Protein AF-0000000085031268 (afdb_homodimer)

Solvent-accessible surface area (backbone atoms only — not comparable to full-atom values): 30546 Å² total; per-residue (Å²): 87,70,69,38,56,48,68,71,39,93,71,62,49,15,40,34,34,26,7,38,46,38,30,40,15,36,56,37,22,43,60,59,43,50,50,41,53,66,52,60,52,38,85,36,45,35,38,26,24,38,43,26,54,51,60,92,41,25,57,64,61,56,54,44,50,62,92,42,51,42,67,43,60,51,67,83,38,85,30,28,28,37,54,77,48,57,37,22,42,77,84,35,44,67,38,42,59,36,45,45,48,54,53,36,41,74,72,65,49,69,81,55,44,39,32,42,36,27,52,54,28,14,20,49,41,30,36,53,23,50,50,47,52,34,61,74,64,57,43,59,34,39,37,36,18,22,52,16,39,66,57,64,49,37,66,82,58,86,49,58,51,57,53,55,47,17,27,37,43,38,35,25,42,37,76,46,88,45,44,36,30,30,28,27,15,44,24,40,59,40,34,52,52,66,66,55,49,48,50,44,47,20,57,29,6,46,69,64,14,50,27,28,32,43,33,54,32,69,66,50,44,55,54,44,52,62,49,47,73,69,31,86,50,61,41,59,46,44,24,45,40,30,47,48,54,16,56,54,40,78,40,70,38,84,92,62,77,38,60,21,59,37,49,77,43,14,34,22,34,39,32,30,35,24,48,49,49,30,72,67,10,55,41,22,59,57,25,59,77,19,66,20,44,65,53,28,48,51,41,44,30,70,76,68,67,49,66,36,43,53,53,54,33,46,56,56,61,73,105,78,71,68,35,57,49,67,71,43,91,81,60,49,16,39,34,34,26,6,38,43,40,29,39,14,36,57,36,24,43,60,58,43,52,50,41,56,63,50,59,52,42,83,35,43,35,38,24,23,36,43,27,53,50,58,92,41,24,56,63,60,56,54,45,50,62,91,42,51,43,65,42,61,51,65,82,38,85,31,28,29,37,55,78,50,56,36,21,43,76,86,34,42,66,37,42,57,36,45,44,49,54,53,36,40,73,72,66,48,67,78,54,45,40,32,41,35,26,53,52,28,14,21,49,39,31,36,53,24,50,51,46,52,34,61,74,63,56,42,62,34,38,37,38,18,22,52,16,38,68,58,61,48,36,66,83,56,87,50,58,50,58,54,56,48,17,29,36,43,37,36,25,42,36,76,45,89,44,45,34,31,30,28,27,15,44,23,38,58,38,35,51,53,68,65,56,48,47,51,44,48,19,57,29,7,46,69,64,14,50,28,29,33,44,32,52,32,69,66,49,47,56,55,45,51,63,49,48,73,67,28,86,54,60,41,58,47,44,23,46,40,30,46,47,55,15,56,53,40,80,40,71,36,85,92,62,77,37,61,20,58,36,48,78,43,13,35,21,34,40,32,30,36,24,48,50,51,31,73,66,12,57,42,22,58,56,26,57,76,19,66,20,44,66,54,28,51,50,42,43,30,70,75,69,68,50,69,35,44,51,54,54,33,45,56,56,60,72,105

Nearest PDB structures (foldseek):
  1jys-assembly1_B  TM=2.883E-01  e=1.014E-02  Escherichia coli
  4bn0-assembly2_C  TM=2.499E-01  e=6.137E-02  Helicobacter pylori 26695
  3nm4-assembly1_B  TM=2.684E-01  e=6.948E-02  Helicobacter pylori J99
  4bn0-assembly2_D  TM=2.802E-01  e=1.008E-01  Helicobacter pylori 26695
  5bp4-assembly4_G  TM=4.513E-01  e=1.367E+00  Mycolicibacterium smegmatis MC2 155

Secondary structure (DSSP, 8-state):
-HHHHHHT-S--SEEEEEE-SSTTHHHHHHHHHHHIIIII--SEEEEEEES---TTT--SSSPPPGGGEEEEEEEEETTEEEEEEEEEETTS---HHHHHHHHHHHTT-TT-EEEEE--TTHHHHHHHHHHHHHHHHT-SEEEEEEESSGGG--S--TT---HHHHHHHHHHHHTSSSEEEEEESTTTTSSS-HHHHHHHHHHHHHTT-EEEEEEPPHHHHHHHHHHHTTS--STTTHHHHHHHH---EEEEETTTTEEEEE-GGGGEEEEE-HHHHHHT-HHHHHHTT-SSHHHHHHHHHHHH----HHHHHHHHHH-/-HHHHHHT-SS-SEEEEEE-SSTTHHHHHHHHHHHIIIII--SEEEEEEES---TTT--SSSPPPGGGEEEEEEEEETTEEEEEEEEEETTS---HHHHHHHHHHHTT-TT-EEEEE--TTHHHHHHHHHHHHHHHHT-SEEEEEEESSGGG--S--TT---HHHHHHHHHHHHTSSSEEEEEESTTTTSSS-HHHHHHHHHHHHHTT-EEEEEE--HHHHHHHHHHHTTS--STTTHHHHHHHH---EEEEEGGGTEEEEE-GGGGEEEEE-HHHHHHT-HHHHHHTT-SSHHHHHHHHHHHH----HHHHHHHHHH-

Sequence (638 aa):
MYLAEVAGIEELSAVAVLGIGGGGDVVGACHTYRWIREGIEPERLVLGGLTWERAVVDPEPGPRSRDEIVGDVEWIHERIGILRGRARPRRGQEFAESRVRRVLRRMGHRDVEIVLVDVSGGVKGTVDGLKALIEHFELDVVFGIDVGGDALARGDEPGVESPLADSIMTCSLSKLEETVLGVFGWGSDGELTREELRRRFSEIAAEGGYLGAIGLTGRDVKFLKKLAEVVETEASLIPLRAAVEGELGPLEIRGGYRTVELGPASVCTFYFDPEVVARGSILCELVDGTESVEEAHERIRKELGIKTELDWERERAERMYLAEVAGIEELSAVAVLGIGGGGDVVGACHTYRWIREGIEPERLVLGGLTWERAVVDPEPGPRSRDEIVGDVEWIHERIGILRGRARPRRGQEFAESRVRRVLRRMGHRDVEIVLVDVSGGVKGTVDGLKALIEHFELDVVFGIDVGGDALARGDEPGVESPLADSIMTCSLSKLEETVLGVFGWGSDGELTREELRRRFSEIAAEGGYLGAIGLTGRDVKFLKKLAEVVETEASLIPLRAAVEGELGPLEIRGGYRTVELGPASVCTFYFDPEVVARGSILCELVDGTESVEEAHERIRKELGIKTELDWERERAER

Organism: Methanopyrus kandleri (strain AV19 / DSM 6324 / JCM 9639 / NBRC 100938) (NCBI:txid190192)

Structure (mmCIF, N/CA/C/O backbone):
data_AF-0000000085031268-model_v1
#
loop_
_entity.id
_entity.type
_entity.pdbx_description
1 polymer 'Uncharacterized protein conserved in archaea'
#
loop_
_atom_site.group_PDB
_atom_site.id
_atom_site.type_symbol
_atom_site.label_atom_id
_atom_site.label_alt_id
_atom_site.label_comp_id
_atom_site.label_asym_id
_atom_site.label_entity_id
_atom_site.label_seq_id
_atom_site.pdbx_PDB_ins_code
_atom_site.Cartn_x
_atom_site.Cartn_y
_atom_site.Cartn_z
_atom_site.occupancy
_atom_site.B_iso_or_equiv
_atom_site.auth_seq_id
_atom_site.auth_comp_id
_atom_site.auth_asym_id
_atom_site.auth_atom_id
_atom_site.pdbx_PDB_model_num
ATOM 1 N N . MET A 1 1 ? -12.641 -5.172 7.129 1 85.69 1 MET A N 1
ATOM 2 C CA . MET A 1 1 ? -11.258 -5.594 6.934 1 85.69 1 MET A CA 1
ATOM 3 C C . MET A 1 1 ? -10.773 -5.246 5.531 1 85.69 1 MET A C 1
ATOM 5 O O . MET A 1 1 ? -11.523 -5.379 4.562 1 85.69 1 MET A O 1
ATOM 9 N N . TYR A 1 2 ? -9.586 -4.84 5.395 1 92.12 2 TYR A N 1
ATOM 10 C CA . TYR A 1 2 ? -9.07 -4.23 4.172 1 92.12 2 TYR A CA 1
ATOM 11 C C . TYR A 1 2 ? -9.133 -5.211 3.006 1 92.12 2 TYR A C 1
ATOM 13 O O . TYR A 1 2 ? -9.734 -4.914 1.972 1 92.12 2 TYR A O 1
ATOM 21 N N . LEU A 1 3 ? -8.617 -6.48 3.213 1 94.19 3 LEU A N 1
ATOM 22 C CA . LEU A 1 3 ? -8.547 -7.43 2.109 1 94.19 3 LEU A CA 1
ATOM 23 C C . LEU A 1 3 ? -9.93 -7.984 1.775 1 94.19 3 LEU A C 1
ATOM 25 O O . LEU A 1 3 ? -10.156 -8.461 0.663 1 94.19 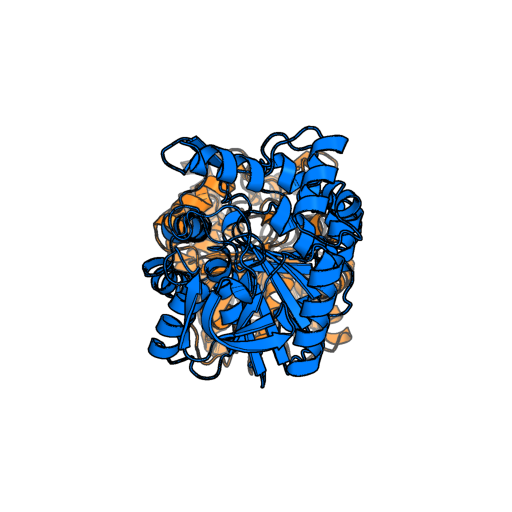3 LEU A O 1
ATOM 29 N N . ALA A 1 4 ? -10.867 -7.977 2.727 1 93.88 4 ALA A N 1
ATOM 30 C CA . ALA A 1 4 ? -12.25 -8.305 2.393 1 93.88 4 ALA A CA 1
ATOM 31 C C . ALA A 1 4 ? -12.828 -7.301 1.397 1 93.88 4 ALA A C 1
ATOM 33 O O . ALA A 1 4 ? -13.523 -7.684 0.452 1 93.88 4 ALA A O 1
ATOM 34 N N . GLU A 1 5 ? -12.539 -6.051 1.648 1 93.69 5 GLU A N 1
ATOM 35 C CA . GLU A 1 5 ? -13 -5.016 0.731 1 93.69 5 GLU A CA 1
ATOM 36 C C . GLU A 1 5 ? -12.328 -5.148 -0.634 1 93.69 5 GLU A C 1
ATOM 38 O O . GLU A 1 5 ? -12.977 -4.957 -1.668 1 93.69 5 GLU A O 1
ATOM 43 N N . VAL A 1 6 ? -11 -5.445 -0.651 1 95.56 6 VAL A N 1
ATOM 44 C CA . VAL A 1 6 ? -10.258 -5.664 -1.89 1 95.56 6 VAL A CA 1
ATOM 45 C C . VAL A 1 6 ? -10.922 -6.781 -2.695 1 95.56 6 VAL A C 1
ATOM 47 O O . VAL A 1 6 ? -11.047 -6.68 -3.918 1 95.56 6 VAL A O 1
ATOM 50 N N . ALA A 1 7 ? -11.352 -7.824 -1.972 1 94.56 7 ALA A N 1
ATOM 51 C CA . ALA A 1 7 ? -11.953 -8.984 -2.625 1 94.56 7 ALA A CA 1
ATOM 52 C C . ALA A 1 7 ? -13.414 -8.734 -2.967 1 94.56 7 ALA A C 1
ATOM 54 O O . ALA A 1 7 ? -14.047 -9.531 -3.66 1 94.56 7 ALA A O 1
ATOM 55 N N . GLY A 1 8 ? -13.984 -7.648 -2.494 1 90.31 8 GLY A N 1
ATOM 56 C CA . GLY A 1 8 ? -15.359 -7.289 -2.771 1 90.31 8 GLY A CA 1
ATOM 57 C C . GLY A 1 8 ? -16.359 -8.164 -2.043 1 90.31 8 GLY A C 1
ATOM 58 O O . GLY A 1 8 ? -17.469 -8.383 -2.531 1 90.31 8 GLY A O 1
ATOM 59 N N . ILE A 1 9 ? -15.875 -8.719 -0.96 1 84.12 9 ILE A N 1
ATOM 60 C CA . ILE A 1 9 ? -16.781 -9.617 -0.241 1 84.12 9 ILE A CA 1
ATOM 61 C C . ILE A 1 9 ? -16.938 -9.133 1.199 1 84.12 9 ILE A C 1
ATOM 63 O O . ILE A 1 9 ? -16.047 -8.469 1.742 1 84.12 9 ILE A O 1
ATOM 67 N N . GLU A 1 10 ? -18.094 -9.375 1.782 1 77.94 10 GLU A N 1
ATOM 68 C CA . GLU A 1 10 ? -18.422 -8.883 3.119 1 77.94 10 GLU A CA 1
ATOM 69 C C . GLU A 1 10 ? -17.875 -9.82 4.195 1 77.94 10 GLU A C 1
ATOM 71 O O . GLU A 1 10 ? -17.438 -9.359 5.25 1 77.94 10 GLU A O 1
ATOM 76 N N . GLU A 1 11 ? -17.984 -11.086 3.887 1 80.44 11 GLU A N 1
ATOM 77 C CA . GLU A 1 11 ? -17.5 -12.078 4.844 1 80.44 11 GLU A CA 1
ATOM 78 C C . GLU A 1 11 ? -16.594 -13.094 4.168 1 80.44 11 GLU A C 1
ATOM 80 O O . GLU A 1 11 ? -16.875 -13.555 3.062 1 80.44 11 GLU A O 1
ATOM 85 N N . LEU A 1 12 ? -15.438 -13.117 4.715 1 83.19 12 LEU A N 1
ATOM 86 C CA . LEU A 1 12 ? -14.477 -14.102 4.223 1 83.19 12 LEU A CA 1
ATOM 87 C C . LEU A 1 12 ? -14.305 -15.242 5.223 1 83.19 12 LEU A C 1
ATOM 89 O O . LEU A 1 12 ? -13.578 -15.102 6.203 1 83.19 12 LEU A O 1
ATOM 93 N N . SER A 1 13 ? -15.062 -16.406 4.859 1 92.56 13 SER A N 1
ATOM 94 C CA . SER A 1 13 ? -15 -17.547 5.758 1 92.56 13 SER A CA 1
ATOM 95 C C . SER A 1 13 ? -13.945 -18.547 5.289 1 92.56 13 SER A C 1
ATOM 97 O O . SER A 1 13 ? -13.391 -19.297 6.102 1 92.56 13 SER A O 1
ATOM 99 N N . ALA A 1 14 ? -13.766 -18.688 4.031 1 97.31 14 ALA A N 1
ATOM 100 C CA . ALA A 1 14 ? -12.789 -19.609 3.453 1 97.31 14 ALA A CA 1
ATOM 101 C C . ALA A 1 14 ? -12.008 -18.938 2.326 1 97.31 14 ALA A C 1
ATOM 103 O O . ALA A 1 14 ? -12.602 -18.391 1.389 1 97.31 14 ALA A O 1
ATOM 104 N N . VAL A 1 15 ? -10.703 -18.969 2.416 1 97.94 15 VAL A N 1
ATOM 105 C CA . VAL A 1 15 ? -9.875 -18.219 1.484 1 97.94 15 VAL A CA 1
ATOM 106 C C . VAL A 1 15 ? -8.68 -19.062 1.044 1 97.94 15 VAL A C 1
ATOM 108 O O . VAL A 1 15 ? -8.109 -19.812 1.843 1 97.94 15 VAL A O 1
ATOM 111 N N . ALA A 1 16 ? -8.359 -18.969 -0.211 1 98.62 16 ALA A N 1
ATOM 112 C CA . ALA A 1 16 ? -7.109 -19.547 -0.705 1 98.62 16 ALA A CA 1
ATOM 113 C C . ALA A 1 16 ? -6.164 -18.453 -1.197 1 98.62 16 ALA A C 1
ATOM 115 O O . ALA A 1 16 ? -6.602 -17.469 -1.795 1 98.62 16 ALA A O 1
ATOM 116 N N . VAL A 1 17 ? -4.91 -18.609 -0.923 1 98.75 17 VAL A N 1
ATOM 117 C CA . VAL A 1 17 ? -3.834 -17.781 -1.442 1 98.75 17 VAL A CA 1
ATOM 118 C C . VAL A 1 17 ? -2.828 -18.641 -2.199 1 98.75 17 VAL A C 1
ATOM 120 O O . VAL A 1 17 ? -2.17 -19.5 -1.608 1 98.75 17 VAL A O 1
ATOM 123 N N . LEU A 1 18 ? -2.693 -18.359 -3.488 1 98.69 18 LEU A N 1
ATOM 124 C CA . LEU A 1 18 ? -1.844 -19.203 -4.332 1 98.69 18 LEU A CA 1
ATOM 125 C C . LEU A 1 18 ? -0.708 -18.375 -4.938 1 98.69 18 LEU A C 1
ATOM 127 O O . LEU A 1 18 ? -0.941 -17.297 -5.488 1 98.69 18 LEU A O 1
ATOM 131 N N . GLY A 1 19 ? 0.527 -18.828 -4.793 1 97.88 19 GLY A N 1
ATOM 132 C CA . GLY A 1 19 ? 1.57 -18.328 -5.672 1 97.88 19 GLY A CA 1
ATOM 133 C C . GLY A 1 19 ? 1.415 -18.781 -7.105 1 97.88 19 GLY A C 1
ATOM 134 O O . GLY A 1 19 ? 1.335 -19.984 -7.371 1 97.88 19 GLY A O 1
ATOM 135 N N . ILE A 1 20 ? 1.346 -17.875 -8.102 1 95.56 20 ILE A N 1
ATOM 136 C CA . ILE A 1 20 ? 0.858 -18.312 -9.406 1 95.56 20 ILE A CA 1
ATOM 137 C C . ILE A 1 20 ? 1.965 -18.156 -10.445 1 95.56 20 ILE A C 1
ATOM 139 O O . ILE A 1 20 ? 1.752 -18.422 -11.633 1 95.56 20 ILE A O 1
ATOM 143 N N . GLY A 1 21 ? 3.049 -17.797 -10.328 1 85.81 21 GLY A N 1
ATOM 144 C CA . GLY A 1 21 ? 4.117 -17.719 -11.305 1 85.81 21 GLY A CA 1
ATOM 145 C C . GLY A 1 21 ? 5.031 -18.938 -11.297 1 85.81 21 GLY A C 1
ATOM 146 O O . GLY A 1 21 ? 5.051 -19.719 -12.25 1 85.81 21 GLY A O 1
ATOM 147 N N . GLY A 1 22 ? 6.066 -19.094 -10.445 1 79.94 22 GLY A N 1
ATOM 148 C CA . GLY A 1 22 ? 6.98 -20.219 -10.281 1 79.94 22 GLY A CA 1
ATOM 149 C C . GLY A 1 22 ? 7.121 -20.672 -8.836 1 79.94 22 GLY A C 1
ATOM 150 O O . GLY A 1 22 ? 6.371 -20.219 -7.969 1 79.94 22 GLY A O 1
ATOM 151 N N . GLY A 1 23 ? 7.906 -21.641 -8.711 1 79.25 23 GLY A N 1
ATOM 152 C CA . GLY A 1 23 ? 8.062 -22.312 -7.434 1 79.25 23 GLY A CA 1
ATOM 153 C C . GLY A 1 23 ? 8.383 -21.359 -6.297 1 79.25 23 GLY A C 1
ATOM 154 O O . GLY A 1 23 ? 8.094 -21.641 -5.133 1 79.25 23 GLY A O 1
ATOM 155 N N . GLY A 1 24 ? 8.82 -20.219 -6.484 1 88.06 24 GLY A N 1
ATOM 156 C CA . GLY A 1 24 ? 9.195 -19.312 -5.402 1 88.06 24 GLY A CA 1
ATOM 157 C C . GLY A 1 24 ? 8.102 -18.328 -5.047 1 88.06 24 GLY A C 1
ATOM 158 O O . GLY A 1 24 ? 8.172 -17.672 -4.008 1 88.06 24 GLY A O 1
ATOM 159 N N . ASP A 1 25 ? 7.039 -18.312 -5.746 1 94.25 25 ASP A N 1
ATOM 160 C CA . ASP A 1 25 ? 6.016 -17.297 -5.566 1 94.25 25 ASP A CA 1
ATOM 161 C C . ASP A 1 25 ? 5.191 -17.562 -4.309 1 94.25 25 ASP A C 1
ATOM 163 O O . ASP A 1 25 ? 4.555 -16.656 -3.773 1 94.25 25 ASP A O 1
ATOM 167 N N . VAL A 1 26 ? 5.195 -18.812 -3.844 1 97 26 VAL A N 1
ATOM 168 C CA . VAL A 1 26 ? 4.445 -19.141 -2.635 1 97 26 VAL A CA 1
ATOM 169 C C . VAL A 1 26 ? 4.98 -18.328 -1.459 1 97 26 VAL A C 1
ATOM 171 O O . VAL A 1 26 ? 4.223 -17.938 -0.564 1 97 26 VAL A O 1
ATOM 174 N N . VAL A 1 27 ? 6.281 -17.984 -1.516 1 96.94 27 VAL A N 1
ATOM 175 C CA . VAL A 1 27 ? 6.867 -17.188 -0.445 1 96.94 27 VAL A CA 1
ATOM 176 C C . VAL A 1 27 ? 6.293 -15.773 -0.483 1 96.94 27 VAL A C 1
ATOM 178 O O . VAL A 1 27 ? 5.848 -15.25 0.541 1 96.94 27 VAL A O 1
ATOM 181 N N . GLY A 1 28 ? 6.301 -15.195 -1.696 1 96.69 28 GLY A N 1
ATOM 182 C CA . GLY A 1 28 ? 5.699 -13.875 -1.837 1 96.69 28 GLY A CA 1
ATOM 183 C C . GLY A 1 28 ? 4.219 -13.859 -1.511 1 96.69 28 GLY A C 1
ATOM 184 O O . GLY A 1 28 ? 3.707 -12.875 -0.978 1 96.69 28 GLY A O 1
ATOM 185 N N . ALA A 1 29 ? 3.525 -14.977 -1.773 1 98.06 29 ALA A N 1
ATOM 186 C CA . ALA A 1 29 ? 2.098 -15.102 -1.49 1 98.06 29 ALA A CA 1
ATOM 187 C C . ALA A 1 29 ? 1.829 -15.055 0.011 1 98.06 29 ALA A C 1
ATOM 189 O O . ALA A 1 29 ? 0.73 -14.703 0.442 1 98.06 29 ALA A O 1
ATOM 190 N N . CYS A 1 30 ? 2.824 -15.336 0.792 1 98 30 CYS A N 1
ATOM 191 C CA . CYS A 1 30 ? 2.658 -15.398 2.24 1 98 30 CYS A CA 1
ATOM 192 C C . CYS A 1 30 ? 2.465 -14 2.824 1 98 30 CYS A C 1
ATOM 194 O O . CYS A 1 30 ? 1.972 -13.859 3.945 1 98 30 CYS A O 1
ATOM 196 N N . HIS A 1 31 ? 2.881 -12.969 2.072 1 97.94 31 HIS A N 1
ATOM 197 C CA . HIS A 1 31 ? 2.529 -11.625 2.512 1 97.94 31 HIS A CA 1
ATOM 198 C C . HIS A 1 31 ? 1.02 -11.461 2.65 1 97.94 31 HIS A C 1
ATOM 200 O O . HIS A 1 31 ? 0.528 -11.055 3.703 1 97.94 31 HIS A O 1
ATOM 206 N N . THR A 1 32 ? 0.308 -11.828 1.584 1 98.31 32 THR A N 1
ATOM 207 C CA . THR A 1 32 ? -1.15 -11.766 1.591 1 98.31 32 THR A CA 1
ATOM 208 C C . THR A 1 32 ? -1.726 -12.773 2.582 1 98.31 32 THR A C 1
ATOM 210 O O . THR A 1 32 ? -2.652 -12.461 3.33 1 98.31 32 THR A O 1
ATOM 213 N N . TYR A 1 33 ? -1.139 -13.938 2.654 1 98.12 33 TYR A N 1
ATOM 214 C CA . TYR A 1 33 ? -1.545 -14.984 3.584 1 98.12 33 TYR A CA 1
ATOM 215 C C . TYR A 1 33 ? -1.569 -14.469 5.016 1 98.12 33 TYR A C 1
ATOM 217 O O . TYR A 1 33 ? -2.537 -14.688 5.746 1 98.12 33 TYR A O 1
ATOM 225 N N . ARG A 1 34 ? -0.546 -13.789 5.43 1 97.19 34 ARG A N 1
ATOM 226 C CA . ARG A 1 34 ? -0.43 -13.328 6.809 1 97.19 34 ARG A CA 1
ATOM 227 C C . ARG A 1 34 ? -1.569 -12.375 7.168 1 97.19 34 ARG A C 1
ATOM 229 O O . ARG A 1 34 ? -2.16 -12.484 8.242 1 97.19 34 ARG A O 1
ATOM 236 N N . TRP A 1 35 ? -1.889 -11.531 6.266 1 95.69 35 TRP A N 1
ATOM 237 C CA . TRP A 1 35 ? -2.879 -10.508 6.59 1 95.69 35 TRP A CA 1
ATOM 238 C C . TRP A 1 35 ? -4.293 -11.062 6.484 1 95.69 35 TRP A C 1
ATOM 240 O O . TRP A 1 35 ? -5.207 -10.594 7.164 1 95.69 35 TRP A O 1
ATOM 250 N N . ILE A 1 36 ? -4.457 -12.102 5.68 1 95.94 36 ILE A N 1
ATOM 251 C CA . ILE A 1 36 ? -5.727 -12.812 5.707 1 95.94 36 ILE A CA 1
ATOM 252 C C . ILE A 1 36 ? -5.883 -13.547 7.039 1 95.94 36 ILE A C 1
ATOM 254 O O . ILE A 1 36 ? -6.93 -13.453 7.684 1 95.94 36 ILE A O 1
ATOM 258 N N . ARG A 1 37 ? -4.879 -14.219 7.43 1 94.94 37 ARG A N 1
ATOM 259 C CA . ARG A 1 37 ? -4.906 -15.008 8.656 1 94.94 37 ARG A CA 1
ATOM 260 C C . ARG A 1 37 ? -5.168 -14.133 9.875 1 94.94 37 ARG A C 1
ATOM 262 O O . ARG A 1 37 ? -6.016 -14.453 10.703 1 94.94 37 ARG A O 1
ATOM 269 N N . GLU A 1 38 ? -4.453 -13.016 9.953 1 90.12 38 GLU A N 1
ATOM 270 C CA . GLU A 1 38 ? -4.496 -12.203 11.164 1 90.12 38 GLU A CA 1
ATOM 271 C C . GLU A 1 38 ? -5.621 -11.172 11.102 1 90.12 38 GLU A C 1
ATOM 273 O O . GLU A 1 38 ? -6.156 -10.766 12.133 1 90.12 38 GLU A O 1
ATOM 278 N N . GLY A 1 39 ? -5.945 -10.797 9.898 1 86.56 39 GLY A N 1
ATOM 279 C CA . GLY A 1 39 ? -6.918 -9.727 9.758 1 86.56 39 GLY A CA 1
ATOM 280 C C . GLY A 1 39 ? -8.336 -10.227 9.562 1 86.56 39 GLY A C 1
ATOM 281 O O . GLY A 1 39 ? -9.281 -9.68 10.141 1 86.56 39 GLY A O 1
ATOM 282 N N . ILE A 1 40 ? -8.438 -11.133 8.758 1 87.81 40 ILE A N 1
ATOM 283 C CA . ILE A 1 40 ? -9.75 -11.648 8.406 1 87.81 40 ILE A CA 1
ATOM 284 C C . ILE A 1 40 ? -10.086 -12.852 9.289 1 87.81 40 ILE A C 1
ATOM 286 O O . ILE A 1 40 ? -11.242 -13.062 9.648 1 87.81 40 ILE A O 1
ATOM 290 N N . GLU A 1 41 ? -9.094 -13.672 9.609 1 89.88 41 GLU A N 1
ATOM 291 C CA . GLU A 1 41 ? -9.234 -14.867 10.438 1 89.88 41 GLU A CA 1
ATOM 292 C C . GLU A 1 41 ? -10.32 -15.789 9.891 1 89.88 41 GLU A C 1
ATOM 294 O O . GLU A 1 41 ? -11.234 -16.172 10.617 1 89.88 41 GLU A O 1
ATOM 299 N N . PRO A 1 42 ? -10.141 -16.203 8.664 1 94 42 PRO A N 1
ATOM 300 C CA . PRO A 1 42 ? -11.156 -17.094 8.094 1 94 42 PRO A CA 1
ATOM 301 C C . PRO A 1 42 ? -11.195 -18.453 8.766 1 94 42 PRO A C 1
ATOM 303 O O . PRO A 1 42 ? -10.211 -18.875 9.383 1 94 42 PRO A O 1
ATOM 306 N N . GLU A 1 43 ? -12.367 -19.156 8.656 1 95.5 43 GLU A N 1
ATOM 307 C CA . GLU A 1 43 ? -12.516 -20.5 9.211 1 95.5 43 GLU A CA 1
ATOM 308 C C . GLU A 1 43 ? -11.602 -21.484 8.5 1 95.5 43 GLU A C 1
ATOM 310 O O . GLU A 1 43 ? -11.102 -22.438 9.109 1 95.5 43 GLU A O 1
ATOM 315 N N . ARG A 1 44 ? -11.398 -21.219 7.227 1 97.06 44 ARG A N 1
ATOM 316 C CA . ARG A 1 44 ? -10.555 -22.078 6.391 1 97.06 44 ARG A CA 1
ATOM 317 C C . ARG A 1 44 ? -9.586 -21.234 5.562 1 97.06 44 ARG A C 1
ATOM 319 O O . ARG A 1 44 ? -9.992 -20.281 4.902 1 97.06 44 ARG A O 1
ATOM 326 N N . LEU A 1 45 ? -8.367 -21.609 5.703 1 97.94 45 LEU A N 1
ATOM 327 C CA . LEU A 1 45 ? -7.312 -20.938 4.961 1 97.94 45 LEU A CA 1
ATOM 328 C C . LEU A 1 45 ? -6.457 -21.938 4.199 1 97.94 45 LEU A C 1
ATOM 330 O O . LEU A 1 45 ? -5.988 -22.922 4.773 1 97.94 45 LEU A O 1
ATOM 334 N N . VAL A 1 46 ? -6.359 -21.719 2.895 1 98.69 46 VAL A N 1
ATOM 335 C CA . VAL A 1 46 ? -5.578 -22.578 2.006 1 98.69 46 VAL A CA 1
ATOM 336 C C . VAL A 1 46 ? -4.438 -21.781 1.386 1 98.69 46 VAL A C 1
ATOM 338 O O . VAL A 1 46 ? -4.633 -20.641 0.962 1 98.69 46 VAL A O 1
ATOM 341 N N . LEU A 1 47 ? -3.266 -22.312 1.471 1 98.62 47 LEU A N 1
ATOM 342 C CA . LEU A 1 47 ? -2.088 -21.766 0.811 1 98.62 47 LEU A CA 1
ATOM 343 C C . LEU A 1 47 ? -1.534 -22.734 -0.22 1 98.62 47 LEU A C 1
ATOM 345 O O . LEU A 1 47 ? -1.658 -23.953 -0.06 1 98.62 47 LEU A O 1
ATOM 349 N N . GLY A 1 48 ? -0.971 -22.203 -1.323 1 98.06 48 GLY A N 1
ATOM 350 C CA . GLY A 1 48 ? -0.422 -23.141 -2.291 1 98.06 48 GLY A CA 1
ATOM 351 C C . GLY A 1 48 ? 0.408 -22.469 -3.367 1 98.06 48 GLY A C 1
ATOM 352 O O . GLY A 1 48 ? 0.685 -21.281 -3.287 1 98.06 48 GLY A O 1
ATOM 353 N N . GLY A 1 49 ? 0.873 -23.234 -4.27 1 97.5 49 GLY A N 1
ATOM 354 C CA . GLY A 1 49 ? 1.678 -22.812 -5.406 1 97.5 49 GLY A CA 1
ATOM 355 C C . GLY A 1 49 ? 1.711 -23.844 -6.527 1 97.5 49 GLY A C 1
ATOM 356 O O . GLY A 1 49 ? 1.003 -24.844 -6.477 1 97.5 49 GLY A O 1
ATOM 357 N N . LEU A 1 50 ? 2.484 -23.516 -7.512 1 97.38 50 LEU A N 1
ATOM 358 C CA . LEU A 1 50 ? 2.518 -24.328 -8.719 1 97.38 50 LEU A CA 1
ATOM 359 C C . LEU A 1 50 ? 3.584 -25.406 -8.617 1 97.38 50 LEU A C 1
ATOM 361 O O . LEU A 1 50 ? 4.66 -25.172 -8.062 1 97.38 50 LEU A O 1
ATOM 365 N N . THR A 1 51 ? 3.271 -26.562 -9.195 1 96.81 51 THR A N 1
ATOM 366 C CA . THR A 1 51 ? 4.262 -27.625 -9.266 1 96.81 51 THR A CA 1
ATOM 367 C C . THR A 1 51 ? 5.25 -27.375 -10.398 1 96.81 51 THR A C 1
ATOM 369 O O . THR A 1 51 ? 5.516 -28.266 -11.211 1 96.81 51 THR A O 1
ATOM 372 N N . TRP A 1 52 ? 5.672 -26.188 -10.508 1 95.81 52 TRP A N 1
ATOM 373 C CA . TRP A 1 52 ? 6.676 -25.781 -11.477 1 95.81 52 TRP A CA 1
ATOM 374 C C . TRP A 1 52 ? 7.84 -25.078 -10.789 1 95.81 52 TRP A C 1
ATOM 376 O O . TRP A 1 52 ? 7.789 -23.875 -10.539 1 95.81 52 TRP A O 1
ATOM 386 N N . GLU A 1 53 ? 8.891 -25.859 -10.555 1 93.12 53 GLU A N 1
ATOM 387 C CA . GLU A 1 53 ? 10.031 -25.406 -9.773 1 93.12 53 GLU A CA 1
ATOM 388 C C . GLU A 1 53 ? 11.148 -24.891 -10.68 1 93.12 53 GLU A C 1
ATOM 390 O O . GLU A 1 53 ? 11.164 -25.172 -11.875 1 93.12 53 GLU A O 1
ATOM 395 N N . ARG A 1 54 ? 12.023 -24.141 -10.094 1 88.81 54 ARG A N 1
ATOM 396 C CA . ARG A 1 54 ? 13.242 -23.734 -10.773 1 88.81 54 ARG A CA 1
ATOM 397 C C . ARG A 1 54 ? 14.141 -24.922 -11.07 1 88.81 54 ARG A C 1
ATOM 399 O O . ARG A 1 54 ? 14.07 -25.953 -10.383 1 88.81 54 ARG A O 1
ATOM 406 N N . ALA A 1 55 ? 14.953 -24.688 -11.961 1 87.81 55 ALA A N 1
ATOM 407 C CA . ALA A 1 55 ? 15.812 -25.766 -12.438 1 87.81 55 ALA A CA 1
ATOM 408 C C . ALA A 1 55 ? 16.688 -26.312 -11.312 1 87.81 55 ALA A C 1
ATOM 410 O O . ALA A 1 55 ? 17.016 -27.5 -11.289 1 87.81 55 ALA A O 1
ATOM 411 N N . VAL A 1 56 ? 17.047 -25.484 -10.352 1 85.62 56 VAL A N 1
ATOM 412 C CA . VAL A 1 56 ? 17.906 -25.891 -9.242 1 85.62 56 VAL A CA 1
ATOM 413 C C . VAL A 1 56 ? 17.156 -26.859 -8.344 1 85.62 56 VAL A C 1
ATOM 415 O O . VAL A 1 56 ? 17.781 -27.703 -7.68 1 85.62 56 VAL A O 1
ATOM 418 N N . VAL A 1 57 ? 15.891 -26.875 -8.383 1 91.25 57 VAL A N 1
ATOM 419 C CA . VAL A 1 57 ? 15.055 -27.734 -7.555 1 91.25 57 VAL A CA 1
ATOM 420 C C . VAL A 1 57 ? 14.578 -28.922 -8.367 1 91.25 57 VAL A C 1
ATOM 422 O O . VAL A 1 57 ? 14.555 -30.062 -7.875 1 91.25 57 VAL A O 1
ATOM 425 N N . ASP A 1 58 ? 14.195 -28.688 -9.586 1 94 58 ASP A N 1
ATOM 426 C CA . ASP A 1 58 ? 13.695 -29.688 -10.523 1 94 58 ASP A CA 1
ATOM 427 C C . ASP A 1 58 ? 14.367 -29.547 -11.891 1 94 58 ASP A C 1
ATOM 429 O O . ASP A 1 58 ? 14 -28.672 -12.672 1 94 58 ASP A O 1
ATOM 433 N N . PRO A 1 59 ? 15.242 -30.406 -12.227 1 92.75 59 PRO A N 1
ATOM 434 C CA . PRO A 1 59 ? 15.984 -30.281 -13.484 1 92.75 59 PRO A CA 1
ATOM 435 C C . PRO A 1 59 ? 15.133 -30.609 -14.711 1 92.75 59 PRO A C 1
ATOM 437 O O . PRO A 1 59 ? 15.523 -30.297 -15.836 1 92.75 59 PRO A O 1
ATOM 440 N N . GLU A 1 60 ? 14 -31.234 -14.508 1 94.62 60 GLU A N 1
ATOM 441 C CA . GLU A 1 60 ? 13.133 -31.562 -15.641 1 94.62 60 GLU A CA 1
ATOM 442 C C . GLU A 1 60 ? 12.305 -30.359 -16.062 1 94.62 60 GLU A C 1
ATOM 444 O O . GLU A 1 60 ? 11.703 -29.688 -15.227 1 94.62 60 GLU A O 1
ATOM 449 N N . PRO A 1 61 ? 12.242 -30.109 -17.359 1 95.5 61 PRO A N 1
ATOM 450 C CA . PRO A 1 61 ? 11.531 -28.922 -17.859 1 95.5 61 PRO A CA 1
ATOM 451 C C . PRO A 1 61 ? 10.023 -29.031 -17.656 1 95.5 61 PRO A C 1
ATOM 453 O O . PRO A 1 61 ? 9.438 -30.094 -17.844 1 95.5 61 PRO A O 1
ATOM 456 N N . GLY A 1 62 ? 9.438 -27.891 -17.281 1 95.12 62 GLY A N 1
ATOM 457 C CA . GLY A 1 62 ? 7.984 -27.781 -17.234 1 95.12 62 GLY A CA 1
ATOM 458 C C . GLY A 1 62 ? 7.41 -28.109 -15.859 1 95.12 62 GLY A C 1
ATOM 459 O O . GLY A 1 62 ? 8.148 -28.453 -14.938 1 95.12 62 GLY A O 1
ATOM 460 N N . PRO A 1 63 ? 6.09 -27.953 -15.742 1 96.5 63 PRO A N 1
ATOM 461 C CA . PRO A 1 63 ? 5.402 -28.312 -14.5 1 96.5 63 PRO A CA 1
ATOM 462 C C . PRO A 1 63 ? 5.277 -29.812 -14.305 1 96.5 63 PRO A C 1
ATOM 464 O O . PRO A 1 63 ? 5.41 -30.578 -15.273 1 96.5 63 PRO A O 1
ATOM 467 N N . ARG A 1 64 ? 4.973 -30.203 -13.062 1 97 64 ARG A N 1
ATOM 468 C CA . ARG A 1 64 ? 4.84 -31.625 -12.75 1 97 64 ARG A CA 1
ATOM 469 C C . ARG A 1 64 ? 3.371 -32.031 -12.617 1 97 64 ARG A C 1
ATOM 471 O O . ARG A 1 64 ? 2.607 -31.359 -11.914 1 97 64 ARG A O 1
ATOM 478 N N . SER A 1 65 ? 3.1 -33.156 -13.305 1 96.75 65 SER A N 1
ATOM 479 C CA . SER A 1 65 ? 1.779 -33.75 -13.156 1 96.75 65 SER A CA 1
ATOM 480 C C . SER A 1 65 ? 1.758 -34.75 -12.016 1 96.75 65 SER A C 1
ATOM 482 O O . SER A 1 65 ? 2.811 -35.156 -11.523 1 96.75 65 SER A O 1
ATOM 484 N N . ARG A 1 66 ? 0.547 -35.125 -11.719 1 96.75 66 ARG A N 1
ATOM 485 C CA . ARG A 1 66 ? 0.304 -36 -10.57 1 96.75 66 ARG A CA 1
ATOM 486 C C . ARG A 1 66 ? 1.21 -37.219 -10.617 1 96.75 66 ARG A C 1
ATOM 488 O O . ARG A 1 66 ? 1.806 -37.594 -9.602 1 96.75 66 ARG A O 1
ATOM 495 N N . ASP A 1 67 ? 1.377 -37.844 -11.75 1 95.94 67 ASP A N 1
ATOM 496 C CA . ASP A 1 67 ? 2.107 -39.094 -11.891 1 95.94 67 ASP A CA 1
ATOM 497 C C . ASP A 1 67 ? 3.613 -38.875 -11.758 1 95.94 67 ASP A C 1
ATOM 499 O O . ASP A 1 67 ? 4.375 -39.812 -11.586 1 95.94 67 ASP A O 1
ATOM 503 N N . GLU A 1 68 ? 4.02 -37.625 -11.703 1 97.44 68 GLU A N 1
ATOM 504 C CA . GLU A 1 68 ? 5.438 -37.281 -11.625 1 97.44 68 GLU A CA 1
ATOM 505 C C . GLU A 1 68 ? 5.82 -36.812 -10.227 1 97.44 68 GLU A C 1
ATOM 507 O O . GLU A 1 68 ? 6.961 -36.406 -9.992 1 97.44 68 GLU A O 1
ATOM 512 N N . ILE A 1 69 ? 4.902 -36.844 -9.352 1 97.75 69 ILE A N 1
ATOM 513 C CA . ILE A 1 69 ? 5.105 -36.344 -7.996 1 97.75 69 ILE A CA 1
ATOM 514 C C . ILE A 1 69 ? 5.152 -37.5 -7.016 1 97.75 69 ILE A C 1
ATOM 516 O O . ILE A 1 69 ? 4.32 -38.406 -7.082 1 97.75 69 ILE A O 1
ATOM 520 N N . VAL A 1 70 ? 6.156 -37.531 -6.211 1 97.94 70 VAL A N 1
ATOM 521 C CA . VAL A 1 70 ? 6.312 -38.531 -5.168 1 97.94 70 VAL A CA 1
ATOM 522 C C . VAL A 1 70 ? 6.148 -37.906 -3.795 1 97.94 70 VAL A C 1
ATOM 524 O O . VAL A 1 70 ? 6.695 -36.812 -3.541 1 97.94 70 VAL A O 1
ATOM 527 N N . GLY A 1 71 ? 5.465 -38.625 -2.967 1 97.12 71 GLY A N 1
ATOM 528 C CA . GLY A 1 71 ? 5.285 -38.125 -1.616 1 97.12 71 GLY A CA 1
ATOM 529 C C . GLY A 1 71 ? 3.871 -38.281 -1.095 1 97.12 71 GLY A C 1
ATOM 530 O O . GLY A 1 71 ? 3.086 -39.062 -1.664 1 97.12 71 GLY A O 1
ATOM 531 N N . ASP A 1 72 ? 3.523 -37.688 0.011 1 97.75 72 ASP A N 1
ATOM 532 C CA . ASP A 1 72 ? 2.23 -37.781 0.683 1 97.75 72 ASP A CA 1
ATOM 533 C C . ASP A 1 72 ? 1.304 -36.656 0.258 1 97.75 72 ASP A C 1
ATOM 535 O O . ASP A 1 72 ? 1.293 -35.594 0.879 1 97.75 72 ASP A O 1
ATOM 539 N N . VAL A 1 73 ? 0.564 -36.906 -0.786 1 98.38 73 VAL A N 1
ATOM 540 C CA . VAL A 1 73 ? -0.345 -35.938 -1.371 1 98.38 73 VAL A CA 1
ATOM 541 C C . VAL A 1 73 ? -1.729 -36.562 -1.549 1 98.38 73 VAL A C 1
ATOM 543 O O . VAL A 1 73 ? -1.855 -37.656 -2.059 1 98.38 73 VAL A O 1
ATOM 546 N N . GLU A 1 74 ? -2.727 -35.906 -1.014 1 98.69 74 GLU A N 1
ATOM 547 C CA . GLU A 1 74 ? -4.117 -36.25 -1.273 1 98.69 74 GLU A CA 1
ATOM 548 C C . GLU A 1 74 ? -4.672 -35.5 -2.477 1 98.69 74 GLU A C 1
ATOM 550 O O . GLU A 1 74 ? -4.906 -34.281 -2.4 1 98.69 74 GLU A O 1
ATOM 555 N N . TRP A 1 75 ? -4.902 -36.188 -3.531 1 98.44 75 TRP A N 1
ATOM 556 C CA . TRP A 1 75 ? -5.371 -35.531 -4.754 1 98.44 75 TRP A CA 1
ATOM 557 C C . TRP A 1 75 ? -6.891 -35.438 -4.766 1 98.44 75 TRP A C 1
ATOM 559 O O . TRP A 1 75 ? -7.594 -36.438 -4.77 1 98.44 75 TRP A O 1
ATOM 569 N N . ILE A 1 76 ? -7.418 -34.219 -4.816 1 98.44 76 ILE A N 1
ATOM 570 C CA . ILE A 1 76 ? -8.859 -34 -4.855 1 98.44 76 ILE A CA 1
ATOM 571 C C . ILE A 1 76 ? -9.305 -33.75 -6.297 1 98.44 76 ILE A C 1
ATOM 573 O O . ILE A 1 76 ? -10.508 -33.75 -6.586 1 98.44 76 ILE A O 1
ATOM 577 N N . HIS A 1 77 ? -8.43 -33.531 -7.152 1 98.25 77 HIS A N 1
ATOM 578 C CA . HIS A 1 77 ? -8.523 -33.406 -8.602 1 98.25 77 HIS A CA 1
ATOM 579 C C . HIS A 1 77 ? -7.211 -33.812 -9.273 1 98.25 77 HIS A C 1
ATOM 581 O O . HIS A 1 77 ? -6.16 -33.844 -8.625 1 98.25 77 HIS A O 1
ATOM 587 N N . GLU A 1 78 ? -7.273 -34.125 -10.523 1 97.56 78 GLU A N 1
ATOM 588 C CA . GLU A 1 78 ? -6.059 -34.531 -11.227 1 97.56 78 GLU A CA 1
ATOM 589 C C . GLU A 1 78 ? -4.992 -33.469 -11.156 1 97.56 78 GLU A C 1
ATOM 591 O O . GLU A 1 78 ? -3.795 -33.75 -11.211 1 97.56 78 GLU A O 1
ATOM 596 N N . ARG A 1 79 ? -5.445 -32.188 -10.875 1 97.94 79 ARG A N 1
ATOM 597 C CA . ARG A 1 79 ? -4.523 -31.062 -10.961 1 97.94 79 ARG A CA 1
ATOM 598 C C . ARG A 1 79 ? -4.371 -30.391 -9.602 1 97.94 79 ARG A C 1
ATOM 600 O O . ARG A 1 79 ? -3.643 -29.406 -9.477 1 97.94 79 ARG A O 1
ATOM 607 N N . ILE A 1 80 ? -5.062 -30.844 -8.609 1 98.75 80 ILE A N 1
ATOM 608 C CA . ILE A 1 80 ? -5.012 -30.234 -7.289 1 98.75 80 ILE A CA 1
ATOM 609 C C . ILE A 1 80 ? -4.699 -31.297 -6.234 1 98.75 80 ILE A C 1
ATOM 611 O O . ILE A 1 80 ? -5.477 -32.219 -6.031 1 98.75 80 ILE A O 1
ATOM 615 N N . GLY A 1 81 ? -3.568 -31.156 -5.602 1 98.69 81 GLY A N 1
ATOM 616 C CA . GLY A 1 81 ? -3.18 -32.031 -4.516 1 98.69 81 GLY A CA 1
ATOM 617 C C . GLY A 1 81 ? -3.023 -31.312 -3.189 1 98.69 81 GLY A C 1
ATOM 618 O O . GLY A 1 81 ? -2.443 -30.234 -3.131 1 98.69 81 GLY A O 1
ATOM 619 N N . ILE A 1 82 ? -3.572 -31.891 -2.102 1 98.81 82 ILE A N 1
ATOM 620 C CA . ILE A 1 82 ? -3.379 -31.391 -0.746 1 98.81 82 ILE A CA 1
ATOM 621 C C . ILE A 1 82 ? -2.164 -32.062 -0.116 1 98.81 82 ILE A C 1
ATOM 623 O O . ILE A 1 82 ? -2.102 -33.312 -0.042 1 98.81 82 ILE A O 1
ATOM 627 N N . LEU A 1 83 ? -1.221 -31.266 0.319 1 98.38 83 LEU A N 1
ATOM 628 C CA . LEU A 1 83 ? -0.034 -31.828 0.958 1 98.38 83 LEU A CA 1
ATOM 629 C C . LEU A 1 83 ? -0.365 -32.344 2.346 1 98.38 83 LEU A C 1
ATOM 631 O O . LEU A 1 83 ? -0.895 -31.625 3.188 1 98.38 83 LEU A O 1
ATOM 635 N N . ARG A 1 84 ? -0.09 -33.594 2.59 1 97.62 84 ARG A N 1
ATOM 636 C CA . ARG A 1 84 ? -0.257 -34.219 3.9 1 97.62 84 ARG A CA 1
ATOM 637 C C . ARG A 1 84 ? 1.094 -34.5 4.547 1 97.62 84 ARG A C 1
ATOM 639 O O . ARG A 1 84 ? 1.166 -34.812 5.746 1 97.62 84 ARG A O 1
ATOM 646 N N . GLY A 1 85 ? 2.143 -34.375 3.799 1 95 85 GLY A N 1
ATOM 647 C CA . GLY A 1 85 ? 3.537 -34.531 4.18 1 95 85 GLY A CA 1
ATOM 648 C C . GLY A 1 85 ? 4.5 -33.906 3.188 1 95 85 GLY A C 1
ATOM 649 O O . GLY A 1 85 ? 4.246 -32.812 2.672 1 95 85 GLY A O 1
ATOM 650 N N . ARG A 1 86 ? 5.598 -34.594 2.938 1 95.5 86 ARG A N 1
ATOM 651 C CA . ARG A 1 86 ? 6.582 -34.094 1.976 1 95.5 86 ARG A CA 1
ATOM 652 C C . ARG A 1 86 ? 6.266 -34.594 0.568 1 95.5 86 ARG A C 1
ATOM 654 O O . ARG A 1 86 ? 5.73 -35.688 0.395 1 95.5 86 ARG A O 1
ATOM 661 N N . ALA A 1 87 ? 6.5 -33.781 -0.362 1 97.25 87 ALA A N 1
ATOM 662 C CA . ALA A 1 87 ? 6.344 -34.156 -1.767 1 97.25 87 ALA A CA 1
ATOM 663 C C . ALA A 1 87 ? 7.445 -33.531 -2.623 1 97.25 87 ALA A C 1
ATOM 665 O O . ALA A 1 87 ? 7.941 -32.438 -2.314 1 97.25 87 ALA A O 1
ATOM 666 N N . ARG A 1 88 ? 7.816 -34.188 -3.629 1 97.38 88 ARG A N 1
ATOM 667 C CA . ARG A 1 88 ? 8.867 -33.75 -4.543 1 97.38 88 ARG A CA 1
ATOM 668 C C . ARG A 1 88 ? 8.641 -34.312 -5.941 1 97.38 88 ARG A C 1
ATOM 670 O O . ARG A 1 88 ? 7.973 -35.344 -6.102 1 97.38 88 ARG A O 1
ATOM 677 N N . PRO A 1 89 ? 9.18 -33.594 -6.969 1 96.5 89 PRO A N 1
ATOM 678 C CA . PRO A 1 89 ? 9.281 -34.281 -8.258 1 96.5 89 PRO A CA 1
ATOM 679 C C . PRO A 1 89 ? 10.125 -35.562 -8.188 1 96.5 89 PRO A C 1
ATOM 681 O O . PRO A 1 89 ? 11.086 -35.625 -7.418 1 96.5 89 PRO A O 1
ATOM 684 N N . ARG A 1 90 ? 9.844 -36.5 -9.047 1 94.81 90 ARG A N 1
ATOM 685 C CA . ARG A 1 90 ? 10.539 -37.781 -9.055 1 94.81 90 ARG A CA 1
ATOM 686 C C . ARG A 1 90 ? 12.047 -37.594 -9.109 1 94.81 90 ARG A C 1
ATOM 688 O O . ARG A 1 90 ? 12.805 -38.344 -8.508 1 94.81 90 ARG A O 1
ATOM 695 N N . ARG A 1 91 ? 12.523 -36.656 -9.867 1 92.81 91 ARG A N 1
ATOM 696 C CA . ARG A 1 91 ? 13.953 -36.469 -10.062 1 92.81 91 ARG A CA 1
ATOM 697 C C . ARG A 1 91 ? 14.438 -35.156 -9.422 1 92.81 91 ARG A C 1
ATOM 699 O O . ARG A 1 91 ? 15.523 -34.688 -9.734 1 92.81 91 ARG A O 1
ATOM 706 N N . GLY A 1 92 ? 13.602 -34.594 -8.586 1 94.56 92 GLY A N 1
ATOM 707 C CA . GLY A 1 92 ? 13.969 -33.312 -8.039 1 94.56 92 GLY A CA 1
ATOM 708 C C . GLY A 1 92 ? 13.953 -33.281 -6.523 1 94.56 92 GLY A C 1
ATOM 709 O O . GLY A 1 92 ? 13.906 -34.312 -5.871 1 94.56 92 GLY A O 1
ATOM 710 N N . GLN A 1 93 ? 14.18 -32.094 -6.004 1 95.06 93 GLN A N 1
ATOM 711 C CA . GLN A 1 93 ? 14.102 -31.828 -4.57 1 95.06 93 GLN A CA 1
ATOM 712 C C . GLN A 1 93 ? 12.672 -31.5 -4.148 1 95.06 93 GLN A C 1
ATOM 714 O O . GLN A 1 93 ? 11.766 -31.438 -4.988 1 95.06 93 GLN A O 1
ATOM 719 N N . GLU A 1 94 ? 12.539 -31.359 -2.867 1 95.94 94 GLU A N 1
ATOM 720 C CA . GLU A 1 94 ? 11.219 -31.078 -2.303 1 95.94 94 GLU A CA 1
ATOM 721 C C . GLU A 1 94 ? 10.633 -29.797 -2.869 1 95.94 94 GLU A C 1
ATOM 723 O O . GLU A 1 94 ? 11.352 -28.797 -3.029 1 95.94 94 GLU A O 1
ATOM 728 N N . PHE A 1 95 ? 9.32 -29.828 -3.156 1 96.31 95 PHE A N 1
ATOM 729 C CA . PHE A 1 95 ? 8.625 -28.641 -3.635 1 96.31 95 PHE A CA 1
ATOM 730 C C . PHE A 1 95 ? 8.734 -27.5 -2.621 1 96.31 95 PHE A C 1
ATOM 732 O O . PHE A 1 95 ? 8.812 -27.75 -1.415 1 96.31 95 PHE A O 1
ATOM 739 N N . ALA A 1 96 ? 8.758 -26.25 -3.111 1 96 96 ALA A N 1
ATOM 740 C CA . ALA A 1 96 ? 8.711 -25.078 -2.252 1 96 96 ALA A CA 1
ATOM 741 C C . ALA A 1 96 ? 7.551 -25.156 -1.27 1 96 96 ALA A C 1
ATOM 743 O O . ALA A 1 96 ? 7.699 -24.812 -0.093 1 96 96 ALA A O 1
ATOM 744 N N . GLU A 1 97 ? 6.383 -25.609 -1.729 1 96.94 97 GLU A N 1
ATOM 745 C CA . GLU A 1 97 ? 5.172 -25.719 -0.917 1 96.94 97 GLU A CA 1
ATOM 746 C C . GLU A 1 97 ? 5.371 -26.672 0.253 1 96.94 97 GLU A C 1
ATOM 748 O O . GLU A 1 97 ? 4.875 -26.422 1.355 1 96.94 97 GLU A O 1
ATOM 753 N N . SER A 1 98 ? 6.07 -27.719 -0.032 1 96.19 98 SER A N 1
ATOM 754 C CA . SER A 1 98 ? 6.363 -28.688 1.026 1 96.19 98 SER A CA 1
ATOM 755 C C . SER A 1 98 ? 7.262 -28.062 2.096 1 96.19 98 SER A C 1
ATOM 757 O O . SER A 1 98 ? 7.066 -28.312 3.289 1 96.19 98 SER A O 1
ATOM 759 N N . ARG A 1 99 ? 8.219 -27.391 1.673 1 96.06 99 ARG A N 1
ATOM 760 C CA . ARG A 1 99 ? 9.141 -26.719 2.592 1 96.06 99 ARG A CA 1
ATOM 761 C C . ARG A 1 99 ? 8.422 -25.641 3.393 1 96.06 99 ARG A C 1
ATOM 763 O O . ARG A 1 99 ? 8.633 -25.516 4.602 1 96.06 99 ARG A O 1
ATOM 770 N N . VAL A 1 100 ? 7.602 -24.859 2.732 1 96.88 100 VAL A N 1
ATOM 771 C CA . VAL A 1 100 ? 6.816 -23.812 3.379 1 96.88 100 VAL A CA 1
ATOM 772 C C . VAL A 1 100 ? 5.887 -24.438 4.422 1 96.88 100 VAL A C 1
ATOM 774 O O . VAL A 1 100 ? 5.742 -23.906 5.523 1 96.88 100 VAL A O 1
ATOM 777 N N . ARG A 1 101 ? 5.262 -25.516 4.074 1 97.12 101 ARG A N 1
ATOM 778 C CA . ARG A 1 101 ? 4.371 -26.219 5.004 1 97.12 101 ARG A CA 1
ATOM 779 C C . ARG A 1 101 ? 5.09 -26.531 6.312 1 97.12 101 ARG A C 1
ATOM 781 O O . ARG A 1 101 ? 4.562 -26.281 7.395 1 97.12 101 ARG A O 1
ATOM 788 N N . ARG A 1 102 ? 6.25 -27.062 6.184 1 96 102 ARG A N 1
ATOM 789 C CA . ARG A 1 102 ? 7.02 -27.469 7.359 1 96 102 ARG A CA 1
ATOM 790 C C . ARG A 1 102 ? 7.352 -26.25 8.227 1 96 102 ARG A C 1
ATOM 792 O O . ARG A 1 102 ? 7.211 -26.312 9.453 1 96 102 ARG A O 1
ATOM 799 N N . VAL A 1 103 ? 7.789 -25.234 7.605 1 96.12 103 VAL A N 1
ATOM 800 C CA . VAL A 1 103 ? 8.18 -24.031 8.344 1 96.12 103 VAL A CA 1
ATOM 801 C C . VAL A 1 103 ? 6.957 -23.406 9.008 1 96.12 103 VAL A C 1
ATOM 803 O O . VAL A 1 103 ? 7.016 -23 10.164 1 96.12 103 VAL A O 1
ATOM 806 N N . LEU A 1 104 ? 5.816 -23.359 8.273 1 97.44 104 LEU A N 1
ATOM 807 C CA . LEU A 1 104 ? 4.594 -22.797 8.828 1 97.44 104 LEU A CA 1
ATOM 808 C C . LEU A 1 104 ? 4.125 -23.594 10.039 1 97.44 104 LEU A C 1
ATOM 810 O O . LEU A 1 104 ? 3.691 -23 11.039 1 97.44 104 LEU A O 1
ATOM 814 N N . ARG A 1 105 ? 4.223 -24.859 9.977 1 96.44 105 ARG A N 1
ATOM 815 C CA . ARG A 1 105 ? 3.828 -25.703 11.102 1 96.44 105 ARG A CA 1
ATOM 816 C C . ARG A 1 105 ? 4.711 -25.438 12.32 1 96.44 105 ARG A C 1
ATOM 818 O O . ARG A 1 105 ? 4.223 -25.391 13.445 1 96.44 105 ARG A O 1
ATOM 825 N N . ARG A 1 106 ? 5.98 -25.25 12.039 1 95.88 106 ARG A N 1
ATOM 826 C CA . ARG A 1 106 ? 6.914 -24.953 13.125 1 95.88 106 ARG A CA 1
ATOM 827 C C . ARG A 1 106 ? 6.605 -23.594 13.75 1 95.88 106 ARG A C 1
ATOM 829 O O .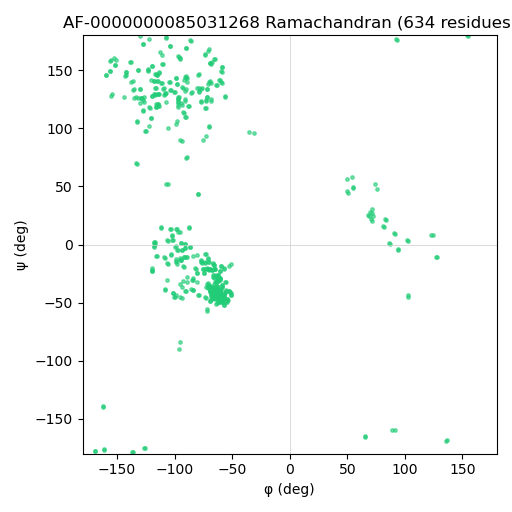 ARG A 1 106 ? 6.824 -23.391 14.945 1 95.88 106 ARG A O 1
ATOM 836 N N . MET A 1 107 ? 6.051 -22.734 12.961 1 95.75 107 MET A N 1
ATOM 837 C CA . MET A 1 107 ? 5.727 -21.391 13.438 1 95.75 107 MET A CA 1
ATOM 838 C C . MET A 1 107 ? 4.352 -21.359 14.102 1 95.75 107 MET A C 1
ATOM 840 O O . MET A 1 107 ? 3.879 -20.312 14.516 1 95.75 107 MET A O 1
ATOM 844 N N . GLY A 1 108 ? 3.691 -22.469 14.102 1 95.31 108 GLY A N 1
ATOM 845 C CA . GLY A 1 108 ? 2.428 -22.578 14.812 1 95.31 108 GLY A CA 1
ATOM 846 C C . GLY A 1 108 ? 1.22 -22.5 13.891 1 95.31 108 GLY A C 1
ATOM 847 O O . GLY A 1 108 ? 0.079 -22.516 14.359 1 95.31 108 GLY A O 1
ATOM 848 N N . HIS A 1 109 ? 1.464 -22.422 12.594 1 96 109 HIS A N 1
ATOM 849 C CA . HIS A 1 109 ? 0.37 -22.391 11.625 1 96 109 HIS A CA 1
ATOM 850 C C . HIS A 1 109 ? -0.018 -23.797 11.18 1 96 109 HIS A C 1
ATOM 852 O O . HIS A 1 109 ? 0.133 -24.141 10.008 1 96 109 HIS A O 1
ATOM 858 N N . ARG A 1 110 ? -0.689 -24.562 11.984 1 94.81 110 ARG A N 1
ATOM 859 C CA . ARG A 1 110 ? -0.95 -25.969 11.727 1 94.81 110 ARG A CA 1
ATOM 860 C C . ARG A 1 110 ? -2.307 -26.156 11.062 1 94.81 110 ARG A C 1
ATOM 862 O O . ARG A 1 110 ? -2.576 -27.219 10.484 1 94.81 110 ARG A O 1
ATOM 869 N N . ASP A 1 111 ? -3.072 -25.141 11.078 1 95.81 111 ASP A N 1
ATOM 870 C CA . ASP A 1 111 ? -4.449 -25.25 10.602 1 95.81 111 ASP A CA 1
ATOM 871 C C . ASP A 1 111 ? -4.559 -24.844 9.133 1 95.81 111 ASP A C 1
ATOM 873 O O . ASP A 1 111 ? -5.641 -24.906 8.547 1 95.81 111 ASP A O 1
ATOM 877 N N . VAL A 1 112 ? -3.447 -24.484 8.508 1 97.69 112 VAL A N 1
ATOM 878 C CA . VAL A 1 112 ? -3.49 -24.062 7.117 1 97.69 112 VAL A CA 1
ATOM 879 C C . VAL A 1 112 ? -3.271 -25.266 6.203 1 97.69 112 VAL A C 1
ATOM 881 O O . VAL A 1 112 ? -2.432 -26.125 6.488 1 97.69 112 VAL A O 1
ATOM 884 N N . GLU A 1 113 ? -4.129 -25.406 5.172 1 98.19 113 GLU A N 1
ATOM 885 C CA . GLU A 1 113 ? -3.945 -26.422 4.129 1 98.19 113 GLU A CA 1
ATOM 886 C C . GLU A 1 113 ? -3.002 -25.922 3.041 1 98.19 113 GLU A C 1
ATOM 888 O O . GLU A 1 113 ? -3.107 -24.766 2.6 1 98.19 113 GLU A O 1
ATOM 893 N N . ILE A 1 114 ? -2.049 -26.734 2.713 1 98.5 114 ILE A N 1
ATOM 894 C CA . ILE A 1 114 ? -1.14 -26.375 1.631 1 98.5 114 ILE A CA 1
ATOM 895 C C . ILE A 1 114 ? -1.431 -27.234 0.405 1 98.5 114 ILE A C 1
ATOM 897 O O . ILE A 1 114 ? -1.484 -28.469 0.502 1 98.5 114 ILE A O 1
ATOM 901 N N . VAL A 1 115 ? -1.58 -26.594 -0.743 1 98.62 115 VAL A N 1
ATOM 902 C CA . VAL A 1 115 ? -1.985 -27.344 -1.923 1 98.62 115 VAL A CA 1
ATOM 903 C C . VAL A 1 115 ? -0.955 -27.156 -3.035 1 98.62 115 VAL A C 1
ATOM 905 O O . VAL A 1 115 ? -0.243 -26.156 -3.068 1 98.62 115 VAL A O 1
ATOM 908 N N . LEU A 1 116 ? -0.844 -28.172 -3.854 1 98.25 116 LEU A N 1
ATOM 909 C CA . LEU A 1 116 ? -0.1 -28.156 -5.105 1 98.25 116 LEU A CA 1
ATOM 910 C C . LEU A 1 116 ? -1.039 -27.953 -6.293 1 98.25 116 LEU A C 1
ATOM 912 O O . LEU A 1 116 ? -2.082 -28.609 -6.375 1 98.25 116 LEU A O 1
ATOM 916 N N . VAL A 1 117 ? -0.688 -27.047 -7.148 1 98.25 117 VAL A N 1
ATOM 917 C CA . VAL A 1 117 ? -1.483 -26.766 -8.344 1 98.25 117 VAL A CA 1
ATOM 918 C C . VAL A 1 117 ? -0.687 -27.141 -9.594 1 98.25 117 VAL A C 1
ATOM 920 O O . VAL A 1 117 ? 0.412 -26.625 -9.805 1 98.25 117 VAL A O 1
ATOM 923 N N . ASP A 1 118 ? -1.188 -28 -10.352 1 97.44 118 ASP A N 1
ATOM 924 C CA . ASP A 1 118 ? -0.602 -28.453 -11.609 1 97.44 118 ASP A CA 1
ATOM 925 C C . ASP A 1 118 ? -1.219 -27.719 -12.797 1 97.44 118 ASP A C 1
ATOM 927 O O . ASP A 1 118 ? -2.418 -27.844 -13.062 1 97.44 118 ASP A O 1
ATOM 931 N N . VAL A 1 119 ? -0.407 -27 -13.57 1 97.44 119 VAL A N 1
ATOM 932 C CA . VAL A 1 119 ? -0.93 -26.188 -14.664 1 97.44 119 VAL A CA 1
ATOM 933 C C . VAL A 1 119 ? -0.654 -26.891 -15.992 1 97.44 119 VAL A C 1
ATOM 935 O O . VAL A 1 119 ? -0.825 -26.281 -17.062 1 97.44 119 VAL A O 1
ATOM 938 N N . SER A 1 120 ? -0.28 -28.141 -16.016 1 97 120 SER A N 1
ATOM 939 C CA . SER A 1 120 ? 0.083 -28.875 -17.219 1 97 120 SER A CA 1
ATOM 940 C C . SER A 1 120 ? -1.114 -29.047 -18.156 1 97 120 SER A C 1
ATOM 942 O O . SER A 1 120 ? -0.949 -29.297 -19.344 1 97 120 SER A O 1
ATOM 944 N N . GLY A 1 121 ? -2.283 -28.859 -17.641 1 97.56 121 GLY A N 1
ATOM 945 C CA . GLY A 1 121 ? -3.498 -29.047 -18.422 1 97.56 121 GLY A CA 1
ATOM 946 C C . GLY A 1 121 ? -3.914 -27.797 -19.188 1 97.56 121 GLY A C 1
ATOM 947 O O . GLY A 1 121 ? -5.043 -27.719 -19.672 1 97.56 121 GLY A O 1
ATOM 948 N N . GLY A 1 122 ? -2.977 -26.781 -19.312 1 98.06 122 GLY A N 1
ATOM 949 C CA . GLY A 1 122 ? -3.381 -25.547 -19.953 1 98.06 122 GLY A CA 1
ATOM 950 C C . GLY A 1 122 ? -4.441 -24.781 -19.172 1 98.06 122 GLY A C 1
ATOM 951 O O . GLY A 1 122 ? -4.629 -25.016 -17.984 1 98.06 122 GLY A O 1
ATOM 952 N N . VAL A 1 123 ? -5.055 -23.812 -19.875 1 98.75 123 VAL A N 1
ATOM 953 C CA . VAL A 1 123 ? -6.039 -22.969 -19.203 1 98.75 123 VAL A CA 1
ATOM 954 C C . VAL A 1 123 ? -7.262 -23.797 -18.828 1 98.75 123 VAL A C 1
ATOM 956 O O . VAL A 1 123 ? -7.754 -23.719 -17.688 1 98.75 123 VAL A O 1
ATOM 959 N N . LYS A 1 124 ? -7.691 -24.656 -19.703 1 98.75 124 LYS A N 1
ATOM 960 C CA . LYS A 1 124 ? -8.891 -25.438 -19.453 1 98.75 124 LYS A CA 1
ATOM 961 C C . LYS A 1 124 ? -8.695 -26.359 -18.25 1 98.75 124 LYS A C 1
ATOM 963 O O . LYS A 1 124 ? -9.547 -26.422 -17.359 1 98.75 124 LYS A O 1
ATOM 968 N N . GLY A 1 125 ? -7.617 -27.094 -18.297 1 98.44 125 GLY A N 1
ATOM 969 C CA . GLY A 1 125 ? -7.328 -27.984 -17.188 1 98.44 125 GLY A CA 1
ATOM 970 C C . GLY A 1 125 ? -7.141 -27.25 -15.875 1 98.44 125 GLY A C 1
ATOM 971 O O . GLY A 1 125 ? -7.57 -27.734 -14.82 1 98.44 125 GLY A O 1
ATOM 972 N N . THR A 1 126 ? -6.465 -26.156 -15.906 1 98.5 126 THR A N 1
ATOM 973 C CA . THR A 1 126 ? -6.211 -25.375 -14.703 1 98.5 126 THR A CA 1
ATOM 974 C C . THR A 1 126 ? -7.512 -24.828 -14.125 1 98.5 126 THR A C 1
ATOM 976 O O . THR A 1 126 ? -7.719 -24.844 -12.914 1 98.5 126 THR A O 1
ATOM 979 N N . VAL A 1 127 ? -8.43 -24.281 -14.961 1 98.75 127 VAL A N 1
ATOM 980 C CA . VAL A 1 127 ? -9.727 -23.797 -14.523 1 98.75 127 VAL A CA 1
ATOM 981 C C . VAL A 1 127 ? -10.5 -24.906 -13.828 1 98.75 127 VAL A C 1
ATOM 983 O O . VAL A 1 127 ? -11.078 -24.703 -12.758 1 98.75 127 VAL A O 1
ATOM 986 N N . ASP A 1 128 ? -10.453 -26.109 -14.438 1 98.69 128 ASP A N 1
ATOM 987 C CA . ASP A 1 128 ? -11.141 -27.25 -13.852 1 98.69 128 ASP A CA 1
ATOM 988 C C . ASP A 1 128 ? -10.57 -27.578 -12.469 1 98.69 128 ASP A C 1
ATOM 990 O O . ASP A 1 128 ? -11.32 -27.891 -11.547 1 98.69 128 ASP A O 1
ATOM 994 N N . GLY A 1 129 ? -9.297 -27.578 -12.422 1 98.62 129 GLY A N 1
ATOM 995 C CA . GLY A 1 129 ? -8.648 -27.812 -11.141 1 98.62 129 GLY A CA 1
ATOM 996 C C . GLY A 1 129 ? -9.023 -26.781 -10.086 1 98.62 129 GLY A C 1
ATOM 997 O O . GLY A 1 129 ? -9.336 -27.141 -8.945 1 98.62 129 GLY A O 1
ATOM 998 N N . LEU A 1 130 ? -9.008 -25.516 -10.414 1 98.75 130 LEU A N 1
ATOM 999 C CA . LEU A 1 130 ? -9.328 -24.438 -9.477 1 98.75 130 LEU A CA 1
ATOM 1000 C C . LEU A 1 130 ? -10.797 -24.516 -9.055 1 98.75 130 LEU A C 1
ATOM 1002 O O . LEU A 1 130 ? -11.125 -24.234 -7.898 1 98.75 130 LEU A O 1
ATOM 1006 N N . LYS A 1 131 ? -11.672 -24.844 -9.969 1 98.69 131 LYS A N 1
ATOM 1007 C CA . LYS A 1 131 ? -13.07 -25.047 -9.594 1 98.69 131 LYS A CA 1
ATOM 1008 C C . LYS A 1 131 ? -13.195 -26.156 -8.547 1 98.69 131 LYS A C 1
ATOM 1010 O O . LYS A 1 131 ? -13.961 -26.016 -7.586 1 98.69 131 LYS A O 1
ATOM 1015 N N . ALA A 1 132 ? -12.461 -27.234 -8.789 1 98.75 132 ALA A N 1
ATOM 1016 C CA . ALA A 1 132 ? -12.469 -28.328 -7.82 1 98.75 132 ALA A CA 1
ATOM 1017 C C . ALA A 1 132 ? -11.945 -27.859 -6.465 1 98.75 132 ALA A C 1
ATOM 1019 O O . ALA A 1 132 ? -12.453 -28.281 -5.422 1 98.75 132 ALA A O 1
ATOM 1020 N N . LEU A 1 133 ? -10.93 -27.094 -6.477 1 98.69 133 LEU A N 1
ATOM 1021 C CA . LEU A 1 133 ? -10.375 -26.516 -5.25 1 98.69 133 LEU A CA 1
ATOM 1022 C C . LEU A 1 133 ? -11.414 -25.688 -4.52 1 98.69 133 LEU A C 1
ATOM 1024 O O . LEU A 1 133 ? -11.586 -25.812 -3.307 1 98.69 133 LEU A O 1
ATOM 1028 N N . ILE A 1 134 ? -12.078 -24.797 -5.234 1 98.44 134 ILE A N 1
ATOM 1029 C CA . ILE A 1 134 ? -13.086 -23.891 -4.684 1 98.44 134 ILE A CA 1
ATOM 1030 C C . ILE A 1 134 ? -14.227 -24.719 -4.086 1 98.44 134 ILE A C 1
ATOM 1032 O O . ILE A 1 134 ? -14.688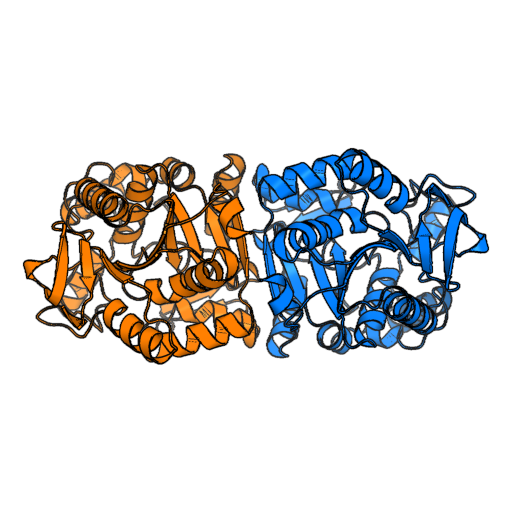 -24.438 -2.977 1 98.44 134 ILE A O 1
ATOM 1036 N N . GLU A 1 135 ? -14.648 -25.703 -4.84 1 98.19 135 GLU A N 1
ATOM 1037 C CA . GLU A 1 135 ? -15.75 -26.547 -4.379 1 98.19 135 GLU A CA 1
ATOM 1038 C C . GLU A 1 135 ? -15.352 -27.344 -3.145 1 98.19 135 GLU A C 1
ATOM 1040 O O . GLU A 1 135 ? -16.109 -27.406 -2.172 1 98.19 135 GLU A O 1
ATOM 1045 N N . HIS A 1 136 ? -14.227 -27.922 -3.201 1 98.56 136 HIS A N 1
ATOM 1046 C CA . HIS A 1 136 ? -13.781 -28.797 -2.125 1 98.56 136 HIS A CA 1
ATOM 1047 C C . HIS A 1 136 ? -13.688 -28.047 -0.803 1 98.56 136 HIS A C 1
ATOM 1049 O O . HIS A 1 136 ? -14.102 -28.562 0.24 1 98.56 136 HIS A O 1
ATOM 1055 N N . PHE A 1 137 ? -13.156 -26.875 -0.807 1 98.06 137 PHE A N 1
ATOM 1056 C CA . PHE A 1 137 ? -12.922 -26.109 0.416 1 98.06 137 PHE A CA 1
ATOM 1057 C C . PHE A 1 137 ? -14.016 -25.078 0.626 1 98.06 137 PHE A C 1
ATOM 1059 O O . PHE A 1 137 ? -13.969 -24.297 1.578 1 98.06 137 PHE A O 1
ATOM 1066 N N . GLU A 1 138 ? -14.961 -24.984 -0.308 1 97 138 GLU A N 1
ATOM 1067 C CA . GLU A 1 138 ? -16.031 -24 -0.252 1 97 138 GLU A CA 1
ATOM 1068 C C . GLU A 1 138 ? -15.477 -22.578 -0.129 1 97 138 GLU A C 1
ATOM 1070 O O . GLU A 1 138 ? -15.891 -21.812 0.745 1 97 138 GLU A O 1
ATOM 1075 N N . LEU A 1 139 ? -14.562 -22.312 -0.981 1 97.25 139 LEU A N 1
ATOM 1076 C CA . LEU A 1 139 ? -13.828 -21.047 -0.901 1 97.25 139 LEU A CA 1
ATOM 1077 C C . LEU A 1 139 ? -14.727 -19.875 -1.292 1 97.25 139 LEU A C 1
ATOM 1079 O O . LEU A 1 139 ? -15.508 -19.984 -2.236 1 97.25 139 LEU A O 1
ATOM 1083 N N . ASP A 1 140 ? -14.617 -18.766 -0.543 1 96.94 140 ASP A N 1
ATOM 1084 C CA . ASP A 1 140 ? -15.281 -17.516 -0.896 1 96.94 140 ASP A CA 1
ATOM 1085 C C . ASP A 1 140 ? -1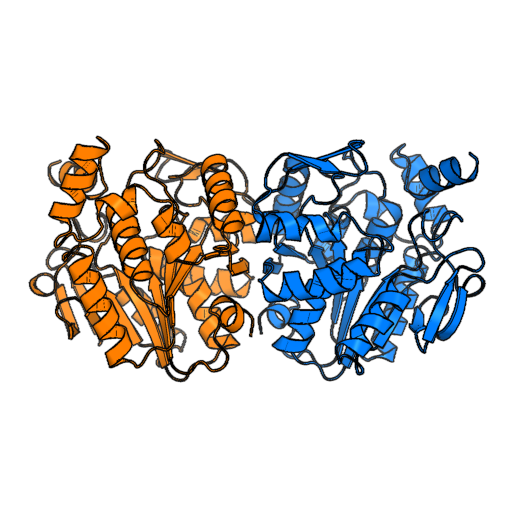4.484 -16.766 -1.952 1 96.94 140 ASP A C 1
ATOM 1087 O O . ASP A 1 140 ? -15.055 -16.016 -2.756 1 96.94 140 ASP A O 1
ATOM 1091 N N . VAL A 1 141 ? -13.148 -16.906 -1.924 1 97.81 141 VAL A N 1
ATOM 1092 C CA . VAL A 1 141 ? -12.281 -16.141 -2.82 1 97.81 141 VAL A CA 1
ATOM 1093 C C . VAL A 1 141 ? -10.922 -16.828 -2.934 1 97.81 141 VAL A C 1
ATOM 1095 O O . VAL A 1 141 ? -10.469 -17.469 -1.988 1 97.81 141 VAL A O 1
ATOM 1098 N N . VAL A 1 142 ? -10.312 -16.75 -4.09 1 98.5 142 VAL A N 1
ATOM 1099 C CA . VAL A 1 142 ? -8.945 -17.188 -4.348 1 98.5 142 VAL A CA 1
ATOM 1100 C C . VAL A 1 142 ? -8.078 -15.992 -4.707 1 98.5 142 VAL A C 1
ATOM 1102 O O . VAL A 1 142 ? -8.359 -15.273 -5.668 1 98.5 142 VAL A O 1
ATOM 1105 N N . PHE A 1 143 ? -7.039 -15.781 -3.9 1 98.69 143 PHE A N 1
ATOM 1106 C CA . PHE A 1 143 ? -6.004 -14.812 -4.246 1 98.69 143 PHE A CA 1
ATOM 1107 C C . PHE A 1 143 ? -4.863 -15.484 -5 1 98.69 143 PHE A C 1
ATOM 1109 O O . PHE A 1 143 ? -4.176 -16.344 -4.449 1 98.69 143 PHE A O 1
ATOM 1116 N N . GLY A 1 144 ? -4.695 -15.141 -6.262 1 98.69 144 GLY A N 1
ATOM 1117 C CA . GLY A 1 144 ? -3.496 -15.531 -6.984 1 98.69 144 GLY A CA 1
ATOM 1118 C C . GLY A 1 144 ? -2.408 -14.477 -6.957 1 98.69 144 GLY A C 1
ATOM 1119 O O . GLY A 1 144 ? -2.596 -13.375 -7.477 1 98.69 144 GLY A O 1
ATOM 1120 N N . ILE A 1 145 ? -1.242 -14.805 -6.43 1 98.56 145 ILE A N 1
ATOM 1121 C CA . ILE A 1 145 ? -0.197 -13.812 -6.207 1 98.56 145 ILE A CA 1
ATOM 1122 C C . ILE A 1 145 ? 0.991 -14.094 -7.121 1 98.56 145 ILE A C 1
ATOM 1124 O O . ILE A 1 145 ? 1.601 -15.164 -7.047 1 98.56 145 ILE A O 1
ATOM 1128 N N . ASP A 1 146 ? 1.297 -13.188 -7.945 1 97.31 146 ASP A N 1
ATOM 1129 C CA . ASP A 1 146 ? 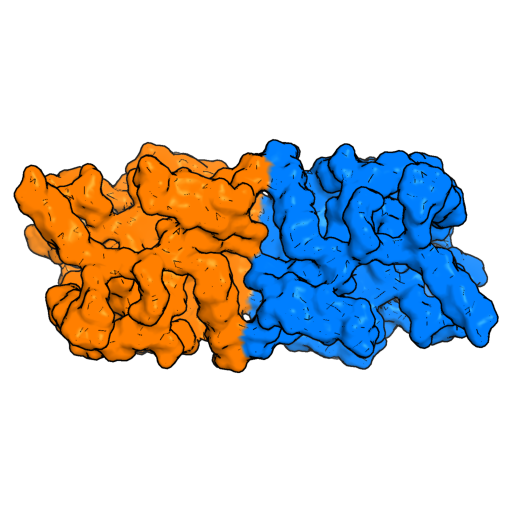2.516 -13.195 -8.75 1 97.31 146 ASP A CA 1
ATOM 1130 C C . ASP A 1 146 ? 3.596 -12.32 -8.109 1 97.31 146 ASP A C 1
ATOM 1132 O O . ASP A 1 146 ? 3.311 -11.234 -7.617 1 97.31 146 ASP A O 1
ATOM 1136 N N . VAL A 1 147 ? 4.828 -12.836 -8.133 1 95.69 147 VAL A N 1
ATOM 1137 C CA . VAL A 1 147 ? 5.941 -12.031 -7.641 1 95.69 147 VAL A CA 1
ATOM 1138 C C . VAL A 1 147 ? 6.645 -11.352 -8.812 1 95.69 147 VAL A C 1
ATOM 1140 O O . VAL A 1 147 ? 7.031 -12.016 -9.781 1 95.69 147 VAL A O 1
ATOM 1143 N N . GLY A 1 148 ? 6.746 -9.984 -8.695 1 92.69 148 GLY A N 1
ATOM 1144 C CA . GLY A 1 148 ? 7.484 -9.227 -9.695 1 92.69 148 GLY A CA 1
ATOM 1145 C C . GLY A 1 148 ? 6.586 -8.508 -10.68 1 92.69 148 GLY A C 1
ATOM 1146 O O . GLY A 1 148 ? 6.859 -7.371 -11.07 1 92.69 148 GLY A O 1
ATOM 1147 N N . GLY A 1 149 ? 5.484 -9.203 -11.25 1 93.25 149 GLY A N 1
ATOM 1148 C CA . GLY A 1 149 ? 4.527 -8.461 -12.055 1 93.25 149 GLY A CA 1
ATOM 1149 C C . GLY A 1 149 ? 4.352 -9.031 -13.453 1 93.25 149 GLY A C 1
ATOM 1150 O O . GLY A 1 149 ? 3.613 -8.477 -14.266 1 93.25 149 GLY A O 1
ATOM 1151 N N . ASP A 1 150 ? 4.879 -10.125 -13.758 1 92.25 150 ASP A N 1
ATOM 1152 C CA . ASP A 1 150 ? 4.766 -10.734 -15.078 1 92.25 150 ASP A CA 1
ATOM 1153 C C . ASP A 1 150 ? 3.309 -11.039 -15.414 1 92.25 150 ASP A C 1
ATOM 1155 O O . ASP A 1 150 ? 2.938 -11.102 -16.594 1 92.25 150 ASP A O 1
ATOM 1159 N N . ALA A 1 151 ? 2.615 -11.289 -14.414 1 95.62 151 ALA A N 1
ATOM 1160 C CA . ALA A 1 151 ? 1.199 -11.586 -14.617 1 95.62 151 ALA A CA 1
ATOM 1161 C C . ALA A 1 151 ? 0.487 -10.414 -15.297 1 95.62 151 ALA A C 1
ATOM 1163 O O . ALA A 1 151 ? -0.583 -10.586 -15.883 1 95.62 151 ALA A O 1
ATOM 1164 N N . LEU A 1 152 ? 1.095 -9.227 -15.25 1 96.56 152 LEU A N 1
ATOM 1165 C CA . LEU A 1 152 ? 0.475 -8.039 -15.836 1 96.56 152 LEU A CA 1
ATOM 1166 C C . LEU A 1 152 ? 0.946 -7.836 -17.266 1 96.56 152 LEU A C 1
ATOM 1168 O O . LEU A 1 152 ? 0.439 -6.961 -17.969 1 96.56 152 LEU A O 1
ATOM 1172 N N . ALA A 1 153 ? 1.848 -8.633 -17.703 1 94.88 153 ALA A N 1
ATOM 1173 C CA . ALA A 1 153 ? 2.436 -8.438 -19.031 1 94.88 153 ALA A CA 1
ATOM 1174 C C . ALA A 1 153 ? 1.372 -8.523 -20.125 1 94.88 153 ALA A C 1
ATOM 1176 O O . ALA A 1 153 ? 0.466 -9.359 -20.047 1 94.88 153 ALA A O 1
ATOM 1177 N N . ARG A 1 154 ? 1.516 -7.727 -21.062 1 93.06 154 ARG A N 1
ATOM 1178 C CA . ARG A 1 154 ? 0.691 -7.805 -22.266 1 93.06 154 ARG A CA 1
ATOM 1179 C C . ARG A 1 154 ? 1.193 -8.891 -23.203 1 93.06 154 ARG A C 1
ATOM 1181 O O . ARG A 1 154 ? 0.397 -9.625 -23.797 1 93.06 154 ARG A O 1
ATOM 1188 N N . GLY A 1 155 ? 2.443 -8.969 -23.375 1 91.12 155 GLY A N 1
ATOM 1189 C CA . GLY A 1 155 ? 3.068 -9.953 -24.25 1 91.12 155 GLY A CA 1
ATOM 1190 C C . GLY A 1 155 ? 4.016 -9.336 -25.266 1 91.12 155 GLY A C 1
ATOM 1191 O O . GLY A 1 155 ? 4.809 -10.047 -25.891 1 91.12 155 GLY A O 1
ATOM 1192 N N . ASP A 1 156 ? 4.016 -8.062 -25.391 1 88.19 156 ASP A N 1
ATOM 1193 C CA . ASP A 1 156 ? 4.871 -7.402 -26.375 1 88.19 156 ASP A CA 1
ATOM 1194 C C . ASP A 1 156 ? 6.102 -6.793 -25.703 1 88.19 156 ASP A C 1
ATOM 1196 O O . ASP A 1 156 ? 6.91 -6.129 -26.359 1 88.19 156 ASP A O 1
ATOM 1200 N N . GLU A 1 157 ? 6.25 -6.996 -24.438 1 91.19 157 GLU A N 1
ATOM 1201 C CA . GLU A 1 157 ? 7.41 -6.477 -23.734 1 91.19 157 GLU A CA 1
ATOM 1202 C C . GLU A 1 157 ? 8.656 -7.32 -24.016 1 91.19 157 GLU A C 1
ATOM 1204 O O . GLU A 1 157 ? 8.633 -8.539 -23.828 1 91.19 157 GLU A O 1
ATOM 1209 N N . PRO A 1 158 ? 9.719 -6.711 -24.281 1 86.31 158 PRO A N 1
ATOM 1210 C CA . PRO A 1 158 ? 10.922 -7.453 -24.672 1 86.31 158 PRO A CA 1
ATOM 1211 C C . PRO A 1 158 ? 11.539 -8.234 -23.531 1 86.31 158 PRO A C 1
ATOM 1213 O O . PRO A 1 158 ? 12.25 -9.219 -23.75 1 86.31 158 PRO A O 1
ATOM 1216 N N . GLY A 1 159 ? 11.25 -7.84 -22.297 1 85.12 159 GLY A N 1
ATOM 1217 C CA . GLY A 1 159 ? 11.945 -8.422 -21.156 1 85.12 159 GLY A CA 1
ATOM 1218 C C . GLY A 1 159 ? 11.234 -9.641 -20.578 1 85.12 159 GLY A C 1
ATOM 1219 O O . GLY A 1 159 ? 11.742 -10.289 -19.672 1 85.12 159 GLY A O 1
ATOM 1220 N N . VAL A 1 160 ? 10.141 -10.008 -21.156 1 85.69 160 VAL A N 1
ATOM 1221 C CA . VAL A 1 160 ? 9.367 -11.125 -20.625 1 85.69 160 VAL A CA 1
ATOM 1222 C C . VAL A 1 160 ? 10.031 -12.445 -21.016 1 85.69 160 VAL A C 1
ATOM 1224 O O . VAL A 1 160 ? 10.211 -12.727 -22.203 1 85.69 160 VAL A O 1
ATOM 1227 N N . GLU A 1 161 ? 10.375 -13.273 -19.969 1 83.69 161 GLU A N 1
ATOM 1228 C CA . GLU A 1 161 ? 11.102 -14.523 -20.219 1 83.69 161 GLU A CA 1
ATOM 1229 C C . GLU A 1 161 ? 10.297 -15.727 -19.734 1 83.69 161 GLU A C 1
ATOM 1231 O O . GLU A 1 161 ? 10.555 -16.859 -20.156 1 83.69 161 GLU A O 1
ATOM 1236 N N . SER A 1 162 ? 9.391 -15.508 -18.875 1 85.94 162 SER A N 1
ATOM 1237 C CA . SER A 1 162 ? 8.656 -16.625 -18.297 1 85.94 162 SER A CA 1
ATOM 1238 C C . SER A 1 162 ? 7.156 -16.359 -18.281 1 85.94 162 SER A C 1
ATOM 1240 O O . SER A 1 162 ? 6.535 -16.328 -17.219 1 85.94 162 SER A O 1
ATOM 1242 N N . PRO A 1 163 ? 6.602 -16.359 -19.422 1 91.19 163 PRO A N 1
ATOM 1243 C CA . PRO A 1 163 ? 5.211 -15.898 -19.516 1 91.19 163 PRO A CA 1
ATOM 1244 C C . PRO A 1 163 ? 4.207 -17.031 -19.344 1 91.19 163 PRO A C 1
ATOM 1246 O O . PRO A 1 163 ? 3.012 -16.781 -19.172 1 91.19 163 PRO A O 1
ATOM 1249 N N . LEU A 1 164 ? 4.633 -18.297 -19.359 1 94.81 164 LEU A N 1
ATOM 1250 C CA . LEU A 1 164 ? 3.697 -19.406 -19.516 1 94.81 164 LEU A CA 1
ATOM 1251 C C . LEU A 1 164 ? 2.863 -19.594 -18.25 1 94.81 164 LEU A C 1
ATOM 1253 O O . LEU A 1 164 ? 1.635 -19.5 -18.297 1 94.81 164 LEU A O 1
ATOM 1257 N N . ALA A 1 165 ? 3.529 -19.766 -17.172 1 95.56 165 ALA A N 1
ATOM 1258 C CA . ALA A 1 165 ? 2.805 -20.016 -15.93 1 95.56 165 ALA A CA 1
ATOM 1259 C C . ALA A 1 165 ? 1.895 -18.844 -15.578 1 95.56 165 ALA A C 1
ATOM 1261 O O . ALA A 1 165 ? 0.72 -19.031 -15.258 1 95.56 165 ALA A O 1
ATOM 1262 N N . ASP A 1 166 ? 2.412 -17.672 -15.719 1 95.56 166 ASP A N 1
ATOM 1263 C CA . ASP A 1 166 ? 1.688 -16.453 -15.336 1 95.56 166 ASP A CA 1
ATOM 1264 C C . ASP A 1 166 ? 0.471 -16.234 -16.234 1 95.56 166 ASP A C 1
ATOM 1266 O O . ASP A 1 166 ? -0.608 -15.891 -15.75 1 95.56 166 ASP A O 1
ATOM 1270 N N . SER A 1 167 ? 0.666 -16.422 -17.531 1 97.19 167 SER A N 1
ATOM 1271 C CA . SER A 1 167 ? -0.448 -16.188 -18.438 1 97.19 167 SER A CA 1
ATOM 1272 C C . SER A 1 167 ? -1.532 -17.25 -18.266 1 97.19 167 SER A C 1
ATOM 1274 O O . SER A 1 167 ? -2.725 -16.938 -18.297 1 97.19 167 SER A O 1
ATOM 1276 N N . ILE A 1 168 ? -1.131 -18.531 -18.062 1 98.12 168 ILE A N 1
ATOM 1277 C CA . ILE A 1 168 ? -2.1 -19.594 -17.844 1 98.12 168 ILE A CA 1
ATOM 1278 C C . ILE A 1 168 ? -2.895 -19.328 -16.562 1 98.12 168 ILE A C 1
ATOM 1280 O O . ILE A 1 168 ? -4.125 -19.406 -16.562 1 98.12 168 ILE A O 1
ATOM 1284 N N . MET A 1 169 ? -2.24 -18.938 -15.547 1 98.5 169 MET A N 1
ATOM 1285 C CA . MET A 1 169 ? -2.9 -18.719 -14.266 1 98.5 169 MET A CA 1
ATOM 1286 C C . MET A 1 169 ? -3.758 -17.469 -14.289 1 98.5 169 MET A C 1
ATOM 1288 O O . MET A 1 169 ? -4.887 -17.469 -13.797 1 98.5 169 MET A O 1
ATOM 1292 N N . THR A 1 170 ? -3.203 -16.359 -14.828 1 98.44 170 THR A N 1
ATOM 1293 C CA . THR A 1 170 ? -3.99 -15.133 -14.93 1 98.44 170 THR A CA 1
ATOM 1294 C C . THR A 1 170 ? -5.254 -15.367 -15.75 1 98.44 170 THR A C 1
ATOM 1296 O O . THR A 1 170 ? -6.344 -14.953 -15.352 1 98.44 170 THR A O 1
ATOM 1299 N N . CYS A 1 171 ? -5.117 -16.016 -16.859 1 98.75 171 CYS A N 1
ATOM 1300 C CA . CYS A 1 171 ? -6.266 -16.344 -17.703 1 98.75 171 CYS A CA 1
ATOM 1301 C C . CYS A 1 171 ? -7.246 -17.25 -16.953 1 98.75 171 CYS A C 1
ATOM 1303 O O . CYS A 1 171 ? -8.453 -17.031 -17.016 1 98.75 171 CYS A O 1
ATOM 1305 N N . SER A 1 172 ? -6.738 -18.234 -16.281 1 98.75 172 SER A N 1
ATOM 1306 C CA . SER A 1 172 ? -7.59 -19.156 -15.531 1 98.75 172 SER A CA 1
ATOM 1307 C C . SER A 1 172 ? -8.375 -18.438 -14.438 1 98.75 172 SER A C 1
ATOM 1309 O O . SER A 1 172 ? -9.57 -18.672 -14.281 1 98.75 172 SER A O 1
ATOM 1311 N N . LEU A 1 173 ? -7.695 -17.609 -13.688 1 98.75 173 LEU A N 1
ATOM 1312 C CA . LEU A 1 173 ? -8.359 -16.844 -12.641 1 98.75 173 LEU A CA 1
ATOM 1313 C C . LEU A 1 173 ? -9.461 -15.969 -13.227 1 98.75 173 LEU A C 1
ATOM 1315 O O . LEU A 1 173 ? -10.508 -15.789 -12.602 1 98.75 173 LEU A O 1
ATOM 1319 N N . SER A 1 174 ? -9.258 -15.43 -14.391 1 98.69 174 SER A N 1
ATOM 1320 C CA . SER A 1 174 ? -10.219 -14.531 -15.031 1 98.69 174 SER A CA 1
ATOM 1321 C C . SER A 1 174 ? -11.5 -15.258 -15.398 1 98.69 174 SER A C 1
ATOM 1323 O O . SER A 1 174 ? -12.539 -14.625 -15.625 1 98.69 174 SER A O 1
ATOM 1325 N N . LYS A 1 175 ? -11.453 -16.625 -15.414 1 98.5 175 LYS A N 1
ATOM 1326 C CA . LYS A 1 175 ? -12.617 -17.422 -15.797 1 98.5 175 LYS A CA 1
ATOM 1327 C C . LYS A 1 175 ? -13.461 -17.766 -14.57 1 98.5 175 LYS A C 1
ATOM 1329 O O . LYS A 1 175 ? -14.539 -18.359 -14.703 1 98.5 175 LYS A O 1
ATOM 1334 N N . LEU A 1 176 ? -12.969 -17.359 -13.438 1 97.94 176 LEU A N 1
ATOM 1335 C CA . LEU A 1 176 ? -13.641 -17.641 -12.172 1 97.94 176 LEU A CA 1
ATOM 1336 C C . LEU A 1 176 ? -14.148 -16.359 -11.523 1 97.94 176 LEU A C 1
ATOM 1338 O O . LEU A 1 176 ? -13.555 -15.297 -11.703 1 97.94 176 LEU A O 1
ATOM 1342 N N . GLU A 1 177 ? -15.234 -16.328 -10.773 1 92.06 177 GLU A N 1
ATOM 1343 C CA . GLU A 1 177 ? -15.875 -15.141 -10.219 1 92.06 177 GLU A CA 1
ATOM 1344 C C . GLU A 1 177 ? -15.219 -14.711 -8.906 1 92.06 177 GLU A C 1
ATOM 1346 O O . GLU A 1 177 ? -15.109 -13.523 -8.617 1 92.06 177 GLU A O 1
ATOM 1351 N N . GLU A 1 178 ? -14.711 -15.555 -8.164 1 91.44 178 GLU A N 1
ATOM 1352 C CA . GL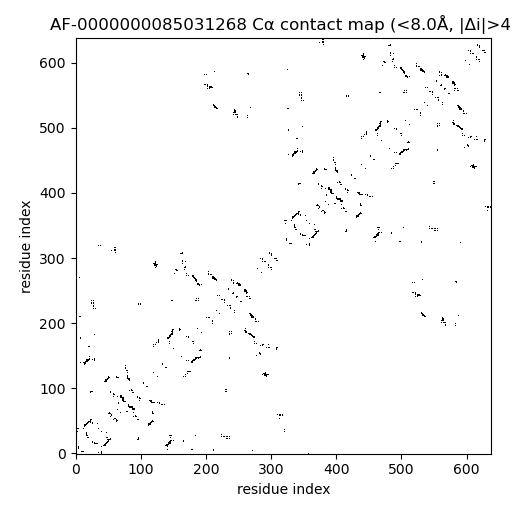U A 1 178 ? -14.258 -15.281 -6.805 1 91.44 178 GLU A CA 1
ATOM 1353 C C . GLU A 1 178 ? -12.734 -15.219 -6.734 1 91.44 178 GLU A C 1
ATOM 1355 O O . GLU A 1 178 ? -12.125 -15.906 -5.914 1 91.44 178 GLU A O 1
ATOM 1360 N N . THR A 1 179 ? -12.219 -14.375 -7.641 1 98.12 179 THR A N 1
ATOM 1361 C CA . THR A 1 179 ? -10.758 -14.406 -7.668 1 98.12 179 THR A CA 1
ATOM 1362 C C . THR A 1 179 ? -10.18 -12.992 -7.637 1 98.12 179 THR A C 1
ATOM 1364 O O . THR A 1 179 ? -10.844 -12.039 -8.055 1 98.12 179 THR A O 1
ATOM 1367 N N . VAL A 1 180 ? -9.031 -12.82 -7.086 1 98.62 180 VAL A N 1
ATOM 1368 C CA . VAL A 1 180 ? -8.234 -11.594 -7.051 1 98.62 180 VAL A CA 1
ATOM 1369 C C . VAL A 1 180 ? -6.805 -11.898 -7.488 1 98.62 180 VAL A C 1
ATOM 1371 O O . VAL A 1 180 ? -6.234 -12.922 -7.102 1 98.62 180 VAL A O 1
ATOM 1374 N N . LEU A 1 181 ? -6.293 -11.07 -8.359 1 98.75 181 LEU A N 1
ATOM 1375 C CA . LEU A 1 181 ? -4.895 -11.172 -8.758 1 98.75 181 LEU A CA 1
ATOM 1376 C C . LEU A 1 181 ? -4.027 -10.211 -7.957 1 98.75 181 LEU A C 1
ATOM 1378 O O . LEU A 1 181 ? -4.348 -9.023 -7.852 1 98.75 181 LEU A O 1
ATOM 1382 N N . GLY A 1 182 ? -2.998 -10.727 -7.363 1 98.44 182 GLY A N 1
ATOM 1383 C CA . GLY A 1 182 ? -2.053 -9.883 -6.645 1 98.44 182 GLY A CA 1
ATOM 1384 C C . GLY A 1 182 ? -0.667 -9.883 -7.266 1 98.44 182 GLY A C 1
ATOM 1385 O O . GLY A 1 182 ? -0.229 -10.891 -7.824 1 98.44 182 GLY A O 1
ATOM 1386 N N . VAL A 1 183 ? 0.01 -8.758 -7.199 1 97.88 183 VAL A N 1
ATOM 1387 C CA . VAL A 1 183 ? 1.401 -8.625 -7.617 1 97.88 183 VAL A CA 1
ATOM 1388 C C . VAL A 1 183 ? 2.252 -8.156 -6.438 1 97.88 183 VAL A C 1
ATOM 1390 O O . VAL A 1 183 ? 2.137 -7.012 -5.992 1 97.88 183 VAL A O 1
ATOM 1393 N N . PHE A 1 184 ? 3.08 -9.062 -5.934 1 97.62 184 PHE A N 1
ATOM 1394 C CA . PHE A 1 184 ? 4 -8.766 -4.844 1 97.62 184 PHE A CA 1
ATOM 1395 C C . PHE A 1 184 ? 5.363 -8.344 -5.383 1 97.62 184 PHE A C 1
ATOM 1397 O O . PHE A 1 184 ? 5.926 -9.016 -6.25 1 97.62 184 PHE A O 1
ATOM 1404 N N . GLY A 1 185 ? 5.922 -7.316 -4.852 1 94.44 185 GLY A N 1
ATOM 1405 C CA . GLY A 1 185 ? 7.273 -6.918 -5.199 1 94.44 185 GLY A CA 1
ATOM 1406 C C . GLY A 1 185 ? 7.371 -6.246 -6.551 1 94.44 185 GLY A C 1
ATOM 1407 O O . GLY A 1 185 ? 8.305 -6.5 -7.316 1 94.44 185 GLY A O 1
ATOM 1408 N N . TRP A 1 186 ? 6.648 -5.375 -6.895 1 91.88 186 TRP A N 1
ATOM 1409 C CA . TRP A 1 186 ? 6.484 -4.594 -8.117 1 91.88 186 TRP A CA 1
ATOM 1410 C C . TRP A 1 186 ? 7.816 -4.43 -8.836 1 91.88 186 TRP A C 1
ATOM 1412 O O . TRP A 1 186 ? 8.609 -3.555 -8.5 1 91.88 186 TRP A O 1
ATOM 1422 N N . GLY A 1 187 ? 8.07 -5.301 -9.812 1 89.81 187 GLY A N 1
ATOM 1423 C CA . GLY A 1 187 ? 9.242 -5.203 -10.664 1 89.81 187 GLY A CA 1
ATOM 1424 C C . GLY A 1 187 ? 10.43 -5.988 -10.133 1 89.81 187 GLY A C 1
ATOM 1425 O O . GLY A 1 187 ? 11.508 -5.969 -10.734 1 89.81 187 GLY A O 1
ATOM 1426 N N . SER A 1 188 ? 10.242 -6.75 -9.172 1 89.38 188 SER A N 1
ATOM 1427 C CA . SER A 1 188 ? 11.352 -7.363 -8.453 1 89.38 188 SER A CA 1
ATOM 1428 C C . SER A 1 188 ? 11.961 -8.516 -9.258 1 89.38 188 SER A C 1
ATOM 1430 O O . SER A 1 188 ? 13.055 -8.977 -8.945 1 89.38 188 SER A O 1
ATOM 1432 N N . ASP A 1 189 ? 11.273 -8.961 -10.219 1 84.81 189 ASP A N 1
ATOM 1433 C CA . ASP A 1 189 ? 11.82 -10.07 -10.984 1 84.81 189 ASP A CA 1
ATOM 1434 C C . ASP A 1 189 ? 12.578 -9.578 -12.219 1 84.81 189 ASP A C 1
ATOM 1436 O O . ASP A 1 189 ? 13.234 -10.359 -12.906 1 84.81 189 ASP A O 1
ATOM 1440 N N . GLY A 1 190 ? 12.422 -8.32 -12.57 1 84.25 190 GLY A N 1
ATOM 1441 C CA . GLY A 1 190 ? 13.227 -7.684 -13.594 1 84.25 190 GLY A CA 1
ATOM 1442 C C . GLY A 1 190 ? 12.742 -7.977 -15 1 84.25 190 GLY A C 1
ATOM 1443 O O . GLY A 1 190 ? 13.453 -7.738 -15.977 1 84.25 190 GLY A O 1
ATOM 1444 N N . GLU A 1 191 ? 11.562 -8.469 -15.109 1 86.88 191 GLU A N 1
ATOM 1445 C CA . GLU A 1 191 ? 11.094 -8.859 -16.438 1 86.88 191 GLU A CA 1
ATOM 1446 C C . GLU A 1 191 ? 10.383 -7.699 -17.125 1 86.88 191 GLU A C 1
ATOM 1448 O O . GLU A 1 191 ? 10.477 -7.555 -18.344 1 86.88 191 GLU A O 1
ATOM 1453 N N . LEU A 1 192 ? 9.609 -6.965 -16.391 1 91.06 192 LEU A N 1
ATOM 1454 C CA . LEU A 1 192 ? 9.016 -5.734 -16.906 1 91.06 192 LEU A CA 1
ATOM 1455 C C . LEU A 1 192 ? 9.742 -4.508 -16.344 1 91.06 192 LEU A C 1
ATOM 1457 O O . LEU A 1 192 ? 10.102 -4.48 -15.172 1 91.06 192 LEU A O 1
ATOM 1461 N N . THR A 1 193 ? 9.93 -3.562 -17.203 1 90.06 193 THR A N 1
ATOM 1462 C CA . THR A 1 193 ? 10.484 -2.299 -16.719 1 90.06 193 THR A CA 1
ATOM 1463 C C . THR A 1 193 ? 9.469 -1.547 -15.867 1 90.06 193 THR A C 1
ATOM 1465 O O . THR A 1 193 ? 8.281 -1.874 -15.875 1 90.06 193 THR A O 1
ATOM 1468 N N . ARG A 1 194 ? 9.945 -0.562 -15.219 1 88.81 194 ARG A N 1
ATOM 1469 C CA . ARG A 1 194 ? 9.07 0.284 -14.414 1 88.81 194 ARG A CA 1
ATOM 1470 C C . ARG A 1 194 ? 8.023 0.975 -15.281 1 88.81 194 ARG A C 1
ATOM 1472 O O . ARG A 1 194 ? 6.875 1.134 -14.867 1 88.81 194 ARG A O 1
ATOM 1479 N N . GLU A 1 195 ? 8.492 1.38 -16.406 1 89.94 195 GLU A N 1
ATOM 1480 C CA . GLU A 1 195 ? 7.602 2.088 -17.312 1 89.94 195 GLU A CA 1
ATOM 1481 C C . GLU A 1 195 ? 6.508 1.165 -17.844 1 89.94 195 GLU A C 1
ATOM 1483 O O . GLU A 1 195 ? 5.352 1.574 -17.969 1 89.94 195 GLU A O 1
ATOM 1488 N N . GLU A 1 196 ? 6.902 -0.002 -18.172 1 93.19 196 GLU A N 1
ATOM 1489 C CA . GLU A 1 196 ? 5.93 -0.978 -18.656 1 93.19 196 GLU A CA 1
ATOM 1490 C C . GLU A 1 196 ? 4.906 -1.312 -17.578 1 93.19 196 GLU A C 1
ATOM 1492 O O . GLU A 1 196 ? 3.707 -1.393 -17.844 1 93.19 196 GLU A O 1
ATOM 1497 N N . LEU A 1 197 ? 5.406 -1.488 -16.375 1 94.31 197 LEU A N 1
ATOM 1498 C CA . LEU A 1 197 ? 4.516 -1.777 -15.25 1 94.31 197 LEU A CA 1
ATOM 1499 C C . LEU A 1 197 ? 3.578 -0.604 -14.984 1 94.31 197 LEU A C 1
ATOM 1501 O O . LEU A 1 197 ? 2.393 -0.802 -14.719 1 94.31 197 LEU A O 1
ATOM 1505 N N . ARG A 1 198 ? 4.125 0.589 -15.031 1 93.38 198 ARG A N 1
ATOM 1506 C CA . ARG A 1 198 ? 3.316 1.789 -14.844 1 93.38 198 ARG A CA 1
ATOM 1507 C C . ARG A 1 198 ? 2.221 1.884 -15.898 1 93.38 198 ARG A C 1
ATOM 1509 O O . ARG A 1 198 ? 1.073 2.211 -15.586 1 93.38 198 ARG A O 1
ATOM 1516 N N . ARG A 1 199 ? 2.578 1.647 -17.078 1 94.06 199 ARG A N 1
ATOM 1517 C CA . ARG A 1 199 ? 1.616 1.682 -18.188 1 94.06 199 ARG A CA 1
ATOM 1518 C C . ARG A 1 199 ? 0.503 0.661 -17.969 1 94.06 199 ARG A C 1
ATOM 1520 O O . ARG A 1 199 ? -0.677 0.977 -18.125 1 94.06 199 ARG A O 1
ATOM 1527 N N . ARG A 1 200 ? 0.889 -0.515 -17.625 1 96.06 200 ARG A N 1
ATOM 1528 C CA . ARG A 1 200 ? -0.101 -1.558 -17.375 1 96.06 200 ARG A CA 1
ATOM 1529 C C . ARG A 1 200 ? -1.019 -1.181 -16.219 1 96.06 200 ARG A C 1
ATOM 1531 O O . ARG A 1 200 ? -2.232 -1.382 -16.297 1 96.06 200 ARG A O 1
ATOM 1538 N N . PHE A 1 201 ? -0.402 -0.649 -15.211 1 96.38 201 PHE A N 1
ATOM 1539 C CA . PHE A 1 201 ? -1.204 -0.175 -14.094 1 96.38 201 PHE A CA 1
ATOM 1540 C C . PHE A 1 201 ? -2.266 0.812 -14.562 1 96.38 201 PHE A C 1
ATOM 1542 O O . PHE A 1 201 ? -3.439 0.686 -14.211 1 96.38 201 PHE A O 1
ATOM 1549 N N . SER A 1 202 ? -1.829 1.764 -15.32 1 96.06 202 SER A N 1
ATOM 1550 C CA . SER A 1 202 ? -2.709 2.814 -15.82 1 96.06 202 SER A CA 1
ATOM 1551 C C . SER A 1 202 ? -3.867 2.23 -16.625 1 96.06 202 SER A C 1
ATOM 1553 O O . SER A 1 202 ? -5.023 2.604 -16.422 1 96.06 202 SER A O 1
ATOM 1555 N N . GLU A 1 203 ? -3.553 1.332 -17.484 1 96.5 203 GLU A N 1
ATOM 1556 C CA . GLU A 1 203 ? -4.566 0.702 -18.312 1 96.5 203 GLU A CA 1
ATOM 1557 C C . GLU A 1 203 ? -5.586 -0.059 -17.484 1 96.5 203 GLU A C 1
ATOM 1559 O O . GLU A 1 203 ? -6.793 0.058 -17.703 1 96.5 203 GLU A O 1
ATOM 1564 N N . ILE A 1 204 ? -5.105 -0.801 -16.531 1 97.62 204 ILE A N 1
ATOM 1565 C CA . ILE A 1 204 ? -5.961 -1.641 -15.695 1 97.62 204 ILE A CA 1
ATOM 1566 C C . ILE A 1 204 ? -6.836 -0.763 -14.805 1 97.62 204 ILE A C 1
ATOM 1568 O O . ILE A 1 204 ? -8.039 -1.005 -14.672 1 97.62 204 ILE A O 1
ATOM 1572 N N . ALA A 1 205 ? -6.23 0.27 -14.211 1 97 205 ALA A N 1
ATOM 1573 C CA . ALA A 1 205 ? -6.965 1.177 -13.336 1 97 205 ALA A CA 1
ATOM 1574 C C . ALA A 1 205 ? -8.055 1.919 -14.109 1 97 205 ALA A C 1
ATOM 1576 O O . ALA A 1 205 ? -9.164 2.107 -13.602 1 97 205 ALA A O 1
ATOM 1577 N N . ALA A 1 206 ? -7.77 2.357 -15.312 1 96.31 206 ALA A N 1
ATOM 1578 C CA . ALA A 1 206 ? -8.719 3.1 -16.141 1 96.31 206 ALA A CA 1
ATOM 1579 C C . ALA A 1 206 ? -9.961 2.264 -16.438 1 96.31 206 ALA A C 1
ATOM 1581 O O . ALA A 1 206 ? -11.039 2.811 -16.656 1 96.31 206 ALA A O 1
ATOM 1582 N N . GLU A 1 207 ? -9.789 0.978 -16.344 1 97.25 207 GLU A N 1
ATOM 1583 C CA . GLU A 1 207 ? -10.906 0.078 -16.609 1 97.25 207 GLU A CA 1
ATOM 1584 C C . GLU A 1 207 ? -11.516 -0.451 -15.305 1 97.25 207 GLU A C 1
ATOM 1586 O O . GLU A 1 207 ? -12.32 -1.382 -15.32 1 97.25 207 GLU A O 1
ATOM 1591 N N . GLY A 1 208 ? -11.086 0.052 -14.234 1 96.31 208 GLY A N 1
ATOM 1592 C CA . GLY A 1 208 ? -11.656 -0.308 -12.945 1 96.31 208 GLY A CA 1
ATOM 1593 C C . GLY A 1 208 ? -11.07 -1.585 -12.367 1 96.31 208 GLY A C 1
ATOM 1594 O O . GLY A 1 208 ? -11.695 -2.23 -11.523 1 96.31 208 GLY A O 1
ATOM 1595 N N . GLY A 1 209 ? -9.867 -1.977 -12.828 1 97.88 209 GLY A N 1
ATOM 1596 C CA . GLY A 1 209 ? -9.297 -3.26 -12.445 1 97.88 209 GLY A CA 1
ATOM 1597 C C . GLY A 1 209 ? -8.414 -3.178 -11.219 1 97.88 209 GLY A C 1
ATOM 1598 O O . GLY A 1 209 ? -8.062 -4.203 -10.633 1 97.88 209 GLY A O 1
ATOM 1599 N N . TYR A 1 210 ? -7.934 -1.95 -10.875 1 98.19 210 TYR A N 1
ATOM 1600 C CA . TYR A 1 210 ? -7.172 -1.787 -9.641 1 98.19 210 TYR A CA 1
ATOM 1601 C C . TYR A 1 210 ? -8.078 -1.907 -8.422 1 98.19 210 TYR A C 1
ATOM 1603 O O . TYR A 1 210 ? -9.109 -1.234 -8.336 1 98.19 210 TYR A O 1
ATOM 1611 N N . LEU A 1 211 ? -7.609 -2.725 -7.379 1 98.25 211 LEU A N 1
ATOM 1612 C CA . LEU A 1 211 ? -8.516 -3.027 -6.277 1 98.25 211 LEU A CA 1
ATOM 1613 C C . LEU A 1 211 ? -7.941 -2.531 -4.953 1 98.25 211 LEU A C 1
ATOM 1615 O O . LEU A 1 211 ? -8.68 -2.359 -3.979 1 98.25 211 LEU A O 1
ATOM 1619 N N . GLY A 1 212 ? -6.672 -2.365 -4.855 1 98.06 212 GLY A N 1
ATOM 1620 C CA . GLY A 1 212 ? -6.043 -1.944 -3.613 1 98.06 212 GLY A CA 1
ATOM 1621 C C . GLY A 1 212 ? -4.59 -2.375 -3.506 1 98.06 212 GLY A C 1
ATOM 1622 O O . GLY A 1 212 ? -4.051 -2.99 -4.426 1 98.06 212 GLY A O 1
ATOM 1623 N N . ALA A 1 213 ? -3.928 -2.023 -2.389 1 98.25 213 ALA A N 1
ATOM 1624 C CA . ALA A 1 213 ? -2.537 -2.402 -2.148 1 98.25 213 ALA A CA 1
ATOM 1625 C C . ALA A 1 213 ? -2.221 -2.416 -0.656 1 98.25 213 ALA A C 1
ATOM 1627 O O . ALA A 1 213 ? -2.83 -1.676 0.12 1 98.25 213 ALA A O 1
ATOM 1628 N N . ILE A 1 214 ? -1.328 -3.264 -0.274 1 97.75 214 ILE A N 1
ATOM 1629 C CA . ILE A 1 214 ? -0.861 -3.352 1.105 1 97.75 214 ILE A CA 1
ATOM 1630 C C . ILE A 1 214 ? 0.661 -3.484 1.127 1 97.75 214 ILE A C 1
ATOM 1632 O O . ILE A 1 214 ? 1.24 -4.191 0.301 1 97.75 214 ILE A O 1
ATOM 1636 N N . GLY A 1 215 ? 1.278 -2.689 1.986 1 97.94 215 GLY A N 1
ATOM 1637 C CA . GLY A 1 215 ? 2.73 -2.699 2.055 1 97.94 215 GLY A CA 1
ATOM 1638 C C . GLY A 1 215 ? 3.271 -3.609 3.141 1 97.94 215 GLY A C 1
ATOM 1639 O O . GLY A 1 215 ? 2.559 -3.941 4.09 1 97.94 215 GLY A O 1
ATOM 1640 N N . LEU A 1 216 ? 4.504 -3.965 3.002 1 98 216 LEU A N 1
ATOM 1641 C CA . LEU A 1 216 ? 5.223 -4.777 3.977 1 98 216 LEU A CA 1
ATOM 1642 C C . LEU A 1 216 ? 5.352 -4.047 5.309 1 98 216 LEU A C 1
ATOM 1644 O O . LEU A 1 216 ? 5.586 -2.838 5.336 1 98 216 LEU A O 1
ATOM 1648 N N . THR A 1 217 ? 5.141 -4.73 6.391 1 97.31 217 THR A N 1
ATOM 1649 C CA . THR A 1 217 ? 5.516 -4.254 7.715 1 97.31 217 THR A CA 1
ATOM 1650 C C . THR A 1 217 ? 6.773 -4.961 8.211 1 97.31 217 THR A C 1
ATOM 1652 O O . THR A 1 217 ? 7.254 -5.898 7.574 1 97.31 217 THR A O 1
ATOM 1655 N N . GLY A 1 218 ? 7.305 -4.453 9.32 1 95.81 218 GLY A N 1
ATOM 1656 C CA . GLY A 1 218 ? 8.445 -5.129 9.914 1 95.81 218 GLY A CA 1
ATOM 1657 C C . GLY A 1 218 ? 8.188 -6.594 10.211 1 95.81 218 GLY A C 1
ATOM 1658 O O . GLY A 1 218 ? 9.062 -7.441 10 1 95.81 218 GLY A O 1
ATOM 1659 N N . ARG A 1 219 ? 7.004 -6.918 10.672 1 96.06 219 ARG A N 1
ATOM 1660 C CA . ARG A 1 219 ? 6.648 -8.305 10.984 1 96.06 219 ARG A CA 1
ATOM 1661 C C . ARG A 1 219 ? 6.543 -9.133 9.711 1 96.06 219 ARG A C 1
ATOM 1663 O O . ARG A 1 219 ? 6.863 -10.328 9.711 1 96.06 219 ARG A O 1
ATOM 1670 N N . ASP A 1 220 ? 6.031 -8.523 8.641 1 97.38 220 ASP A N 1
ATOM 1671 C CA . ASP A 1 220 ? 6.02 -9.219 7.359 1 97.38 220 ASP A CA 1
ATOM 1672 C C . ASP A 1 220 ? 7.434 -9.625 6.941 1 97.38 220 ASP A C 1
ATOM 1674 O O . ASP A 1 220 ? 7.648 -10.742 6.477 1 97.38 220 ASP A O 1
ATOM 1678 N N . VAL A 1 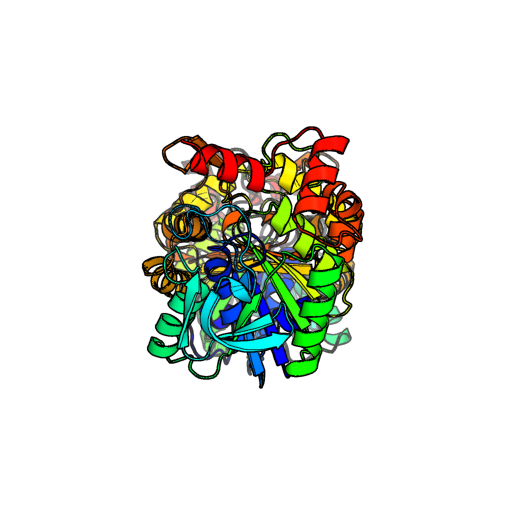221 ? 8.336 -8.695 7.07 1 96.88 221 VAL A N 1
ATOM 1679 C CA . VAL A 1 221 ? 9.719 -8.914 6.66 1 96.88 221 VAL A CA 1
ATOM 1680 C C . VAL A 1 221 ? 10.312 -10.094 7.426 1 96.88 221 VAL A C 1
ATOM 1682 O O . VAL A 1 221 ? 10.906 -11 6.828 1 96.88 221 VAL A O 1
ATOM 1685 N N . LYS A 1 222 ? 10.133 -10.117 8.695 1 96.12 222 LYS A N 1
ATOM 1686 C CA . LYS A 1 222 ? 10.641 -11.203 9.523 1 96.12 222 LYS A CA 1
ATOM 1687 C C . LYS A 1 222 ? 10.008 -12.539 9.125 1 96.12 222 LYS A C 1
ATOM 1689 O O . LYS A 1 222 ? 10.703 -13.555 9.031 1 96.12 222 LYS A O 1
ATOM 1694 N N . PHE A 1 223 ? 8.758 -12.508 8.93 1 96.94 223 PHE A N 1
ATOM 1695 C CA . PHE A 1 223 ? 7.996 -13.703 8.57 1 96.94 223 PHE A CA 1
ATOM 1696 C C . PHE A 1 223 ? 8.477 -14.266 7.242 1 96.94 223 PHE A C 1
ATOM 1698 O O . PHE A 1 223 ? 8.773 -15.461 7.141 1 96.94 223 PHE A O 1
ATOM 1705 N N . LEU A 1 224 ? 8.648 -13.422 6.223 1 97.06 224 LEU A N 1
ATOM 1706 C CA . LEU A 1 224 ? 9.047 -13.859 4.887 1 97.06 224 LEU A CA 1
ATOM 1707 C C . LEU A 1 224 ? 10.5 -14.312 4.867 1 97.06 224 LEU A C 1
ATOM 1709 O O . LEU A 1 224 ? 10.859 -15.234 4.129 1 97.06 224 LEU A O 1
ATOM 1713 N N . LYS A 1 225 ? 11.305 -13.664 5.625 1 95.06 225 LYS A N 1
ATOM 1714 C CA . LYS A 1 225 ? 12.703 -14.07 5.703 1 95.06 225 LYS A CA 1
ATOM 1715 C C . LYS A 1 225 ? 12.836 -15.5 6.219 1 95.06 225 LYS A C 1
ATOM 1717 O O . LYS A 1 225 ? 13.672 -16.266 5.734 1 95.06 225 LYS A O 1
ATOM 1722 N N . LYS A 1 226 ? 12.047 -15.836 7.207 1 96 226 LYS A N 1
ATOM 1723 C CA . LYS A 1 226 ? 12.062 -17.203 7.734 1 96 226 LYS A CA 1
ATOM 1724 C C . LYS A 1 226 ? 11.68 -18.219 6.656 1 96 226 LYS A C 1
ATOM 1726 O O . LYS A 1 226 ? 12.266 -19.297 6.578 1 96 226 LYS A O 1
ATOM 1731 N N . LEU A 1 227 ? 10.719 -17.859 5.871 1 96.06 227 LEU A N 1
ATOM 1732 C CA . LEU A 1 227 ? 10.273 -18.75 4.809 1 96.06 227 LEU A CA 1
ATOM 1733 C C . LEU A 1 227 ? 11.32 -18.844 3.699 1 96.06 227 LEU A C 1
ATOM 1735 O O . LEU A 1 227 ? 11.523 -19.922 3.119 1 96.06 227 LEU A O 1
ATOM 1739 N N . ALA A 1 228 ? 11.977 -17.75 3.406 1 92.38 228 ALA A N 1
ATOM 1740 C CA . ALA A 1 228 ? 12.953 -17.688 2.32 1 92.38 228 ALA A CA 1
ATOM 1741 C C . ALA A 1 228 ? 14.203 -18.484 2.662 1 92.38 228 ALA A C 1
ATOM 1743 O O . ALA A 1 228 ? 14.992 -18.828 1.777 1 92.38 228 ALA A O 1
ATOM 1744 N N . GLU A 1 229 ? 14.367 -18.812 3.881 1 91.69 229 GLU A N 1
ATOM 1745 C CA . GLU A 1 229 ? 15.5 -19.641 4.285 1 91.69 229 GLU A CA 1
ATOM 1746 C C . GLU A 1 229 ? 15.367 -21.062 3.73 1 91.69 229 GLU A C 1
ATOM 1748 O O . GLU A 1 229 ? 16.375 -21.766 3.549 1 91.69 229 GLU A O 1
ATOM 1753 N N . VAL A 1 230 ? 14.18 -21.422 3.428 1 90.19 230 VAL A N 1
ATOM 1754 C CA . VAL A 1 230 ? 13.992 -22.812 3.072 1 90.19 230 VAL A CA 1
ATOM 1755 C C . VAL A 1 230 ? 13.555 -22.922 1.614 1 90.19 230 VAL A C 1
ATOM 1757 O O . VAL A 1 230 ? 13.438 -24.031 1.077 1 90.19 230 VAL A O 1
ATOM 1760 N N . VAL A 1 231 ? 13.242 -21.875 1.021 1 89.06 231 VAL A N 1
ATOM 1761 C CA . VAL A 1 231 ? 12.797 -21.859 -0.37 1 89.06 231 VAL A CA 1
ATOM 1762 C C . VAL A 1 231 ? 13.781 -21.062 -1.219 1 89.06 231 VAL A C 1
ATOM 1764 O O . VAL A 1 231 ? 14.109 -19.922 -0.881 1 89.06 231 VAL A O 1
ATOM 1767 N N . GLU A 1 232 ? 14.219 -21.641 -2.295 1 80.5 232 GLU A N 1
ATOM 1768 C CA . GLU A 1 232 ? 15.078 -20.938 -3.238 1 80.5 232 GLU A CA 1
ATOM 1769 C C . GLU A 1 232 ? 14.305 -19.844 -3.986 1 80.5 232 GLU A C 1
ATOM 1771 O O . GLU A 1 232 ? 13.578 -20.141 -4.938 1 80.5 232 GLU A O 1
ATOM 1776 N N . THR A 1 233 ? 14.477 -18.594 -3.578 1 83.75 233 THR A N 1
ATOM 1777 C CA . THR A 1 233 ? 13.781 -17.469 -4.219 1 83.75 233 THR A CA 1
ATOM 1778 C C . THR A 1 233 ? 14.555 -16.172 -4.031 1 83.75 233 THR A C 1
ATOM 1780 O O . THR A 1 233 ? 14.93 -15.82 -2.912 1 83.75 233 THR A O 1
ATOM 1783 N N . GLU A 1 234 ? 14.797 -15.508 -5.098 1 80.44 234 GLU A N 1
ATOM 1784 C CA . GLU A 1 234 ? 15.422 -14.188 -5.051 1 80.44 234 GLU A CA 1
ATOM 1785 C C . GLU A 1 234 ? 14.375 -13.078 -5.188 1 80.44 234 GLU A C 1
ATOM 1787 O O . GLU A 1 234 ? 14.367 -12.125 -4.402 1 80.44 234 GLU A O 1
ATOM 1792 N N . ALA A 1 235 ? 13.477 -13.234 -6.121 1 82.62 235 ALA A N 1
ATOM 1793 C CA . ALA A 1 235 ? 12.484 -12.211 -6.441 1 82.62 235 ALA A CA 1
ATOM 1794 C C . ALA A 1 235 ? 11.633 -11.867 -5.223 1 82.62 235 ALA A C 1
ATOM 1796 O O . ALA A 1 235 ? 11.289 -10.703 -5.008 1 82.62 235 ALA A O 1
ATOM 1797 N N . SER A 1 236 ? 11.336 -12.852 -4.367 1 87.69 236 SER A N 1
ATOM 1798 C CA . SER A 1 236 ? 10.469 -12.641 -3.209 1 87.69 236 SER A CA 1
ATOM 1799 C C . SER A 1 236 ? 11.219 -11.93 -2.086 1 87.69 236 SER A C 1
ATOM 1801 O O . SER A 1 236 ? 10.602 -11.414 -1.152 1 87.69 236 SER A O 1
ATOM 1803 N N . LEU A 1 237 ? 12.508 -11.867 -2.195 1 89.44 237 LEU A N 1
ATOM 1804 C CA . LEU A 1 237 ? 13.305 -11.258 -1.135 1 89.44 237 LEU A CA 1
ATOM 1805 C C . LEU A 1 237 ? 13.656 -9.82 -1.479 1 89.44 237 LEU A C 1
ATOM 1807 O O . LEU A 1 237 ? 14.031 -9.039 -0.599 1 89.44 237 LEU A O 1
ATOM 1811 N N . ILE A 1 238 ? 13.523 -9.492 -2.674 1 89.56 238 ILE A N 1
ATOM 1812 C CA . ILE A 1 238 ? 13.992 -8.195 -3.145 1 89.56 238 ILE A CA 1
ATOM 1813 C C . ILE A 1 238 ? 13.18 -7.082 -2.48 1 89.56 238 ILE A C 1
ATOM 1815 O O . ILE A 1 238 ? 13.742 -6.098 -1.995 1 89.56 238 ILE A O 1
ATOM 1819 N N . PRO A 1 239 ? 11.859 -7.23 -2.365 1 92.56 239 PRO A N 1
ATOM 1820 C CA . PRO A 1 239 ? 11.086 -6.176 -1.705 1 92.56 239 PRO A CA 1
ATOM 1821 C C . PRO A 1 239 ? 11.484 -5.98 -0.243 1 92.56 239 PRO A C 1
ATOM 1823 O O . PRO A 1 239 ? 11.352 -4.879 0.295 1 92.56 239 PRO A O 1
ATOM 1826 N N . LEU A 1 240 ? 12 -7.027 0.366 1 94.06 240 LEU A N 1
ATOM 1827 C CA . LEU A 1 240 ? 12.414 -6.934 1.761 1 94.06 240 LEU A CA 1
ATOM 1828 C C . LEU A 1 240 ? 13.625 -6.02 1.906 1 94.06 240 LEU A C 1
ATOM 1830 O O . LEU A 1 240 ? 13.711 -5.242 2.863 1 94.06 240 LEU A O 1
ATOM 1834 N N . ARG A 1 241 ? 14.508 -6.105 0.935 1 91.56 241 ARG A N 1
ATOM 1835 C CA . ARG A 1 241 ? 15.688 -5.242 0.941 1 91.56 241 ARG A CA 1
ATOM 1836 C C . ARG A 1 241 ? 15.289 -3.775 0.816 1 91.56 241 ARG A C 1
ATOM 1838 O O . ARG A 1 241 ? 15.867 -2.912 1.477 1 91.56 241 ARG A O 1
ATOM 1845 N N . ALA A 1 242 ? 14.312 -3.564 -0.034 1 91.44 242 ALA A N 1
ATOM 1846 C CA . ALA A 1 242 ? 13.812 -2.201 -0.193 1 91.44 242 ALA A CA 1
ATOM 1847 C C . ALA A 1 242 ? 13.188 -1.691 1.104 1 91.44 242 ALA A C 1
ATOM 1849 O O . ALA A 1 242 ? 13.438 -0.556 1.515 1 91.44 242 ALA A O 1
ATOM 1850 N N . ALA A 1 243 ? 12.445 -2.5 1.755 1 92.88 243 ALA A N 1
ATOM 1851 C CA . ALA A 1 243 ? 11.695 -2.117 2.949 1 92.88 243 ALA A CA 1
ATOM 1852 C C . ALA A 1 243 ? 12.633 -1.905 4.137 1 92.88 243 ALA A C 1
ATOM 1854 O O . ALA A 1 243 ? 12.406 -1.012 4.957 1 92.88 243 ALA A O 1
ATOM 1855 N N . VAL A 1 244 ? 13.703 -2.635 4.246 1 92.88 244 VAL A N 1
ATOM 1856 C CA . VAL A 1 244 ? 14.508 -2.66 5.465 1 92.88 244 VAL A CA 1
ATOM 1857 C C . VAL A 1 244 ? 15.836 -1.937 5.227 1 92.88 244 VAL A C 1
ATOM 1859 O O . VAL A 1 244 ? 16.344 -1.252 6.113 1 92.88 244 VAL A O 1
ATOM 1862 N N . GLU A 1 245 ? 16.375 -2.127 4.039 1 91.19 245 GLU A N 1
ATOM 1863 C CA . GLU A 1 245 ? 17.703 -1.565 3.771 1 91.19 245 GLU A CA 1
ATOM 1864 C C . GLU A 1 245 ? 17.594 -0.31 2.91 1 91.19 245 GLU A C 1
ATOM 1866 O O . GLU A 1 245 ? 18.594 0.401 2.725 1 91.19 245 GLU A O 1
ATOM 1871 N N . GLY A 1 246 ? 16.422 -0.058 2.434 1 90.5 246 GLY A N 1
ATOM 1872 C CA . GLY A 1 246 ? 16.234 1.116 1.598 1 90.5 246 GLY A CA 1
ATOM 1873 C C . GLY A 1 246 ? 16.891 0.988 0.234 1 90.5 246 GLY A C 1
ATOM 1874 O O . GLY A 1 246 ? 17.281 1.99 -0.371 1 90.5 246 GLY A O 1
ATOM 1875 N N . GLU A 1 247 ? 17.094 -0.234 -0.118 1 88.88 247 GLU A N 1
ATOM 1876 C CA . GLU A 1 247 ? 17.719 -0.452 -1.423 1 88.88 247 GLU A CA 1
ATOM 1877 C C . GLU A 1 247 ? 16.719 -0.205 -2.553 1 88.88 247 GLU A C 1
ATOM 1879 O O . GLU A 1 247 ? 16.016 -1.124 -2.982 1 88.88 247 GLU A O 1
ATOM 1884 N N . LEU A 1 248 ? 16.719 0.961 -2.941 1 89 248 LEU A N 1
ATOM 1885 C CA . LEU A 1 248 ? 15.898 1.374 -4.078 1 89 248 LEU A CA 1
ATOM 1886 C C . LEU A 1 248 ? 16.766 1.724 -5.277 1 89 248 LEU A C 1
ATOM 1888 O O . LEU A 1 248 ? 18 1.829 -5.152 1 89 248 LEU A O 1
ATOM 1892 N N . GLY A 1 249 ? 16.266 1.8 -6.516 1 84 249 GLY A N 1
ATOM 1893 C CA . GLY A 1 249 ? 17.047 2.008 -7.727 1 84 249 GLY A CA 1
ATOM 1894 C C . GLY A 1 249 ? 17.484 0.713 -8.383 1 84 249 GLY A C 1
ATOM 1895 O O . GLY A 1 249 ? 16.859 -0.331 -8.188 1 84 249 GLY A O 1
ATOM 1896 N N . PRO A 1 250 ? 18.484 0.839 -9.188 1 84.75 250 PRO A N 1
ATOM 1897 C CA . PRO A 1 250 ? 18.953 -0.353 -9.898 1 84.75 250 PRO A CA 1
ATOM 1898 C C . PRO A 1 250 ? 19.672 -1.344 -8.984 1 84.75 250 PRO A C 1
ATOM 1900 O O . PRO A 1 250 ? 20.516 -0.945 -8.18 1 84.75 250 PRO A O 1
ATOM 1903 N N . LEU A 1 251 ? 19.25 -2.555 -9.008 1 85 251 LEU A N 1
ATOM 1904 C CA . LEU A 1 251 ? 19.844 -3.672 -8.281 1 85 251 LEU A CA 1
ATOM 1905 C C . LEU A 1 251 ? 20.125 -4.84 -9.219 1 85 251 LEU A C 1
ATOM 1907 O O . LEU A 1 251 ? 19.25 -5.242 -10 1 85 251 LEU A O 1
ATOM 1911 N N . GLU A 1 252 ? 21.297 -5.266 -9.195 1 82.19 252 GLU A N 1
ATOM 1912 C CA . GLU A 1 252 ? 21.625 -6.43 -10.008 1 82.19 252 GLU A CA 1
ATOM 1913 C C . GLU A 1 252 ? 21.156 -7.719 -9.344 1 82.19 252 GLU A C 1
ATOM 1915 O O . GLU A 1 252 ? 21.328 -7.906 -8.141 1 82.19 252 GLU A O 1
ATOM 1920 N N . ILE A 1 253 ? 20.453 -8.555 -10.188 1 78.69 253 ILE A N 1
ATOM 1921 C CA . ILE A 1 253 ? 20 -9.852 -9.68 1 78.69 253 ILE A CA 1
ATOM 1922 C C . ILE A 1 253 ? 20.469 -10.961 -10.625 1 78.69 253 ILE A C 1
ATOM 1924 O O . ILE A 1 253 ? 21 -10.688 -11.703 1 78.69 253 ILE A O 1
ATOM 1928 N N . ARG A 1 254 ? 20.25 -12.258 -10.18 1 75.25 254 ARG A N 1
ATOM 1929 C CA . ARG A 1 254 ? 20.625 -13.445 -10.953 1 75.25 254 ARG A CA 1
ATOM 1930 C C . ARG A 1 254 ? 22.062 -13.352 -11.422 1 75.25 254 ARG A C 1
ATOM 1932 O O . ARG A 1 254 ? 22.359 -13.516 -12.609 1 75.25 254 ARG A O 1
ATOM 1939 N N . GLY A 1 255 ? 22.953 -12.977 -10.555 1 71.56 255 GLY A N 1
ATOM 1940 C CA . GLY A 1 255 ? 24.375 -12.945 -10.82 1 71.56 255 GLY A CA 1
ATOM 1941 C C . GLY A 1 255 ? 24.781 -11.859 -11.797 1 71.56 255 GLY A C 1
ATOM 1942 O O . GLY A 1 255 ? 25.719 -12.031 -12.578 1 71.56 255 GLY A O 1
ATOM 1943 N N . GLY A 1 256 ? 23.906 -10.781 -11.758 1 74.19 256 GLY A N 1
ATOM 1944 C CA . GLY A 1 256 ? 24.25 -9.664 -12.625 1 74.19 256 GLY A CA 1
ATOM 1945 C C . GLY A 1 256 ? 23.562 -9.727 -13.984 1 74.19 256 GLY A C 1
ATOM 1946 O O . GLY A 1 256 ? 23.688 -8.797 -14.781 1 74.19 256 GLY A O 1
ATOM 1947 N N . TYR A 1 257 ? 22.844 -10.766 -14.266 1 70.19 257 TYR A N 1
ATOM 1948 C CA . TYR A 1 257 ? 22.219 -11 -15.562 1 70.19 257 TYR A CA 1
ATOM 1949 C C . TYR A 1 257 ? 21.047 -10.062 -15.781 1 70.19 257 TYR A C 1
ATOM 1951 O O . TYR A 1 257 ? 20.625 -9.82 -16.922 1 70.19 257 TYR A O 1
ATOM 1959 N N . ARG A 1 258 ? 20.562 -9.578 -14.648 1 79.88 258 ARG A N 1
ATOM 1960 C CA . ARG A 1 258 ? 19.391 -8.711 -14.75 1 79.88 258 ARG A CA 1
ATOM 1961 C C . ARG A 1 258 ? 19.469 -7.574 -13.742 1 79.88 258 ARG A C 1
ATOM 1963 O O . ARG A 1 258 ? 20.062 -7.719 -12.672 1 79.88 258 ARG A O 1
ATOM 1970 N N . THR A 1 259 ? 18.953 -6.426 -14.156 1 83.44 259 THR A N 1
ATOM 1971 C CA . THR A 1 259 ? 18.875 -5.273 -13.266 1 83.44 259 THR A CA 1
ATOM 1972 C C . THR A 1 259 ? 17.422 -4.914 -12.969 1 83.44 259 THR A C 1
ATOM 1974 O O . THR A 1 259 ? 16.578 -4.914 -13.875 1 83.44 259 THR A O 1
ATOM 1977 N N . VAL A 1 260 ? 17.188 -4.777 -11.695 1 85.44 260 VAL A N 1
ATOM 1978 C CA . VAL A 1 260 ? 15.844 -4.41 -11.281 1 85.44 260 VAL A CA 1
ATOM 1979 C C . VAL A 1 260 ? 15.836 -2.984 -10.734 1 85.44 260 VAL A C 1
ATOM 1981 O O . VAL A 1 260 ? 16.781 -2.568 -10.062 1 85.44 260 VAL A O 1
ATOM 1984 N N . GLU A 1 261 ? 14.836 -2.209 -11.188 1 85.31 261 GLU A N 1
ATOM 1985 C CA . GLU A 1 261 ? 14.648 -0.862 -10.656 1 85.31 261 GLU A CA 1
ATOM 1986 C C . GLU A 1 261 ? 13.562 -0.84 -9.578 1 85.31 261 GLU A C 1
ATOM 1988 O O . GLU A 1 261 ? 12.375 -0.814 -9.898 1 85.31 261 GLU A O 1
ATOM 1993 N N . LEU A 1 262 ? 14.039 -0.715 -8.383 1 89.25 262 LEU A N 1
ATOM 1994 C CA . LEU A 1 262 ? 13.109 -0.748 -7.262 1 89.25 262 LEU A CA 1
ATOM 1995 C C . LEU A 1 262 ? 12.648 0.66 -6.898 1 89.25 262 LEU A C 1
ATOM 1997 O O . LEU A 1 262 ? 13.398 1.625 -7.059 1 89.25 262 LEU A O 1
ATOM 2001 N N . GLY A 1 263 ? 11.398 0.797 -6.555 1 91.62 263 GLY A N 1
ATOM 2002 C CA . GLY A 1 263 ? 10.789 2.008 -6.023 1 91.62 263 GLY A CA 1
ATOM 2003 C C . GLY A 1 263 ? 9.867 1.748 -4.848 1 91.62 263 GLY A C 1
ATOM 2004 O O . GLY A 1 263 ? 9.742 0.612 -4.387 1 91.62 263 GLY A O 1
ATOM 2005 N N . PRO A 1 264 ? 9.312 2.791 -4.395 1 94 264 PRO A N 1
ATOM 2006 C CA . PRO A 1 264 ? 8.43 2.639 -3.234 1 94 264 PRO A CA 1
ATOM 2007 C C . PRO A 1 264 ? 7.312 1.625 -3.473 1 94 264 PRO A C 1
ATOM 2009 O O . PRO A 1 264 ? 6.918 0.906 -2.551 1 94 264 PRO A O 1
ATOM 2012 N N . ALA A 1 265 ? 6.887 1.544 -4.68 1 94.94 265 ALA A N 1
ATOM 2013 C CA . ALA A 1 265 ? 5.824 0.591 -5 1 94.94 265 ALA A CA 1
ATOM 2014 C C . ALA A 1 265 ? 6.301 -0.845 -4.797 1 94.94 265 ALA A C 1
ATOM 2016 O O . ALA A 1 265 ? 5.488 -1.746 -4.566 1 94.94 265 ALA A O 1
ATOM 2017 N N . SER A 1 266 ? 7.625 -1.097 -4.805 1 95.38 266 SER A N 1
ATOM 2018 C CA . SER A 1 266 ? 8.188 -2.441 -4.758 1 95.38 266 SER A CA 1
ATOM 2019 C C . SER A 1 266 ? 7.996 -3.07 -3.381 1 95.38 266 SER A C 1
ATOM 2021 O O . SER A 1 266 ? 8.141 -4.285 -3.221 1 95.38 266 SER A O 1
ATOM 2023 N N . VAL A 1 267 ? 7.586 -2.301 -2.354 1 96.88 267 VAL A N 1
ATOM 2024 C CA . VAL A 1 267 ? 7.422 -2.848 -1.012 1 96.88 267 VAL A CA 1
ATOM 2025 C C . VAL A 1 267 ? 5.957 -3.217 -0.781 1 96.88 267 VAL A C 1
ATOM 2027 O O . VAL A 1 267 ? 5.555 -3.514 0.346 1 96.88 267 VAL A O 1
ATOM 2030 N N . CYS A 1 268 ? 5.152 -3.201 -1.855 1 97.75 268 CYS A N 1
ATOM 2031 C CA . CYS A 1 268 ? 3.717 -3.412 -1.716 1 97.75 268 CYS A CA 1
ATOM 2032 C C . CYS A 1 268 ? 3.268 -4.637 -2.506 1 97.75 268 CYS A C 1
ATOM 2034 O O . CYS A 1 268 ? 3.982 -5.105 -3.393 1 97.75 268 CYS A O 1
ATOM 2036 N N . THR A 1 269 ? 2.213 -5.211 -2.07 1 98.56 269 THR A N 1
ATOM 2037 C CA . THR A 1 269 ? 1.388 -6.051 -2.93 1 98.56 269 THR A CA 1
ATOM 2038 C C . THR A 1 269 ? 0.208 -5.258 -3.486 1 98.56 269 THR A C 1
ATOM 2040 O O . THR A 1 269 ? -0.582 -4.695 -2.729 1 98.56 269 THR A O 1
ATOM 2043 N N . PHE A 1 270 ? 0.087 -5.203 -4.812 1 98.56 270 PHE A N 1
ATOM 2044 C CA . PHE A 1 270 ? -1.05 -4.582 -5.48 1 98.56 270 PHE A CA 1
ATOM 2045 C C . PHE A 1 270 ? -2.062 -5.633 -5.918 1 98.56 270 PHE A C 1
ATOM 2047 O O . PHE A 1 270 ? -1.685 -6.727 -6.348 1 98.56 270 PHE A O 1
ATOM 2054 N N . TYR A 1 271 ? -3.316 -5.34 -5.84 1 98.75 271 TYR A N 1
ATOM 2055 C CA . TYR A 1 271 ? -4.375 -6.285 -6.18 1 98.75 271 TYR A CA 1
ATOM 2056 C C . TYR A 1 271 ? -5.203 -5.773 -7.352 1 98.75 271 TYR A C 1
ATOM 2058 O O . TYR A 1 271 ? -5.496 -4.578 -7.441 1 98.75 271 TYR A O 1
ATOM 2066 N N . PHE A 1 272 ? -5.551 -6.699 -8.211 1 98.69 272 PHE A N 1
ATOM 2067 C CA . PHE A 1 272 ? -6.25 -6.363 -9.445 1 98.69 272 PHE A CA 1
ATOM 2068 C C . PHE A 1 272 ? -7.367 -7.363 -9.727 1 98.69 272 PHE A C 1
ATOM 2070 O O . PHE A 1 272 ? -7.363 -8.477 -9.188 1 98.69 272 PHE A O 1
ATOM 2077 N N . ASP A 1 273 ? -8.297 -6.926 -10.484 1 98.38 273 ASP A N 1
ATOM 2078 C CA . ASP A 1 273 ? -9.297 -7.805 -11.086 1 98.38 273 ASP A CA 1
ATOM 2079 C C . ASP A 1 273 ? -8.688 -8.633 -12.211 1 98.38 273 ASP A C 1
ATOM 2081 O O . ASP A 1 273 ? -8.297 -8.094 -13.25 1 98.38 273 ASP A O 1
ATOM 2085 N N . PRO A 1 274 ? -8.68 -9.984 -12.047 1 98.56 274 PRO A N 1
ATOM 2086 C CA . PRO A 1 274 ? -8.031 -10.797 -13.078 1 98.56 274 PRO A CA 1
ATOM 2087 C C . PRO A 1 274 ? -8.727 -10.68 -14.438 1 98.56 274 PRO A C 1
ATOM 2089 O O . PRO A 1 274 ? -8.07 -10.789 -15.477 1 98.56 274 PRO A O 1
ATOM 2092 N N . GLU A 1 275 ? -9.992 -10.414 -14.453 1 98.44 275 GLU A N 1
ATOM 2093 C CA . GLU A 1 275 ? -10.703 -10.266 -15.719 1 98.44 275 GLU A CA 1
ATOM 2094 C C . GLU A 1 275 ? -10.195 -9.055 -16.5 1 98.44 275 GLU A C 1
ATOM 2096 O O . GLU A 1 275 ? -9.977 -9.133 -17.703 1 98.44 275 GLU A O 1
ATOM 2101 N N . VAL A 1 276 ? -10.047 -7.98 -15.812 1 98.19 276 VAL A N 1
ATOM 2102 C CA . VAL A 1 276 ? -9.57 -6.758 -16.453 1 98.19 276 VAL A CA 1
ATOM 2103 C C . VAL A 1 276 ? -8.133 -6.949 -16.922 1 98.19 276 VAL A C 1
ATOM 2105 O O . VAL A 1 276 ? -7.777 -6.527 -18.031 1 98.19 276 VAL A O 1
ATOM 2108 N N . VAL A 1 277 ? -7.289 -7.598 -16.125 1 98.5 277 VAL A N 1
ATOM 2109 C CA . VAL A 1 277 ? -5.898 -7.852 -16.5 1 98.5 277 VAL A CA 1
ATOM 2110 C C . VAL A 1 277 ? -5.848 -8.727 -17.75 1 98.5 277 VAL A C 1
ATOM 2112 O O . VAL A 1 277 ? -5.109 -8.438 -18.688 1 98.5 277 VAL A O 1
ATOM 2115 N N . ALA A 1 278 ? -6.652 -9.773 -17.75 1 98.5 278 ALA A N 1
ATOM 2116 C CA . ALA A 1 278 ? -6.637 -10.742 -18.844 1 98.5 278 ALA A CA 1
ATOM 2117 C C . ALA A 1 278 ? -7.125 -10.109 -20.141 1 98.5 278 ALA A C 1
ATOM 2119 O O . ALA A 1 278 ? -6.617 -10.422 -21.219 1 98.5 278 ALA A O 1
ATOM 2120 N N . ARG A 1 279 ? -8.078 -9.242 -20.047 1 96.88 279 ARG A N 1
ATOM 2121 C CA . ARG A 1 279 ? -8.656 -8.602 -21.219 1 96.88 279 ARG A CA 1
ATOM 2122 C C . ARG A 1 279 ? -7.609 -7.77 -21.953 1 96.88 279 ARG A C 1
ATOM 2124 O O . ARG A 1 279 ? -7.648 -7.652 -23.188 1 96.88 279 ARG A O 1
ATOM 2131 N N . GLY A 1 280 ? -6.688 -7.25 -21.281 1 95.31 280 GLY A N 1
ATOM 2132 C CA . GLY A 1 280 ? -5.668 -6.414 -21.891 1 95.31 280 GLY A CA 1
ATOM 2133 C C . GLY A 1 280 ? -4.379 -7.16 -22.188 1 95.31 280 GLY A C 1
ATOM 2134 O O . GLY A 1 280 ? -3.365 -6.551 -22.531 1 95.31 280 GLY A O 1
ATOM 2135 N N . SER A 1 281 ? -4.402 -8.461 -22.125 1 96.94 281 SER A N 1
ATOM 2136 C CA . SER A 1 281 ? -3.195 -9.273 -22.266 1 96.94 281 SER A CA 1
ATOM 2137 C C . SER A 1 281 ? -3.254 -10.148 -23.5 1 96.94 281 SER A C 1
ATOM 2139 O O . SER A 1 281 ? -4.09 -11.047 -23.594 1 96.94 281 SER A O 1
ATOM 2141 N N . ILE A 1 282 ? -2.326 -9.945 -24.422 1 97.38 282 ILE A N 1
ATOM 2142 C CA . ILE A 1 282 ? -2.195 -10.789 -25.609 1 97.38 282 ILE A CA 1
ATOM 2143 C C . ILE A 1 282 ? -1.854 -12.211 -25.188 1 97.38 282 ILE A C 1
ATOM 2145 O O . ILE A 1 282 ? -2.34 -13.18 -25.781 1 97.38 282 ILE A O 1
ATOM 2149 N N . LEU A 1 283 ? -1.082 -12.289 -24.172 1 97.75 283 LEU A N 1
ATOM 2150 C CA . LEU A 1 283 ? -0.677 -13.594 -23.672 1 97.75 283 LEU A CA 1
ATOM 2151 C C . LEU A 1 283 ? -1.889 -14.398 -23.203 1 97.75 283 LEU A C 1
ATOM 2153 O O . LEU A 1 283 ? -2.02 -15.578 -23.531 1 97.75 283 LEU A O 1
ATOM 2157 N N . CYS A 1 284 ? -2.762 -13.734 -22.422 1 98.25 284 CYS A N 1
ATOM 2158 C CA . CYS A 1 284 ? -3.963 -14.414 -21.953 1 98.25 284 CYS A CA 1
ATOM 2159 C C . CYS A 1 284 ? -4.859 -14.812 -23.109 1 98.25 284 CYS A C 1
ATOM 2161 O O . CYS A 1 284 ? -5.461 -15.891 -23.094 1 98.25 284 CYS A O 1
ATOM 2163 N N . GLU A 1 285 ? -4.91 -13.984 -24.109 1 98.19 285 GLU A N 1
ATOM 2164 C CA . GLU A 1 285 ? -5.688 -14.312 -25.297 1 98.19 285 GLU A CA 1
ATOM 2165 C C . GLU A 1 285 ? -5.141 -15.555 -25.984 1 98.19 285 GLU A C 1
ATOM 2167 O O . GLU A 1 285 ? -5.906 -16.438 -26.391 1 98.19 285 GLU A O 1
ATOM 2172 N N . LEU A 1 286 ? -3.9 -15.633 -26.078 1 98.25 286 LEU A N 1
ATOM 2173 C CA . LEU A 1 286 ? -3.244 -16.719 -26.812 1 98.25 286 LEU A CA 1
ATOM 2174 C C . LEU A 1 286 ? -3.395 -18.031 -26.078 1 98.25 286 LEU A C 1
ATOM 2176 O O . LEU A 1 286 ? -3.561 -19.094 -26.688 1 98.25 286 LEU A O 1
ATOM 2180 N N . VAL A 1 287 ? -3.379 -18.016 -24.766 1 98.56 287 VAL A N 1
ATOM 2181 C CA . VAL A 1 287 ? -3.367 -19.281 -24.047 1 98.56 287 VAL A CA 1
ATOM 2182 C C . VAL A 1 287 ? -4.801 -19.719 -23.734 1 98.56 287 VAL A C 1
ATOM 2184 O O . VAL A 1 287 ? -5.039 -20.859 -23.328 1 98.56 287 VAL A O 1
ATOM 2187 N N . ASP A 1 288 ? -5.746 -18.812 -23.953 1 98.69 288 ASP A N 1
ATOM 2188 C CA . ASP A 1 288 ? -7.137 -19.109 -23.625 1 98.69 288 ASP A CA 1
ATOM 2189 C C . ASP A 1 288 ? -7.605 -20.375 -24.344 1 98.69 288 ASP A C 1
ATOM 2191 O O . ASP A 1 288 ? -7.402 -20.531 -25.547 1 98.69 288 ASP A O 1
ATOM 2195 N N . GLY A 1 289 ? -8.141 -21.281 -23.562 1 98.25 289 GLY A N 1
ATOM 2196 C CA . GLY A 1 289 ? -8.742 -22.469 -24.141 1 98.25 289 GLY A CA 1
ATOM 2197 C C . GLY A 1 289 ? -7.746 -23.594 -24.375 1 98.25 289 GLY A C 1
ATOM 2198 O O . GLY A 1 289 ? -8.109 -24.656 -24.875 1 98.25 289 GLY A O 1
ATOM 2199 N N . THR A 1 290 ? -6.543 -23.406 -24.047 1 98.75 290 THR A N 1
ATOM 2200 C CA . THR A 1 290 ? -5.555 -24.453 -24.234 1 98.75 290 THR A CA 1
ATOM 2201 C C . THR A 1 290 ? -5.809 -25.609 -23.266 1 98.75 290 THR A C 1
ATOM 2203 O O . THR A 1 290 ? -6.375 -25.422 -22.188 1 98.75 290 THR A O 1
ATOM 2206 N N . GLU A 1 291 ? -5.305 -26.797 -23.688 1 98.62 291 GLU A N 1
ATOM 2207 C CA . GLU A 1 291 ? -5.547 -28 -22.906 1 98.62 291 GLU A CA 1
ATOM 2208 C C . GLU A 1 291 ? -4.238 -28.594 -22.391 1 98.62 291 GLU A C 1
ATOM 2210 O O . GLU A 1 291 ? -4.238 -29.656 -21.766 1 98.62 291 GLU A O 1
ATOM 2215 N N . SER A 1 292 ? -3.199 -27.922 -22.719 1 98.25 292 SER A N 1
ATOM 2216 C CA . SER A 1 292 ? -1.895 -28.328 -22.203 1 98.25 292 SER A CA 1
ATOM 2217 C C . SER A 1 292 ? -0.923 -27.156 -22.188 1 98.25 292 SER A C 1
ATOM 2219 O O . SER A 1 292 ? -1.103 -26.188 -22.922 1 98.25 292 SER A O 1
ATOM 2221 N N . VAL A 1 293 ? 0.104 -27.281 -21.344 1 97.44 293 VAL A N 1
ATOM 2222 C CA . VAL A 1 293 ? 1.153 -26.266 -21.281 1 97.44 293 VAL A CA 1
ATOM 2223 C C . VAL A 1 293 ? 1.903 -26.219 -22.609 1 97.44 293 VAL A C 1
ATOM 2225 O O . VAL A 1 293 ? 2.32 -25.156 -23.062 1 97.44 293 VAL A O 1
ATOM 2228 N N . GLU A 1 294 ? 1.993 -27.391 -23.25 1 97.81 294 GLU A N 1
ATOM 2229 C CA . GLU A 1 294 ? 2.654 -27.484 -24.547 1 97.81 294 GLU A CA 1
ATOM 2230 C C . GLU A 1 294 ? 1.892 -26.688 -25.609 1 97.81 294 GLU A C 1
ATOM 2232 O O . GLU A 1 294 ? 2.496 -25.969 -26.406 1 97.81 294 GLU A O 1
ATOM 2237 N N . GLU A 1 295 ? 0.67 -26.891 -25.562 1 98.5 295 GLU A N 1
ATOM 2238 C CA . GLU A 1 295 ? -0.153 -26.141 -26.5 1 98.5 295 GLU A CA 1
ATOM 2239 C C . GLU A 1 295 ? -0.024 -24.625 -26.266 1 98.5 295 GLU A C 1
ATOM 2241 O O . GLU A 1 295 ? 0.099 -23.859 -27.219 1 98.5 295 GLU A O 1
ATOM 2246 N N . ALA A 1 296 ? -0.092 -24.188 -25.031 1 98.25 296 ALA A N 1
ATOM 2247 C CA . ALA A 1 296 ? 0.078 -22.781 -24.688 1 98.25 296 ALA A CA 1
ATOM 2248 C C . ALA A 1 296 ? 1.426 -22.266 -25.172 1 98.25 296 ALA A C 1
ATOM 2250 O O . ALA A 1 296 ? 1.5 -21.188 -25.766 1 98.25 296 ALA A O 1
ATOM 2251 N N . HIS A 1 297 ? 2.438 -23.062 -24.953 1 97.56 297 HIS A N 1
ATOM 2252 C CA . HIS A 1 297 ? 3.793 -22.719 -25.375 1 97.56 297 HIS A CA 1
ATOM 2253 C C . HIS A 1 297 ? 3.865 -22.516 -26.875 1 97.56 297 HIS A C 1
ATOM 2255 O O . HIS A 1 297 ? 4.414 -21.531 -27.344 1 97.56 297 HIS A O 1
ATOM 2261 N N . GLU A 1 298 ? 3.322 -23.406 -27.578 1 97.75 298 GLU A N 1
ATOM 2262 C CA . GLU A 1 298 ? 3.377 -23.375 -29.031 1 97.75 298 GLU A CA 1
ATOM 2263 C C . GLU A 1 298 ? 2.627 -22.156 -29.578 1 97.75 298 GLU A C 1
ATOM 2265 O O . GLU A 1 298 ? 3.078 -21.531 -30.531 1 97.75 298 GLU A O 1
ATOM 2270 N N . ARG A 1 299 ? 1.542 -21.844 -29 1 97.81 299 ARG A N 1
ATOM 2271 C CA . ARG A 1 299 ? 0.763 -20.703 -29.469 1 97.81 299 ARG A CA 1
ATOM 2272 C C . ARG A 1 299 ? 1.529 -19.406 -29.25 1 97.81 299 ARG A C 1
ATOM 2274 O O . ARG A 1 299 ? 1.546 -18.531 -30.125 1 97.81 299 ARG A O 1
ATOM 2281 N N . ILE A 1 300 ? 2.127 -19.266 -28.094 1 96.56 300 ILE A N 1
ATOM 2282 C CA . ILE A 1 300 ? 2.889 -18.062 -27.781 1 96.56 300 ILE A CA 1
ATOM 2283 C C . ILE A 1 300 ? 4.082 -17.953 -28.734 1 96.56 300 ILE A C 1
ATOM 2285 O O . ILE A 1 300 ? 4.332 -16.891 -29.312 1 96.56 300 ILE A O 1
ATOM 2289 N N . ARG A 1 301 ? 4.738 -19.078 -28.938 1 94.75 301 ARG A N 1
ATOM 2290 C CA . ARG A 1 301 ? 5.902 -19.094 -29.812 1 94.75 301 ARG A CA 1
ATOM 2291 C C . ARG A 1 301 ? 5.52 -18.734 -31.234 1 94.75 301 ARG A C 1
ATOM 2293 O O . ARG A 1 301 ? 6.199 -17.922 -31.891 1 94.75 301 ARG A O 1
ATOM 2300 N N . LYS A 1 302 ? 4.539 -19.312 -31.672 1 95.69 302 LYS A N 1
ATOM 2301 C CA . LYS A 1 302 ? 4.105 -19.125 -33.062 1 95.69 302 LYS A CA 1
ATOM 2302 C C . LYS A 1 302 ? 3.639 -17.688 -33.281 1 95.69 302 LYS A C 1
ATOM 2304 O O . LYS A 1 302 ? 3.996 -17.078 -34.281 1 95.69 302 LYS A O 1
ATOM 2309 N N . GLU A 1 303 ? 2.873 -17.156 -32.375 1 95.38 303 GLU A N 1
ATOM 2310 C CA . GLU A 1 303 ? 2.213 -15.875 -32.594 1 95.38 303 GLU A CA 1
ATOM 2311 C C . GLU A 1 303 ? 3.137 -14.711 -32.25 1 95.38 303 GLU A C 1
ATOM 2313 O O . GLU A 1 303 ? 3.055 -13.641 -32.875 1 95.38 303 GLU A O 1
ATOM 2318 N N . LEU A 1 304 ? 3.934 -14.867 -31.156 1 93.81 304 LEU A N 1
ATOM 2319 C CA . LEU A 1 304 ? 4.723 -13.734 -30.672 1 93.81 304 LEU A CA 1
ATOM 2320 C C . LEU A 1 304 ? 6.199 -13.922 -31.016 1 93.81 304 LEU A C 1
ATOM 2322 O O . LEU A 1 304 ? 6.977 -12.969 -30.938 1 93.81 304 LEU A O 1
ATOM 2326 N N . GLY A 1 305 ? 6.59 -15.07 -31.344 1 91.12 305 GLY A N 1
ATOM 2327 C CA . GLY A 1 305 ? 7.973 -15.344 -31.688 1 91.12 305 GLY A CA 1
ATOM 2328 C C . GLY A 1 305 ? 8.922 -15.234 -30.516 1 91.12 305 GLY A C 1
ATOM 2329 O O . GLY A 1 305 ? 10.102 -14.898 -30.688 1 91.12 305 GLY A O 1
ATOM 2330 N N . ILE A 1 306 ? 8.414 -15.422 -29.312 1 89.06 306 ILE A N 1
ATOM 2331 C CA . ILE A 1 306 ? 9.273 -15.297 -28.141 1 89.06 306 ILE A CA 1
ATOM 2332 C C . ILE A 1 306 ? 9.477 -16.672 -27.5 1 89.06 306 ILE A C 1
ATOM 2334 O O . ILE A 1 306 ? 8.656 -17.578 -27.688 1 89.06 306 ILE A O 1
ATOM 2338 N N . LYS A 1 307 ? 10.609 -16.797 -26.766 1 90.69 307 LYS A N 1
ATOM 2339 C CA . LYS A 1 307 ? 10.852 -17.984 -25.938 1 90.69 307 LYS A CA 1
ATOM 2340 C C . LYS A 1 307 ? 10.086 -17.906 -24.625 1 90.69 307 LYS A C 1
ATOM 2342 O O . LYS A 1 307 ? 9.852 -16.812 -24.109 1 90.69 307 LYS A O 1
ATOM 2347 N N . THR A 1 308 ? 9.68 -19.031 -24.188 1 92.81 308 THR A N 1
ATOM 2348 C CA . THR A 1 308 ? 9.086 -19.125 -22.859 1 92.81 308 THR A CA 1
ATOM 2349 C C . THR A 1 308 ? 10.047 -19.812 -21.891 1 92.81 308 THR A C 1
ATOM 2351 O O . THR A 1 308 ? 11.156 -20.188 -22.266 1 92.81 308 THR A O 1
ATOM 2354 N N . GLU A 1 309 ? 9.594 -19.906 -20.609 1 91.56 309 GLU A N 1
ATOM 2355 C CA . GLU A 1 309 ? 10.438 -20.578 -19.641 1 91.56 309 GLU A CA 1
ATOM 2356 C C . GLU A 1 309 ? 10.641 -22.047 -19.984 1 91.56 309 GLU A C 1
ATOM 2358 O O . GLU A 1 309 ? 11.688 -22.625 -19.688 1 91.56 309 GLU A O 1
ATOM 2363 N N . LEU A 1 310 ? 9.711 -22.672 -20.703 1 93.94 310 LEU A N 1
ATOM 2364 C CA . LEU A 1 310 ? 9.867 -24.062 -21.125 1 93.94 310 LEU A CA 1
ATOM 2365 C C . LEU A 1 310 ? 11.031 -24.203 -22.109 1 93.94 310 LEU A C 1
ATOM 2367 O O . LEU A 1 310 ? 11.789 -25.172 -22.031 1 93.94 310 LEU A O 1
ATOM 2371 N N . ASP A 1 311 ? 11.148 -23.266 -23 1 94 311 ASP A N 1
ATOM 2372 C CA . ASP A 1 311 ? 12.281 -23.25 -23.922 1 94 311 ASP A CA 1
ATOM 2373 C C . ASP A 1 311 ? 13.602 -23.156 -23.156 1 94 311 ASP A C 1
ATOM 2375 O O . ASP A 1 311 ? 14.531 -23.906 -23.438 1 94 311 ASP A O 1
ATOM 2379 N N . TRP A 1 312 ? 13.641 -22.219 -22.266 1 91.06 312 TRP A N 1
ATOM 2380 C CA . TRP A 1 312 ? 14.859 -21.984 -21.5 1 91.06 312 TRP A CA 1
ATOM 2381 C C . TRP A 1 312 ? 15.234 -23.203 -20.672 1 91.06 312 TRP A C 1
ATOM 2383 O O . TRP A 1 312 ? 16.406 -23.562 -20.578 1 91.06 312 TRP A O 1
ATOM 2393 N N . GLU A 1 313 ? 14.258 -23.797 -20.094 1 93.44 313 GLU A N 1
ATOM 2394 C CA . GLU A 1 313 ? 14.492 -24.984 -19.281 1 93.44 313 GLU A CA 1
ATOM 2395 C C . GLU A 1 313 ? 14.977 -26.156 -20.141 1 93.44 313 GLU A C 1
ATOM 2397 O O . GLU A 1 313 ? 15.859 -26.906 -19.719 1 93.44 313 GLU A O 1
ATOM 2402 N N . ARG A 1 314 ? 14.391 -26.266 -21.25 1 94.62 314 ARG A N 1
ATOM 2403 C CA . ARG A 1 314 ? 14.797 -27.328 -22.156 1 94.62 314 ARG A CA 1
ATOM 2404 C C . ARG A 1 314 ? 16.234 -27.125 -22.641 1 94.62 314 ARG A C 1
ATOM 2406 O O . ARG A 1 314 ? 17.016 -28.078 -22.719 1 94.62 314 ARG A O 1
ATOM 2413 N N . GLU A 1 315 ? 16.531 -25.922 -22.938 1 92.94 315 GLU A N 1
ATOM 2414 C CA . GLU A 1 315 ? 17.891 -25.594 -23.344 1 92.94 315 GLU A CA 1
ATOM 2415 C C . GLU A 1 315 ? 18.891 -25.891 -22.234 1 92.94 315 GLU A C 1
ATOM 2417 O O . GLU A 1 315 ? 20 -26.375 -22.5 1 92.94 315 GLU A O 1
ATOM 2422 N N . ARG A 1 316 ? 18.531 -25.609 -21.078 1 89 316 ARG A N 1
ATOM 2423 C CA . ARG A 1 316 ? 19.391 -25.844 -19.922 1 89 316 ARG A CA 1
ATOM 2424 C C . ARG A 1 316 ? 19.547 -27.344 -19.672 1 89 316 ARG A C 1
ATOM 2426 O O . ARG A 1 316 ? 20.625 -27.797 -19.266 1 89 316 ARG A O 1
ATOM 2433 N N . ALA A 1 317 ? 18.453 -28.062 -19.812 1 88 317 ALA A N 1
ATOM 2434 C CA . ALA A 1 317 ? 18.469 -29.5 -19.562 1 88 317 ALA A CA 1
ATOM 2435 C C . ALA A 1 317 ? 19.344 -30.234 -20.578 1 88 317 ALA A C 1
ATOM 2437 O O . ALA A 1 317 ? 19.891 -31.297 -20.297 1 88 317 ALA A O 1
ATOM 2438 N N . GLU A 1 318 ? 19.516 -29.719 -21.734 1 87 318 GLU A N 1
ATOM 2439 C CA . GLU A 1 318 ? 20.328 -30.312 -22.781 1 87 318 GLU A CA 1
ATOM 2440 C C . GLU A 1 318 ? 21.812 -29.984 -22.578 1 87 318 GLU A C 1
ATOM 2442 O O . GLU A 1 318 ? 22.688 -30.656 -23.141 1 87 318 GLU A O 1
ATOM 2447 N N . ARG A 1 319 ? 22.156 -29.031 -21.875 1 78.06 319 ARG A N 1
ATOM 2448 C CA . ARG A 1 319 ? 23.547 -28.672 -21.609 1 78.06 319 ARG A CA 1
ATOM 2449 C C . ARG A 1 319 ? 24.094 -29.5 -20.453 1 78.06 319 ARG A C 1
ATOM 2451 O O . ARG A 1 319 ? 25.25 -29.938 -20.5 1 78.06 319 ARG A O 1
ATOM 2458 N N . MET B 1 1 ? -4.609 -6.328 13.344 1 86.81 1 MET B N 1
ATOM 2459 C CA . MET B 1 1 ? -5.016 -5.371 12.32 1 86.81 1 MET B CA 1
ATOM 2460 C C . MET B 1 1 ? -3.805 -4.645 11.742 1 86.81 1 MET B C 1
ATOM 2462 O O . MET B 1 1 ? -2.854 -4.34 12.469 1 86.81 1 MET B O 1
ATOM 2466 N N . TYR B 1 2 ? -3.809 -4.328 10.539 1 92.62 2 TYR B N 1
ATOM 2467 C CA . TYR B 1 2 ? -2.641 -3.865 9.797 1 92.62 2 TYR B CA 1
ATOM 2468 C C . TYR B 1 2 ? -2.098 -2.568 10.391 1 92.62 2 TYR B C 1
ATOM 2470 O O . TYR B 1 2 ? -0.929 -2.494 10.773 1 92.62 2 TYR B O 1
ATOM 2478 N N . LEU B 1 3 ? -3.002 -1.559 10.617 1 94.69 3 LEU B N 1
ATOM 2479 C CA . LEU B 1 3 ? -2.531 -0.258 11.078 1 94.69 3 LEU B CA 1
ATOM 2480 C C . LEU B 1 3 ? -2.127 -0.32 12.547 1 94.69 3 LEU B C 1
ATOM 2482 O O . LEU B 1 3 ? -1.342 0.509 13.016 1 94.69 3 LEU B O 1
ATOM 2486 N N . ALA B 1 4 ? -2.676 -1.256 13.312 1 94.31 4 ALA B N 1
ATOM 2487 C CA . ALA B 1 4 ? -2.182 -1.478 14.664 1 94.31 4 ALA B CA 1
ATOM 2488 C C . ALA B 1 4 ? -0.721 -1.919 14.656 1 94.31 4 ALA B C 1
ATOM 2490 O O . ALA B 1 4 ? 0.084 -1.449 15.461 1 94.31 4 ALA B O 1
ATOM 2491 N N . GLU B 1 5 ? -0.43 -2.812 13.742 1 93.94 5 GLU B N 1
ATOM 2492 C CA . GLU B 1 5 ? 0.951 -3.266 13.609 1 93.94 5 GLU B CA 1
ATOM 2493 C C . GLU B 1 5 ? 1.863 -2.129 13.156 1 93.94 5 GLU B C 1
ATOM 2495 O O . GLU B 1 5 ? 2.984 -1.99 13.648 1 93.94 5 GLU B O 1
ATOM 2500 N N . VAL B 1 6 ? 1.395 -1.327 12.18 1 95.75 6 VAL B N 1
ATOM 2501 C CA . VAL B 1 6 ? 2.139 -0.17 11.688 1 95.75 6 VAL B CA 1
ATOM 2502 C C . VAL B 1 6 ? 2.467 0.761 12.852 1 95.75 6 VAL B C 1
ATOM 2504 O O . VAL B 1 6 ? 3.584 1.275 12.953 1 95.75 6 VAL B O 1
ATOM 2507 N N . ALA B 1 7 ? 1.469 0.933 13.734 1 95.06 7 ALA B N 1
ATOM 2508 C CA . ALA B 1 7 ? 1.622 1.86 14.852 1 95.06 7 ALA B CA 1
ATOM 2509 C C . ALA B 1 7 ? 2.346 1.197 16.016 1 95.06 7 ALA B C 1
ATOM 2511 O O . ALA B 1 7 ? 2.68 1.857 17.016 1 95.06 7 ALA B O 1
ATOM 2512 N N . GLY B 1 8 ? 2.547 -0.138 15.938 1 91.69 8 GLY B N 1
ATOM 2513 C CA . GLY B 1 8 ? 3.191 -0.866 17.016 1 91.69 8 GLY B CA 1
ATOM 2514 C C . GLY B 1 8 ? 2.318 -0.994 18.25 1 91.69 8 GLY B C 1
ATOM 2515 O O . GLY B 1 8 ? 2.818 -0.948 19.375 1 91.69 8 GLY B O 1
ATOM 2516 N N . ILE B 1 9 ? 1.009 -1.038 17.891 1 86.62 9 ILE B N 1
ATOM 2517 C CA . ILE B 1 9 ? 0.1 -1.104 19.031 1 86.62 9 ILE B CA 1
ATOM 2518 C C . ILE B 1 9 ? -0.742 -2.375 18.938 1 86.62 9 ILE B C 1
ATOM 2520 O O . ILE B 1 9 ? -1.037 -2.859 17.844 1 86.62 9 ILE B O 1
ATOM 2524 N N . GLU B 1 10 ? -1.022 -3.057 20.031 1 78.81 10 GLU B N 1
ATOM 2525 C CA . GLU B 1 10 ? -1.827 -4.273 20.062 1 78.81 10 GLU B CA 1
ATOM 2526 C C . GLU B 1 10 ? -3.27 -3.971 20.469 1 78.81 10 GLU B C 1
ATOM 2528 O O . GLU B 1 10 ? -4.207 -4.477 19.844 1 78.81 10 GLU B O 1
ATOM 2533 N N . GLU B 1 11 ? -3.449 -3.148 21.453 1 80.06 11 GLU B N 1
ATOM 2534 C CA . GLU B 1 11 ? -4.766 -2.795 21.984 1 80.06 11 GLU B CA 1
ATOM 2535 C C . GLU B 1 11 ? -5.004 -1.291 21.906 1 80.06 11 GLU B C 1
ATOM 2537 O O . GLU B 1 11 ? -4.355 -0.515 22.609 1 80.06 11 GLU B O 1
ATOM 2542 N N . LEU B 1 12 ? -5.805 -1.026 20.844 1 83.75 12 LEU B N 1
ATOM 2543 C CA . LEU B 1 12 ? -6 0.407 20.672 1 83.75 12 LEU B CA 1
ATOM 2544 C C . LEU B 1 12 ? -7.406 0.822 21.078 1 83.75 12 LEU B C 1
ATOM 2546 O O . LEU B 1 12 ? -8.391 0.291 20.562 1 83.75 12 LEU B O 1
ATOM 2550 N N . SER B 1 13 ? -7.359 1.802 22.078 1 92.75 13 SER B N 1
ATOM 2551 C CA . SER B 1 13 ? -8.648 2.273 22.578 1 92.75 13 SER B CA 1
ATOM 2552 C C . SER B 1 13 ? -8.961 3.672 22.062 1 92.75 13 SER B C 1
ATOM 2554 O O . SER B 1 13 ? -10.133 4.043 21.922 1 92.75 13 SER B O 1
ATOM 2556 N N . ALA B 1 14 ? -7.949 4.473 21.828 1 97.44 14 ALA B N 1
ATOM 2557 C CA . ALA B 1 14 ? -8.148 5.859 21.422 1 97.44 14 ALA B CA 1
ATOM 2558 C C . ALA B 1 14 ? -7.082 6.293 20.422 1 97.44 14 ALA B C 1
ATOM 2560 O O . ALA B 1 14 ? -5.887 6.113 20.656 1 97.44 14 ALA B O 1
ATOM 2561 N N . VAL B 1 15 ? -7.504 6.82 19.281 1 97.88 15 VAL B N 1
ATOM 2562 C CA . VAL B 1 15 ? -6.586 7.141 18.188 1 97.88 15 VAL B CA 1
ATOM 2563 C C . VAL B 1 15 ? -6.934 8.508 17.609 1 97.88 15 VAL B C 1
ATOM 2565 O O . VAL B 1 15 ? -8.109 8.867 17.516 1 97.88 15 VAL B O 1
ATOM 2568 N N . ALA B 1 16 ? -5.93 9.273 17.281 1 98.62 16 ALA B N 1
ATOM 2569 C CA . ALA B 1 16 ? -6.129 10.508 16.547 1 98.62 16 ALA B CA 1
ATOM 2570 C C . ALA B 1 16 ? -5.477 10.43 15.164 1 98.62 16 ALA B C 1
ATOM 2572 O O . ALA B 1 16 ? -4.402 9.844 15.008 1 98.62 16 ALA B O 1
ATOM 2573 N N . VAL B 1 17 ? -6.137 10.977 14.195 1 98.75 17 VAL B N 1
ATOM 2574 C CA . VAL B 1 17 ? -5.621 11.156 12.844 1 98.75 17 VAL B CA 1
ATOM 2575 C C . VAL B 1 17 ? -5.664 12.633 12.469 1 98.75 17 VAL B C 1
ATOM 2577 O O . VAL B 1 17 ? -6.742 13.227 12.375 1 98.75 17 VAL B O 1
ATOM 2580 N N . LEU B 1 18 ? -4.496 13.203 12.203 1 98.69 18 LEU B N 1
ATOM 2581 C CA . LEU B 1 18 ? -4.41 14.633 11.945 1 98.69 18 LEU B CA 1
ATOM 2582 C C . LEU B 1 18 ? -3.846 14.898 10.547 1 98.69 18 LEU B C 1
ATOM 2584 O O . LEU B 1 18 ? -2.822 14.328 10.172 1 98.69 18 LEU B O 1
ATOM 2588 N N . GLY B 1 19 ? -4.527 15.688 9.75 1 97.81 19 GLY B N 1
ATOM 2589 C CA . GLY B 1 19 ? -3.85 16.281 8.609 1 97.81 19 GLY B CA 1
ATOM 2590 C C . GLY B 1 19 ? -2.811 17.312 9.008 1 97.81 19 GLY B C 1
ATOM 2591 O O . GLY B 1 19 ? -3.119 18.281 9.719 1 97.81 19 GLY B O 1
ATOM 2592 N N . ILE B 1 20 ? -1.548 17.188 8.578 1 95.69 20 ILE B N 1
ATOM 2593 C CA . ILE B 1 20 ? -0.511 17.969 9.234 1 95.69 20 ILE B CA 1
ATOM 2594 C C . ILE B 1 20 ? 0.129 18.922 8.234 1 95.69 20 ILE B C 1
ATOM 2596 O O . ILE B 1 20 ? 1.061 19.656 8.578 1 95.69 20 ILE B O 1
ATOM 2600 N N . GLY B 1 21 ? -0.135 19.094 7.133 1 86.25 21 GLY B N 1
ATOM 2601 C CA . GLY B 1 21 ? 0.416 20.062 6.199 1 86.25 21 GLY B CA 1
ATOM 2602 C C . GLY B 1 21 ? -0.424 21.312 6.086 1 86.25 21 GLY B C 1
ATOM 2603 O O . GLY B 1 21 ? -0.256 22.266 6.863 1 86.25 21 GLY B O 1
ATOM 2604 N N . GLY B 1 22 ? -1.438 21.469 5.199 1 79.56 22 GLY B N 1
ATOM 2605 C CA . GLY B 1 22 ? -2.354 22.594 5.023 1 79.56 22 GLY B CA 1
ATOM 2606 C C . GLY B 1 22 ? -3.812 22.188 5.164 1 79.56 22 GLY B C 1
ATOM 2607 O O . GLY B 1 22 ? -4.117 21.062 5.539 1 79.56 22 GLY B O 1
ATOM 2608 N N . GLY B 1 23 ? -4.59 23.188 5.078 1 79.12 23 GLY B N 1
ATOM 2609 C CA . GLY B 1 23 ? -6.02 23.031 5.32 1 79.12 23 GLY B CA 1
ATOM 2610 C C . GLY B 1 23 ? -6.645 21.906 4.527 1 79.12 23 GLY B C 1
ATOM 2611 O O . GLY B 1 23 ? -7.672 21.359 4.926 1 79.12 23 GLY B O 1
ATOM 2612 N N . GLY B 1 24 ? -6.094 21.391 3.543 1 88.06 24 GLY B N 1
ATOM 2613 C CA . GLY B 1 24 ? -6.707 20.344 2.736 1 88.06 24 GLY B CA 1
ATOM 2614 C C . GLY B 1 24 ? -6.246 18.953 3.115 1 88.06 24 GLY B C 1
ATOM 2615 O O . GLY B 1 24 ? -6.844 17.969 2.699 1 88.06 24 GLY B O 1
ATOM 2616 N N . ASP B 1 25 ? -5.348 18.844 3.998 1 94.06 25 ASP B N 1
ATOM 2617 C CA . ASP B 1 25 ? -4.742 17.547 4.305 1 94.06 25 ASP B CA 1
ATOM 2618 C C . ASP B 1 25 ? -5.688 16.672 5.133 1 94.06 25 ASP B C 1
ATOM 2620 O O . ASP B 1 25 ? -5.543 15.453 5.172 1 94.06 25 ASP B O 1
ATOM 2624 N N . VAL B 1 26 ? -6.652 17.312 5.805 1 97 26 VAL B N 1
ATOM 2625 C CA . VAL B 1 26 ? -7.605 16.547 6.602 1 97 26 VAL B CA 1
ATOM 2626 C C . VAL B 1 26 ? -8.375 15.578 5.703 1 97 26 VAL B C 1
ATOM 2628 O O . VAL B 1 26 ? -8.734 14.484 6.129 1 97 26 VAL B O 1
ATOM 2631 N N . VAL B 1 27 ? -8.531 15.969 4.422 1 96.94 27 VAL B N 1
ATOM 2632 C CA . VAL B 1 27 ? -9.234 15.094 3.488 1 96.94 27 VAL B CA 1
ATOM 2633 C C . VAL B 1 27 ? -8.391 13.852 3.209 1 96.94 27 VAL B C 1
ATOM 2635 O O . VAL B 1 27 ? -8.883 12.727 3.299 1 96.94 27 VAL B O 1
ATOM 2638 N N . GLY B 1 28 ? -7.105 14.094 2.9 1 96.69 28 GLY B N 1
ATOM 2639 C CA . GLY B 1 28 ? -6.215 12.961 2.699 1 96.69 28 GLY B CA 1
ATOM 2640 C C . GLY B 1 28 ? -6.059 12.102 3.938 1 96.69 28 GLY B C 1
ATOM 2641 O O . GLY B 1 28 ? -5.906 10.883 3.836 1 96.69 28 GLY B O 1
ATOM 2642 N N . ALA B 1 29 ? -6.145 12.711 5.121 1 98.06 29 ALA B N 1
ATOM 2643 C CA . ALA B 1 29 ? -6.035 11.992 6.391 1 98.06 29 ALA B CA 1
ATOM 2644 C C . ALA B 1 29 ? -7.203 11.031 6.582 1 98.06 29 ALA B C 1
ATOM 2646 O O . ALA B 1 29 ? -7.086 10.047 7.312 1 98.06 29 ALA B O 1
ATOM 2647 N N . CYS B 1 30 ? -8.281 11.266 5.891 1 98 30 CYS B N 1
ATOM 2648 C CA . CYS B 1 30 ? -9.477 10.453 6.055 1 98 30 CYS B CA 1
ATOM 2649 C C . CYS B 1 30 ? -9.273 9.062 5.465 1 98 30 CYS B C 1
ATOM 2651 O O . CYS B 1 30 ? -10 8.125 5.805 1 98 30 CYS B O 1
ATOM 2653 N N . HIS B 1 31 ? -8.289 8.922 4.547 1 97.94 31 HIS B N 1
ATOM 2654 C CA . HIS B 1 31 ? -7.941 7.574 4.117 1 97.94 31 HIS B CA 1
ATOM 2655 C C . HIS B 1 31 ? -7.539 6.703 5.305 1 97.94 31 HIS B C 1
ATOM 2657 O O . HIS B 1 31 ? -8.094 5.617 5.5 1 97.94 31 HIS B O 1
ATOM 2663 N N . THR B 1 32 ? -6.598 7.215 6.109 1 98.44 32 THR B N 1
ATOM 2664 C CA . THR B 1 32 ? -6.145 6.512 7.305 1 98.44 32 THR B CA 1
ATOM 2665 C C . THR B 1 32 ? -7.266 6.422 8.336 1 98.44 32 THR B C 1
ATOM 2667 O O . THR B 1 32 ? -7.465 5.371 8.953 1 98.44 32 THR B O 1
ATOM 2670 N N . TYR B 1 33 ? -8.039 7.457 8.477 1 98.19 33 TYR B N 1
ATOM 2671 C CA . TYR B 1 33 ? -9.172 7.512 9.391 1 98.19 33 TYR B CA 1
ATOM 2672 C C . TYR B 1 33 ? -10.125 6.348 9.141 1 98.19 33 TYR B C 1
ATOM 2674 O O . TYR B 1 33 ? -10.547 5.664 10.078 1 98.19 33 TYR B O 1
ATOM 2682 N N . ARG B 1 34 ? -10.477 6.113 7.91 1 97.19 34 ARG B N 1
ATOM 2683 C CA . ARG B 1 34 ? -11.453 5.086 7.57 1 97.19 34 ARG B CA 1
ATOM 2684 C C . ARG B 1 34 ? -10.977 3.707 8.016 1 97.19 34 ARG B C 1
ATOM 2686 O O . ARG B 1 34 ? -11.75 2.926 8.57 1 97.19 34 ARG B O 1
ATOM 2693 N N . TRP B 1 35 ? -9.734 3.465 7.805 1 95.88 35 TRP B N 1
ATOM 2694 C CA . TRP B 1 35 ? -9.234 2.119 8.078 1 95.88 35 TRP B CA 1
ATOM 2695 C C . TRP B 1 35 ? -8.961 1.933 9.57 1 95.88 35 TRP B C 1
ATOM 2697 O O . TRP B 1 35 ? -9.023 0.812 10.078 1 95.88 35 TRP B O 1
ATOM 2707 N N . ILE B 1 36 ? -8.711 3.035 10.258 1 96.06 36 ILE B N 1
ATOM 2708 C CA . ILE B 1 36 ? -8.656 2.947 11.711 1 96.06 36 ILE B CA 1
ATOM 2709 C C . ILE B 1 36 ? -10.039 2.637 12.266 1 96.06 36 ILE B C 1
ATOM 2711 O O . ILE B 1 36 ? -10.195 1.751 13.109 1 96.06 36 ILE B O 1
ATOM 2715 N N . ARG B 1 37 ? -11.008 3.32 11.797 1 94.69 37 ARG B N 1
ATOM 2716 C CA . ARG B 1 37 ? -12.375 3.158 12.266 1 94.69 37 ARG B CA 1
ATOM 2717 C C . ARG B 1 37 ? -12.867 1.731 12.047 1 94.69 37 ARG B C 1
ATOM 2719 O O . ARG B 1 37 ? -13.5 1.142 12.922 1 94.69 37 ARG B O 1
ATOM 2726 N N . GLU B 1 38 ? -12.5 1.161 10.914 1 89.69 38 GLU B N 1
ATOM 2727 C CA . GLU B 1 38 ? -13.055 -0.137 10.539 1 89.69 38 GLU B CA 1
ATOM 2728 C C . GLU B 1 38 ? -12.156 -1.276 11.023 1 89.69 38 GLU B C 1
ATOM 2730 O O . GLU B 1 38 ? -12.648 -2.371 11.312 1 89.69 38 GLU B O 1
ATOM 2735 N N . GLY B 1 39 ? -10.898 -0.993 11.062 1 87.69 39 GLY B N 1
ATOM 2736 C CA . GLY B 1 39 ? -9.961 -2.061 11.367 1 87.69 39 GLY B CA 1
ATOM 2737 C C . GLY B 1 39 ? -9.617 -2.145 12.844 1 87.69 39 GLY B C 1
ATOM 2738 O O . GLY B 1 39 ? -9.492 -3.238 13.398 1 87.69 39 GLY B O 1
ATOM 2739 N N . ILE B 1 40 ? -9.352 -1.055 13.367 1 88.88 40 ILE B N 1
ATOM 2740 C CA . ILE B 1 40 ? -8.938 -1.01 14.766 1 88.88 40 ILE B CA 1
ATOM 2741 C C . ILE B 1 40 ? -10.164 -0.877 15.664 1 88.88 40 ILE B C 1
ATOM 2743 O O . ILE B 1 40 ? -10.172 -1.37 16.797 1 88.88 40 ILE B O 1
ATOM 2747 N N . GLU B 1 41 ? -11.219 -0.193 15.172 1 89.81 41 GLU B N 1
ATOM 2748 C CA . GLU B 1 41 ? -12.461 0.045 15.898 1 89.81 41 GLU B CA 1
ATOM 2749 C C . GLU B 1 41 ? -12.188 0.592 17.297 1 89.81 41 GLU B C 1
ATOM 2751 O O . GLU B 1 41 ? -12.664 0.043 18.297 1 89.81 41 GLU B O 1
ATOM 2756 N N . PRO B 1 42 ? -11.477 1.69 17.344 1 93.94 42 PRO B N 1
ATOM 2757 C CA . PRO B 1 42 ? -11.164 2.258 18.656 1 93.94 42 PRO B CA 1
ATOM 2758 C C . PRO B 1 42 ? -12.398 2.805 19.359 1 93.94 42 PRO B C 1
ATOM 2760 O O . PRO B 1 42 ? -13.398 3.129 18.719 1 93.94 42 PRO B O 1
ATOM 2763 N N . GLU B 1 43 ? -12.328 2.855 20.703 1 95.06 43 GLU B N 1
ATOM 2764 C CA . GLU B 1 43 ? -13.406 3.434 21.5 1 95.06 43 GLU B CA 1
ATOM 2765 C C . GLU B 1 43 ? -13.539 4.934 21.234 1 95.06 43 GLU B C 1
ATOM 2767 O O . GLU B 1 43 ? -14.648 5.477 21.266 1 95.06 43 GLU B O 1
ATOM 2772 N N . ARG B 1 44 ? -12.406 5.539 20.984 1 97 44 ARG B N 1
ATOM 2773 C CA . ARG B 1 44 ? -12.344 6.977 20.734 1 97 44 ARG B CA 1
ATOM 2774 C C . ARG B 1 44 ? -11.508 7.27 19.484 1 97 44 ARG B C 1
ATOM 2776 O O . ARG B 1 44 ? -10.383 6.789 19.359 1 97 44 ARG B O 1
ATOM 2783 N N . LEU B 1 45 ? -12.133 7.973 18.641 1 97.88 45 LEU B N 1
ATOM 2784 C CA . LEU B 1 45 ? -11.477 8.359 17.391 1 97.88 45 LEU B CA 1
ATOM 2785 C C . LEU B 1 45 ? -11.539 9.867 17.188 1 97.88 45 LEU B C 1
ATOM 2787 O O . LEU B 1 45 ? -12.609 10.469 17.281 1 97.88 45 LEU B O 1
ATOM 2791 N N . VAL B 1 46 ? -10.367 10.477 17.047 1 98.69 46 VAL B N 1
ATOM 2792 C CA . VAL B 1 46 ? -10.234 11.922 16.844 1 98.69 46 VAL B CA 1
ATOM 2793 C C . VAL B 1 46 ? -9.664 12.203 15.461 1 98.69 46 VAL B C 1
ATOM 2795 O O . VAL B 1 46 ? -8.734 11.523 15.016 1 98.69 46 VAL B O 1
ATOM 2798 N N . LEU B 1 47 ? -10.305 13.055 14.75 1 98.62 47 LEU B N 1
ATOM 2799 C CA . LEU B 1 47 ? -9.828 13.555 13.469 1 98.62 47 LEU B CA 1
ATOM 2800 C C . LEU B 1 47 ? -9.57 15.055 13.539 1 98.62 47 LEU B C 1
ATOM 2802 O O . LEU B 1 47 ? -10.227 15.773 14.289 1 98.62 47 LEU B O 1
ATOM 2806 N N . GLY B 1 48 ? -8.562 15.547 12.797 1 98.06 48 GLY B N 1
ATOM 2807 C CA . GLY B 1 48 ? -8.328 16.984 12.844 1 98.06 48 GLY B CA 1
ATOM 2808 C C . GLY B 1 48 ? -7.352 17.469 11.789 1 98.06 48 GLY B C 1
ATOM 2809 O O . GLY B 1 48 ? -6.941 16.703 10.914 1 98.06 48 GLY B O 1
ATOM 2810 N N . GLY B 1 49 ? -7.078 18.688 11.812 1 97.44 49 GLY B N 1
ATOM 2811 C CA . GLY B 1 49 ? -6.16 19.375 10.914 1 97.44 49 GLY B CA 1
ATOM 2812 C C . GLY B 1 49 ? -5.703 20.719 11.445 1 97.44 49 GLY B C 1
ATOM 2813 O O . GLY B 1 49 ? -6.016 21.094 12.578 1 97.44 49 GLY B O 1
ATOM 2814 N N . LEU B 1 50 ? -4.934 21.375 10.617 1 97.44 50 LEU B N 1
ATOM 2815 C CA . LEU B 1 50 ? -4.301 22.625 11.039 1 97.44 50 LEU B CA 1
ATOM 2816 C C . LEU B 1 50 ? -5.191 23.812 10.719 1 97.44 50 LEU B C 1
ATOM 2818 O O . LEU B 1 50 ? -5.859 23.844 9.68 1 97.44 50 LEU B O 1
ATOM 2822 N N . THR B 1 51 ? -5.145 24.797 11.602 1 96.88 51 THR B N 1
ATOM 2823 C CA . THR B 1 51 ? -5.859 26.047 11.336 1 96.88 51 THR B CA 1
ATOM 2824 C C . THR B 1 51 ? -5.07 26.938 10.383 1 96.88 51 THR B C 1
ATOM 2826 O O . THR B 1 51 ? -4.883 28.125 10.641 1 96.88 51 THR B O 1
ATOM 2829 N N . TRP B 1 52 ? -4.559 26.344 9.398 1 95.88 52 TRP B N 1
ATOM 2830 C CA . TRP B 1 52 ? -3.832 27.031 8.336 1 95.88 52 TRP B CA 1
ATOM 2831 C C . TRP B 1 52 ? -4.422 26.703 6.973 1 95.88 52 TRP B C 1
ATOM 2833 O O . TRP B 1 52 ? -4.066 25.688 6.371 1 95.88 52 TRP B O 1
ATOM 2843 N N . GLU B 1 53 ? -5.277 27.609 6.5 1 93.19 53 GLU B N 1
ATOM 2844 C CA . GLU B 1 53 ? -6.051 27.375 5.285 1 93.19 53 GLU B CA 1
ATOM 2845 C C . GLU B 1 53 ? -5.375 28.016 4.074 1 93.19 53 GLU B C 1
ATOM 2847 O O . GLU B 1 53 ? -4.5 28.875 4.223 1 93.19 53 GLU B O 1
ATOM 2852 N N . ARG B 1 54 ? -5.773 27.578 2.943 1 88.88 54 ARG B N 1
ATOM 2853 C CA . ARG B 1 54 ? -5.359 28.203 1.694 1 88.88 54 ARG B CA 1
ATOM 2854 C C . ARG B 1 54 ? -5.918 29.625 1.587 1 88.88 54 ARG B C 1
ATOM 2856 O O . ARG B 1 54 ? -6.941 29.938 2.193 1 88.88 54 ARG B O 1
ATOM 2863 N N . ALA B 1 55 ? -5.285 30.312 0.78 1 87.75 55 ALA B N 1
ATOM 2864 C CA . ALA B 1 55 ? -5.629 31.734 0.637 1 87.75 55 ALA B CA 1
ATOM 2865 C C . ALA B 1 55 ? -7.078 31.906 0.182 1 87.75 55 ALA B C 1
ATOM 2867 O O . ALA B 1 55 ? -7.738 32.875 0.547 1 87.75 55 ALA B O 1
ATOM 2868 N N . VAL B 1 56 ? -7.609 30.953 -0.571 1 85.75 56 VAL B N 1
ATOM 2869 C CA . VAL B 1 56 ? -8.969 31.031 -1.089 1 85.75 56 VAL B CA 1
ATOM 2870 C C . VAL B 1 56 ? -9.969 30.891 0.057 1 85.75 56 VAL B C 1
ATOM 2872 O O . VAL B 1 56 ? -11.094 31.406 -0.022 1 85.75 56 VAL B O 1
ATOM 2875 N N . VAL B 1 57 ? -9.562 30.344 1.128 1 91.19 57 VAL B N 1
ATOM 2876 C CA . VAL B 1 57 ? -10.414 30.125 2.287 1 91.19 57 VAL B CA 1
ATOM 2877 C C . VAL B 1 57 ? -10.141 31.188 3.346 1 91.19 57 VAL B C 1
ATOM 2879 O O . VAL B 1 57 ? -11.07 31.703 3.967 1 91.19 57 VAL B O 1
ATOM 2882 N N . ASP B 1 58 ? -8.906 31.5 3.541 1 93.94 58 ASP B N 1
ATOM 2883 C CA . ASP B 1 58 ? -8.445 32.469 4.512 1 93.94 58 ASP B CA 1
ATOM 2884 C C . ASP B 1 58 ? -7.418 33.438 3.887 1 93.94 58 ASP B C 1
ATOM 2886 O O . ASP B 1 58 ? -6.25 33.062 3.719 1 93.94 58 ASP B O 1
ATOM 2890 N N . PRO B 1 59 ? -7.781 34.625 3.619 1 92.81 59 PRO B N 1
ATOM 2891 C CA . PRO B 1 59 ? -6.875 35.531 2.934 1 92.81 59 PRO B CA 1
ATOM 2892 C C . PRO B 1 59 ? -5.75 36.031 3.834 1 92.81 59 PRO B C 1
ATOM 2894 O O . PRO B 1 59 ? -4.773 36.625 3.346 1 92.81 59 PRO B O 1
ATOM 2897 N N . GLU B 1 60 ? -5.879 35.875 5.133 1 94.62 60 GLU B N 1
ATOM 2898 C CA . GLU B 1 60 ? -4.836 36.312 6.043 1 94.62 60 GLU B CA 1
ATOM 2899 C C . GLU B 1 60 ? -3.68 35.312 6.102 1 94.62 60 GLU B C 1
ATOM 2901 O O . GLU B 1 60 ? -3.902 34.125 6.223 1 94.62 60 GLU B O 1
ATOM 2906 N N . PRO B 1 61 ? -2.459 35.812 6.039 1 95.5 61 PRO B N 1
ATOM 2907 C CA . PRO B 1 61 ? -1.298 34.938 6.008 1 95.5 61 PRO B CA 1
ATOM 2908 C C . PRO B 1 61 ? -1.08 34.188 7.328 1 95.5 61 PRO B C 1
ATOM 2910 O O . PRO B 1 61 ? -1.252 34.781 8.398 1 95.5 61 PRO B O 1
ATOM 2913 N N . GLY B 1 62 ? -0.709 32.906 7.203 1 95.06 62 GLY B N 1
ATOM 2914 C CA . GLY B 1 62 ? -0.293 32.156 8.367 1 95.06 62 GLY B CA 1
ATOM 2915 C C . GLY B 1 62 ? -1.429 31.375 9.008 1 95.06 62 GLY B C 1
ATOM 2916 O O . GLY B 1 62 ? -2.576 31.469 8.57 1 95.06 62 GLY B O 1
ATOM 2917 N N . PRO B 1 63 ? -1.081 30.594 10.039 1 96.5 63 PRO B N 1
ATOM 2918 C CA . PRO B 1 63 ? -2.098 29.875 10.805 1 96.5 63 PRO B CA 1
ATOM 2919 C C . PRO B 1 63 ? -2.914 30.781 11.719 1 96.5 63 PRO B C 1
ATOM 2921 O O . PRO B 1 63 ? -2.486 31.891 12.031 1 96.5 63 PRO B O 1
ATOM 2924 N N . ARG B 1 64 ? -4.062 30.25 12.164 1 97 64 ARG B N 1
ATOM 2925 C CA . ARG B 1 64 ? -4.941 31.016 13.031 1 97 64 ARG B CA 1
ATOM 2926 C C . ARG B 1 64 ? -4.824 30.562 14.484 1 97 64 ARG B C 1
ATOM 2928 O O . ARG B 1 64 ? -4.879 29.359 14.766 1 97 64 ARG B O 1
ATOM 2935 N N . SER B 1 65 ? -4.699 31.594 15.32 1 96.88 65 SER B N 1
ATOM 2936 C CA . SER B 1 65 ? -4.727 31.344 16.766 1 96.88 65 SER B CA 1
ATOM 2937 C C . SER B 1 65 ? -6.148 31.422 17.312 1 96.88 65 SER B C 1
ATOM 2939 O O . SER B 1 65 ? -7.047 31.938 16.641 1 96.88 65 SER B O 1
ATOM 2941 N N . ARG B 1 66 ? -6.227 30.984 18.516 1 96.81 66 ARG B N 1
ATOM 2942 C CA . ARG B 1 66 ? -7.523 30.875 19.172 1 96.81 66 ARG B CA 1
ATOM 2943 C C . ARG B 1 66 ? -8.305 32.188 19.062 1 96.81 66 ARG B C 1
ATOM 2945 O O . ARG B 1 66 ? -9.5 32.188 18.75 1 96.81 66 ARG B O 1
ATOM 2952 N N . ASP B 1 67 ? -7.676 33.312 19.266 1 95.94 67 ASP B N 1
ATOM 2953 C CA . ASP B 1 67 ? -8.344 34.625 19.312 1 95.94 67 ASP B CA 1
ATOM 2954 C C . ASP B 1 67 ? -8.773 35.062 17.922 1 95.94 67 ASP B C 1
ATOM 2956 O O . ASP B 1 67 ? -9.57 36 17.781 1 95.94 67 ASP B O 1
ATOM 2960 N N . GLU B 1 68 ? -8.359 34.344 16.906 1 97.44 68 GLU B N 1
ATOM 2961 C CA . GLU B 1 68 ? -8.68 34.719 15.539 1 97.44 68 GLU B CA 1
ATOM 2962 C C . GLU B 1 68 ? -9.742 33.781 14.945 1 97.44 68 GLU B C 1
ATOM 2964 O O . GLU B 1 68 ? -10.078 33.875 13.766 1 97.44 68 GLU B O 1
ATOM 2969 N N . ILE B 1 69 ? -10.227 32.906 15.734 1 97.81 69 ILE B N 1
ATOM 2970 C CA . ILE B 1 69 ? -11.188 31.922 15.289 1 97.81 69 ILE B CA 1
ATOM 2971 C C . ILE B 1 69 ? -12.562 32.25 15.859 1 97.81 69 ILE B C 1
ATOM 2973 O O . ILE B 1 69 ? -12.695 32.531 17.047 1 97.81 69 ILE B O 1
ATOM 2977 N N . VAL B 1 70 ? -13.555 32.281 15.023 1 97.94 70 VAL B N 1
ATOM 2978 C CA . VAL B 1 70 ? -14.938 32.5 15.414 1 97.94 70 VAL B CA 1
ATOM 2979 C C . VAL B 1 70 ? -15.75 31.219 15.195 1 97.94 70 VAL B C 1
ATOM 2981 O O . VAL B 1 70 ? -15.609 30.562 14.164 1 97.94 70 VAL B O 1
ATOM 2984 N N . GLY B 1 71 ? -16.578 30.984 16.156 1 97.12 71 GLY B N 1
ATOM 2985 C CA . GLY B 1 71 ? -17.438 29.812 16.016 1 97.12 71 GLY B CA 1
ATOM 2986 C C . GLY B 1 71 ? -17.547 29.016 17.312 1 97.12 71 GLY B C 1
ATOM 2987 O O . GLY B 1 71 ? -17.203 29.516 18.391 1 97.12 71 GLY B O 1
ATOM 2988 N N . ASP B 1 72 ? -18.094 27.812 17.266 1 97.75 72 ASP B N 1
ATOM 2989 C CA . ASP B 1 72 ? -18.328 26.938 18.406 1 97.75 72 ASP B CA 1
ATOM 2990 C C . ASP B 1 72 ? -17.188 25.938 18.578 1 97.75 72 ASP B C 1
ATOM 2992 O O . ASP B 1 72 ? -17.219 24.844 18.016 1 97.75 72 ASP B O 1
ATOM 2996 N N . VAL B 1 73 ? -16.219 26.344 19.344 1 98.38 73 VAL B N 1
ATOM 2997 C CA . VAL B 1 73 ? -15.023 25.562 19.594 1 98.38 73 VAL B CA 1
ATOM 2998 C C . VAL B 1 73 ? -14.766 25.469 21.094 1 98.38 73 VAL B C 1
ATOM 3000 O O . VAL B 1 73 ? -14.812 26.484 21.797 1 98.38 73 VAL B O 1
ATOM 3003 N N . GLU B 1 74 ? -14.625 24.281 21.578 1 98.69 74 GLU B N 1
ATOM 3004 C CA . GLU B 1 74 ? -14.18 24.047 22.953 1 98.69 74 GLU B CA 1
ATOM 3005 C C . GLU B 1 74 ? -12.656 23.906 23.031 1 98.69 74 GLU B C 1
ATOM 3007 O O . GLU B 1 74 ? -12.102 22.906 22.578 1 98.69 74 GLU B O 1
ATOM 3012 N N . TRP B 1 75 ? -12.031 24.859 23.594 1 98.44 75 TRP B N 1
ATOM 3013 C CA . TRP B 1 75 ? -10.57 24.844 23.656 1 98.44 75 TRP B CA 1
ATOM 3014 C C . TRP B 1 75 ? -10.078 24.094 24.891 1 98.44 75 TRP B C 1
ATOM 3016 O O . TRP B 1 75 ? -10.344 24.484 26.016 1 98.44 75 TRP B O 1
ATOM 3026 N N . ILE B 1 76 ? -9.328 23.031 24.672 1 98.44 76 ILE B N 1
ATOM 3027 C CA . ILE B 1 76 ? -8.781 22.234 25.781 1 98.44 76 ILE B CA 1
ATOM 3028 C C . ILE B 1 76 ? -7.336 22.641 26.047 1 98.44 76 ILE B C 1
ATOM 3030 O O . ILE B 1 76 ? -6.746 22.234 27.047 1 98.44 76 ILE B O 1
ATOM 3034 N N . HIS B 1 77 ? -6.75 23.328 25.188 1 98.31 77 HIS B N 1
ATOM 3035 C CA . HIS B 1 77 ? -5.445 23.984 25.203 1 98.31 77 HIS B CA 1
ATOM 3036 C C . HIS B 1 77 ? -5.438 25.219 24.312 1 98.31 77 HIS B C 1
ATOM 3038 O O . HIS B 1 77 ? -6.289 25.375 23.438 1 98.31 77 HIS B O 1
ATOM 3044 N N . GLU B 1 78 ? -4.512 26.109 24.562 1 97.56 78 GLU B N 1
ATOM 3045 C CA . GLU B 1 78 ? -4.453 27.328 23.766 1 97.56 78 GLU B CA 1
ATOM 3046 C C . GLU B 1 78 ? -4.309 27 22.281 1 97.56 78 GLU B C 1
ATOM 3048 O O . GLU B 1 78 ? -4.734 27.781 21.422 1 97.56 78 GLU B O 1
ATOM 3053 N N . ARG B 1 79 ? -3.844 25.75 21.984 1 97.94 79 ARG B N 1
ATOM 3054 C CA . ARG B 1 79 ? -3.518 25.406 20.609 1 97.94 79 ARG B CA 1
ATOM 3055 C C . ARG B 1 79 ? -4.395 24.266 20.109 1 97.94 79 ARG B C 1
ATOM 3057 O O . ARG B 1 79 ? -4.262 23.828 18.953 1 97.94 79 ARG B O 1
ATOM 3064 N N . ILE B 1 80 ? -5.246 23.75 20.922 1 98.75 80 ILE B N 1
ATOM 3065 C CA . ILE B 1 80 ? -6.086 22.609 20.547 1 98.75 80 ILE B CA 1
ATOM 3066 C C . ILE B 1 80 ? -7.551 22.938 20.828 1 98.75 80 ILE B C 1
ATOM 3068 O O . ILE B 1 80 ? -7.93 23.125 22 1 98.75 80 ILE B O 1
ATOM 3072 N N . GLY B 1 81 ? -8.344 23.016 19.797 1 98.69 81 GLY B N 1
ATOM 3073 C CA . GLY B 1 81 ? -9.781 23.234 19.938 1 98.69 81 GLY B CA 1
ATOM 3074 C C . GLY B 1 81 ? -10.609 22.078 19.422 1 98.69 81 GLY B C 1
ATOM 3075 O O . GLY B 1 81 ? -10.32 21.531 18.344 1 98.69 81 GLY B O 1
ATOM 3076 N N . ILE B 1 82 ? -11.625 21.641 20.172 1 98.81 82 ILE B N 1
ATOM 3077 C CA . ILE B 1 82 ? -12.594 20.641 19.719 1 98.81 82 ILE B CA 1
ATOM 3078 C C . ILE B 1 82 ? -13.781 21.344 19.062 1 98.81 82 ILE B C 1
ATOM 3080 O O . ILE B 1 82 ? -14.422 22.203 19.656 1 98.81 82 ILE B O 1
ATOM 3084 N N . LEU B 1 83 ? -14.055 20.953 17.844 1 98.44 83 LEU B N 1
ATOM 3085 C CA . LEU B 1 83 ? -15.188 21.547 17.125 1 98.44 83 LEU B CA 1
ATOM 3086 C C . LEU B 1 83 ? -16.5 21.031 17.688 1 98.44 83 LEU B C 1
ATOM 3088 O O . LEU B 1 83 ? -16.719 19.812 17.75 1 98.44 83 LEU B O 1
ATOM 3092 N N . ARG B 1 84 ? -17.359 21.906 18.109 1 97.69 84 ARG B N 1
ATOM 3093 C CA . ARG B 1 84 ? -18.703 21.562 18.578 1 97.69 84 ARG B CA 1
ATOM 3094 C C . ARG B 1 84 ? -19.766 22.031 17.594 1 97.69 84 ARG B C 1
ATOM 3096 O O . ARG B 1 84 ? -20.922 21.625 17.672 1 97.69 84 ARG B O 1
ATOM 3103 N N . GLY B 1 85 ? -19.391 22.812 16.641 1 95 85 GLY B N 1
ATOM 3104 C CA . GLY B 1 85 ? -20.172 23.344 15.547 1 95 85 GLY B CA 1
ATOM 3105 C C . GLY B 1 85 ? -19.328 23.875 14.406 1 95 85 GLY B C 1
ATOM 3106 O O . GLY B 1 85 ? -18.328 23.25 14.031 1 95 85 GLY B O 1
ATOM 3107 N N . ARG B 1 86 ? -19.734 25 13.867 1 95.56 86 ARG B N 1
ATOM 3108 C CA . ARG B 1 86 ? -18.984 25.609 12.781 1 95.56 86 ARG B CA 1
ATOM 3109 C C . ARG B 1 86 ? -17.938 26.578 13.32 1 95.56 86 ARG B C 1
ATOM 3111 O O . ARG B 1 86 ? -18.141 27.203 14.359 1 95.56 86 ARG B O 1
ATOM 3118 N N . ALA B 1 87 ? -16.828 26.609 12.672 1 97.31 87 ALA B N 1
ATOM 3119 C CA . ALA B 1 87 ? -15.781 27.562 13.016 1 97.31 87 ALA B CA 1
ATOM 3120 C C . ALA B 1 87 ? -15.078 28.078 11.758 1 97.31 87 ALA B C 1
ATOM 3122 O O . ALA B 1 87 ? -14.977 27.375 10.758 1 97.31 87 ALA B O 1
ATOM 3123 N N . ARG B 1 88 ? -14.648 29.266 11.812 1 97.38 88 ARG B N 1
ATOM 3124 C CA . ARG B 1 88 ? -13.969 29.922 10.703 1 97.38 88 ARG B CA 1
ATOM 3125 C C . ARG B 1 88 ? -12.992 30.984 11.211 1 97.38 88 ARG B C 1
ATOM 3127 O O . ARG B 1 88 ? -13.141 31.484 12.32 1 97.38 88 ARG B O 1
ATOM 3134 N N . PRO B 1 89 ? -11.945 31.266 10.383 1 96.5 89 PRO B N 1
ATOM 3135 C CA . PRO B 1 89 ? -11.211 32.5 10.68 1 96.5 89 PRO B CA 1
ATOM 3136 C C . PRO B 1 89 ? -12.094 33.75 10.641 1 96.5 89 PRO B C 1
ATOM 3138 O O . PRO B 1 89 ? -13.039 33.812 9.859 1 96.5 89 PRO B O 1
ATOM 3141 N N . ARG B 1 90 ? -11.719 34.75 11.391 1 94.75 90 ARG B N 1
ATOM 3142 C CA . ARG B 1 90 ? -12.5 35.969 11.484 1 94.75 90 ARG B CA 1
ATOM 3143 C C . ARG B 1 90 ? -12.789 36.531 10.102 1 94.75 90 ARG B C 1
ATOM 3145 O O . ARG B 1 90 ? -13.859 37.094 9.867 1 94.75 90 ARG B O 1
ATOM 3152 N N . ARG B 1 91 ? -11.852 36.5 9.211 1 92.88 91 ARG B N 1
ATOM 3153 C CA . ARG B 1 91 ? -12 37.156 7.902 1 92.88 91 ARG B CA 1
ATOM 3154 C C . ARG B 1 91 ? -12.078 36.094 6.797 1 92.88 91 ARG B C 1
ATOM 3156 O O . ARG B 1 91 ? -11.883 36.406 5.621 1 92.88 91 ARG B O 1
ATOM 3163 N N . GLY B 1 92 ? -12.305 34.875 7.203 1 94.69 92 GLY B N 1
ATOM 3164 C CA . GLY B 1 92 ? -12.266 33.812 6.195 1 94.69 92 GLY B CA 1
ATOM 3165 C C . GLY B 1 92 ? -13.516 32.969 6.176 1 94.69 92 GLY B C 1
ATOM 3166 O O . GLY B 1 92 ? -14.539 33.344 6.762 1 94.69 92 GLY B O 1
ATOM 3167 N N . GLN B 1 93 ? -13.484 31.953 5.363 1 95.12 93 GLN B N 1
ATOM 3168 C CA . GLN B 1 93 ? -14.555 30.953 5.281 1 95.12 93 GLN B CA 1
ATOM 3169 C C . GLN B 1 93 ? -14.344 29.844 6.305 1 95.12 93 GLN B C 1
ATOM 3171 O O . GLN B 1 93 ? -13.359 29.844 7.043 1 95.12 93 GLN B O 1
ATOM 3176 N N . GLU B 1 94 ? -15.312 28.984 6.316 1 95.94 94 GLU B N 1
ATOM 3177 C CA . GLU B 1 94 ? -15.281 27.875 7.277 1 95.94 94 GLU B CA 1
ATOM 3178 C C . GLU B 1 94 ? -14.039 27.016 7.086 1 95.94 94 GLU B C 1
ATOM 3180 O O . GLU B 1 94 ? -13.648 26.719 5.953 1 95.94 94 GLU B O 1
ATOM 3185 N N . PHE B 1 95 ? -13.453 26.594 8.219 1 96.31 95 PHE B N 1
ATOM 3186 C CA . PHE B 1 95 ? -12.305 25.703 8.164 1 96.31 95 PHE B CA 1
ATOM 3187 C C . PHE B 1 95 ? -12.664 24.406 7.453 1 96.31 95 PHE B C 1
ATOM 3189 O O . PHE B 1 95 ? -13.812 23.953 7.504 1 96.31 95 PHE B O 1
ATOM 3196 N N . ALA B 1 96 ? -11.68 23.797 6.77 1 96 96 ALA B N 1
ATOM 3197 C CA . ALA B 1 96 ? -11.844 22.469 6.164 1 96 96 ALA B CA 1
ATOM 3198 C C . ALA B 1 96 ? -12.375 21.469 7.18 1 96 96 ALA B C 1
ATOM 3200 O O . ALA B 1 96 ? -13.25 20.656 6.863 1 96 96 ALA B O 1
ATOM 3201 N N . GLU B 1 97 ? -11.875 21.516 8.422 1 96.94 97 GLU B N 1
ATOM 3202 C CA . GLU B 1 97 ? -12.258 20.594 9.484 1 96.94 97 GLU B CA 1
ATOM 3203 C C . GLU B 1 97 ? -13.734 20.719 9.828 1 96.94 97 GLU B C 1
ATOM 3205 O O . GLU B 1 97 ? -14.406 19.734 10.102 1 96.94 97 GLU B O 1
ATOM 3210 N N . SER B 1 98 ? -14.188 21.953 9.805 1 96.19 98 SER B N 1
ATOM 3211 C CA . SER B 1 98 ? -15.602 22.188 10.062 1 96.19 98 SER B CA 1
ATOM 3212 C C . SER B 1 98 ? -16.469 21.578 8.969 1 96.19 98 SER B C 1
ATOM 3214 O O . SER B 1 98 ? -17.531 21.016 9.258 1 96.19 98 SER B O 1
ATOM 3216 N N . ARG B 1 99 ? -16.078 21.75 7.797 1 96.06 99 ARG B N 1
ATOM 3217 C CA . ARG B 1 99 ? -16.812 21.203 6.66 1 96.06 99 ARG B CA 1
ATOM 3218 C C . ARG B 1 99 ? -16.781 19.688 6.672 1 96.06 99 ARG B C 1
ATOM 3220 O O . ARG B 1 99 ? -17.797 19.031 6.426 1 96.06 99 ARG B O 1
ATOM 3227 N N . VAL B 1 100 ? -15.633 19.125 6.949 1 96.88 100 VAL B N 1
ATOM 3228 C CA . VAL B 1 100 ? -15.469 17.672 7.039 1 96.88 100 VAL B CA 1
ATOM 3229 C C . VAL B 1 100 ? -16.359 17.125 8.148 1 96.88 100 VAL B C 1
ATOM 3231 O O . VAL B 1 100 ? -17 16.078 7.973 1 96.88 100 VAL B O 1
ATOM 3234 N N . ARG B 1 101 ? -16.391 17.797 9.266 1 97.12 101 ARG B N 1
ATOM 3235 C CA . ARG B 1 101 ? -17.234 17.375 10.375 1 97.12 101 ARG B CA 1
ATOM 3236 C C . ARG B 1 101 ? -18.688 17.219 9.93 1 97.12 101 ARG B C 1
ATOM 3238 O O . ARG B 1 101 ? -19.328 16.203 10.234 1 97.12 101 ARG B O 1
ATOM 3245 N N . ARG B 1 102 ? -19.172 18.188 9.234 1 96 102 ARG B N 1
ATOM 3246 C CA . ARG B 1 102 ? -20.562 18.188 8.789 1 96 102 ARG B CA 1
ATOM 3247 C C . ARG B 1 102 ? -20.828 17.016 7.848 1 96 102 ARG B C 1
ATOM 3249 O O . ARG B 1 102 ? -21.844 16.328 7.984 1 96 102 ARG B O 1
ATOM 3256 N N . VAL B 1 103 ? -19.938 16.828 6.93 1 96.12 103 VAL B N 1
ATOM 3257 C CA . VAL B 1 103 ? -20.125 15.758 5.949 1 96.12 103 VAL B CA 1
ATOM 3258 C C . VAL B 1 103 ? -20.031 14.398 6.637 1 96.12 103 VAL B C 1
ATOM 3260 O O . VAL B 1 103 ? -20.844 13.508 6.359 1 96.12 103 VAL B O 1
ATOM 3263 N N . LEU B 1 104 ? -19.078 14.242 7.586 1 97.38 104 LEU B N 1
ATOM 3264 C CA . LEU B 1 104 ? -18.922 12.977 8.305 1 97.38 104 LEU B CA 1
ATOM 3265 C C . LEU B 1 104 ? -20.188 12.664 9.117 1 97.38 104 LEU B C 1
ATOM 3267 O O . LEU B 1 104 ? -20.625 11.516 9.164 1 97.38 104 LEU B O 1
ATOM 3271 N N . ARG B 1 105 ? -20.75 13.648 9.719 1 96.25 105 ARG B N 1
ATOM 3272 C CA . ARG B 1 105 ? -21.969 13.453 10.492 1 96.25 105 ARG B CA 1
ATOM 3273 C C . ARG B 1 105 ? -23.125 13.016 9.594 1 96.25 105 ARG B C 1
ATOM 3275 O O . ARG B 1 105 ? -23.906 12.141 9.961 1 96.25 105 ARG B O 1
ATOM 3282 N N . ARG B 1 106 ? -23.172 13.609 8.43 1 95.75 106 ARG B N 1
ATOM 3283 C CA . ARG B 1 106 ? -24.203 13.234 7.465 1 95.75 106 ARG B CA 1
ATOM 3284 C C . ARG B 1 106 ? -24.016 11.797 6.984 1 95.75 106 ARG B C 1
ATOM 3286 O O . ARG B 1 106 ? -24.984 11.109 6.684 1 95.75 106 ARG B O 1
ATOM 3293 N N . MET B 1 107 ? -22.797 11.367 6.996 1 95.62 107 MET B N 1
ATOM 3294 C CA . MET B 1 107 ? -22.484 10.016 6.539 1 95.62 107 MET B CA 1
ATOM 3295 C C . MET B 1 107 ? -22.625 9.008 7.676 1 95.62 107 MET B C 1
ATOM 3297 O O . MET B 1 107 ? -22.359 7.816 7.5 1 95.62 107 MET B O 1
ATOM 3301 N N . GLY B 1 108 ? -22.953 9.477 8.844 1 95.25 108 GLY B N 1
ATOM 3302 C CA . GLY B 1 108 ? -23.25 8.586 9.953 1 95.25 108 GLY B CA 1
ATOM 3303 C C . GLY B 1 108 ? -22.094 8.477 10.945 1 95.25 108 GLY B C 1
ATOM 3304 O O . GLY B 1 108 ? -22.172 7.711 11.906 1 95.25 108 GLY B O 1
ATOM 3305 N N . HIS B 1 109 ? -21.031 9.242 10.695 1 95.81 109 HIS B N 1
ATOM 3306 C CA . HIS B 1 109 ? -19.891 9.25 11.609 1 95.81 109 HIS B CA 1
ATOM 3307 C C . HIS B 1 109 ? -20.062 10.305 12.695 1 95.81 109 HIS B C 1
ATOM 3309 O O . HIS B 1 109 ? -19.297 11.266 12.766 1 95.81 109 HIS B O 1
ATOM 3315 N N . ARG B 1 110 ? -20.891 10.07 13.664 1 94.56 110 ARG B N 1
ATOM 3316 C CA . ARG B 1 110 ? -21.266 11.086 14.648 1 94.56 110 ARG B CA 1
ATOM 3317 C C . ARG B 1 110 ? -20.406 10.977 15.898 1 94.56 110 ARG B C 1
ATOM 3319 O O . ARG B 1 110 ? -20.344 11.914 16.703 1 94.56 110 ARG B O 1
ATOM 3326 N N . ASP B 1 111 ? -19.719 9.898 15.992 1 95.5 111 ASP B N 1
ATOM 3327 C CA . ASP B 1 111 ? -18.984 9.609 17.219 1 95.5 111 ASP B CA 1
ATOM 3328 C C . ASP B 1 111 ? -17.531 10.086 17.109 1 95.5 111 ASP B C 1
ATOM 3330 O O . ASP B 1 111 ? -16.766 9.953 18.062 1 95.5 111 ASP B O 1
ATOM 3334 N N . VAL B 1 112 ? -17.172 10.68 15.984 1 97.5 112 VAL B N 1
ATOM 3335 C CA . VAL B 1 112 ? -15.797 11.133 15.805 1 97.5 112 VAL B CA 1
ATOM 3336 C C . VAL B 1 112 ? -15.656 12.57 16.312 1 97.5 112 VAL B C 1
ATOM 3338 O O . VAL B 1 112 ? -16.547 13.398 16.078 1 97.5 112 VAL B O 1
ATOM 3341 N N . GLU B 1 113 ? -14.609 12.844 17.094 1 98.25 113 GLU B N 1
ATOM 3342 C CA . GLU B 1 113 ? -14.25 14.203 17.5 1 98.25 113 GLU B CA 1
ATOM 3343 C C . GLU B 1 113 ? -13.367 14.875 16.453 1 98.25 113 GLU B C 1
ATOM 3345 O O . GLU B 1 113 ? -12.43 14.266 15.93 1 98.25 113 GLU B O 1
ATOM 3350 N N . ILE B 1 114 ? -13.742 16.062 16.078 1 98.5 114 ILE B N 1
ATOM 3351 C CA . ILE B 1 114 ? -12.922 16.797 15.133 1 98.5 114 ILE B CA 1
ATOM 3352 C C . ILE B 1 114 ? -12.211 17.953 15.852 1 98.5 114 ILE B C 1
ATOM 3354 O O . ILE B 1 114 ? -12.844 18.734 16.562 1 98.5 114 ILE B O 1
ATOM 3358 N N . VAL B 1 115 ? -10.906 18.047 15.641 1 98.62 115 VAL B N 1
ATOM 3359 C CA . VAL B 1 115 ? -10.148 19.047 16.406 1 98.62 115 VAL B CA 1
ATOM 3360 C C . VAL B 1 115 ? -9.414 19.984 15.438 1 98.62 115 VAL B C 1
ATOM 3362 O O . VAL B 1 115 ? -9.133 19.609 14.297 1 98.62 115 VAL B O 1
ATOM 3365 N N . LEU B 1 116 ? -9.211 21.188 15.898 1 98.31 116 LEU B N 1
ATOM 3366 C CA . LEU B 1 116 ? -8.359 22.188 15.266 1 98.31 116 LEU B CA 1
ATOM 3367 C C . LEU B 1 116 ? -7.004 22.266 15.969 1 98.31 116 LEU B C 1
ATOM 3369 O O . LEU B 1 116 ? -6.938 22.297 17.203 1 98.31 116 LEU B O 1
ATOM 3373 N N . VAL B 1 117 ? -5.973 22.234 15.188 1 98.31 117 VAL B N 1
ATOM 3374 C CA . VAL B 1 117 ? -4.617 22.328 15.719 1 98.31 117 VAL B CA 1
ATOM 3375 C C . VAL B 1 117 ? -3.957 23.625 15.25 1 98.31 117 VAL B C 1
ATOM 3377 O O . VAL B 1 117 ? -3.852 23.875 14.047 1 98.31 117 VAL B O 1
ATOM 3380 N N . ASP B 1 118 ? -3.57 24.422 16.141 1 97.44 118 ASP B N 1
ATOM 3381 C CA . ASP B 1 118 ? -2.887 25.688 15.906 1 97.44 118 ASP B CA 1
ATOM 3382 C C . ASP B 1 118 ? -1.375 25.531 16.047 1 97.44 118 ASP B C 1
ATOM 3384 O O . ASP B 1 118 ? -0.875 25.219 17.125 1 97.44 118 ASP B O 1
ATOM 3388 N N . VAL B 1 119 ? -0.626 25.781 14.977 1 97.44 119 VAL B N 1
ATOM 3389 C CA . VAL B 1 119 ? 0.816 25.562 14.992 1 97.44 119 VAL B CA 1
ATOM 3390 C C . VAL B 1 119 ? 1.542 26.906 15.141 1 97.44 119 VAL B C 1
ATOM 3392 O O . VAL B 1 119 ? 2.762 26.969 14.969 1 97.44 119 VAL B O 1
ATOM 3395 N N . SER B 1 120 ? 0.872 27.984 15.5 1 97.12 120 SER B N 1
ATOM 3396 C CA . SER B 1 120 ? 1.445 29.328 15.594 1 97.12 120 SER B CA 1
ATOM 3397 C C . SER B 1 120 ? 2.496 29.406 16.703 1 97.12 120 SER B C 1
ATOM 3399 O O . SER B 1 120 ? 3.338 30.297 16.703 1 97.12 120 SER B O 1
ATOM 3401 N N . GLY B 1 121 ? 2.482 28.469 17.578 1 97.56 121 GLY B N 1
ATOM 3402 C CA . GLY B 1 121 ? 3.398 28.469 18.719 1 97.56 121 GLY B CA 1
ATOM 3403 C C . GLY B 1 121 ? 4.727 27.797 18.406 1 97.56 121 GLY B C 1
ATOM 3404 O O . GLY B 1 121 ? 5.5 27.5 19.312 1 97.56 121 GLY B O 1
ATOM 3405 N N . GLY B 1 122 ? 5.043 27.562 17.078 1 98.12 122 GLY B N 1
ATOM 3406 C CA . GLY B 1 122 ? 6.266 26.859 16.75 1 98.12 122 GLY B CA 1
ATOM 3407 C C . GLY B 1 122 ? 6.258 25.422 17.234 1 98.12 122 GLY B C 1
ATOM 3408 O O . GLY B 1 122 ? 5.199 24.859 17.516 1 98.12 122 GLY B O 1
ATOM 3409 N N . VAL B 1 123 ? 7.461 24.812 17.25 1 98.75 123 VAL B N 1
ATOM 3410 C CA . VAL B 1 123 ? 7.562 23.406 17.609 1 98.75 123 VAL B CA 1
ATOM 3411 C C . VAL B 1 123 ? 7.215 23.234 19.094 1 98.75 123 VAL B C 1
ATOM 3413 O O . VAL B 1 123 ? 6.441 22.344 19.453 1 98.75 123 VAL B O 1
ATOM 3416 N N . LYS B 1 124 ? 7.691 24.125 19.922 1 98.75 124 LYS B N 1
ATOM 3417 C CA . LYS B 1 124 ? 7.453 24 21.359 1 98.75 124 LYS B CA 1
ATOM 3418 C C . LYS B 1 124 ? 5.965 24.094 21.672 1 98.75 124 LYS B C 1
ATOM 3420 O O . LYS B 1 124 ? 5.426 23.281 22.422 1 98.75 124 LYS B O 1
ATOM 3425 N N . GLY B 1 125 ? 5.367 25.125 21.141 1 98.44 125 GLY B N 1
ATOM 3426 C CA . GLY B 1 125 ? 3.941 25.297 21.375 1 98.44 125 GLY B CA 1
ATOM 3427 C C . GLY B 1 125 ? 3.115 24.156 20.812 1 98.44 125 GLY B C 1
ATOM 3428 O O . GLY B 1 125 ? 2.129 23.734 21.422 1 98.44 125 GLY B O 1
ATOM 3429 N N . THR B 1 126 ? 3.449 23.703 19.656 1 98.44 126 THR B N 1
ATOM 3430 C CA . THR B 1 126 ? 2.725 22.609 19.016 1 98.44 126 THR B CA 1
ATOM 3431 C C . THR B 1 126 ? 2.865 21.312 19.812 1 98.44 126 THR B C 1
ATOM 3433 O O . THR B 1 126 ? 1.894 20.578 19.984 1 98.44 126 THR B O 1
ATOM 3436 N N . VAL B 1 127 ? 4.078 20.969 20.297 1 98.75 127 VAL B N 1
ATOM 3437 C CA . VAL B 1 127 ? 4.301 19.797 21.141 1 98.75 127 VAL B CA 1
ATOM 3438 C C . VAL B 1 127 ? 3.424 19.859 22.375 1 98.75 127 VAL B C 1
ATOM 3440 O O . VAL B 1 127 ? 2.781 18.875 22.75 1 98.75 127 VAL B O 1
ATOM 3443 N N . ASP B 1 128 ? 3.375 21.062 22.984 1 98.69 128 ASP B N 1
ATOM 3444 C CA . ASP B 1 128 ? 2.549 21.25 24.172 1 98.69 128 ASP B CA 1
ATOM 3445 C C . ASP B 1 128 ? 1.074 21 23.859 1 98.69 128 ASP B C 1
ATOM 3447 O O . ASP B 1 128 ? 0.357 20.391 24.656 1 98.69 128 ASP B O 1
ATOM 3451 N N . GLY B 1 129 ? 0.668 21.547 22.781 1 98.56 129 GLY B N 1
ATOM 3452 C CA . GLY B 1 129 ? -0.702 21.328 22.344 1 98.56 129 GLY B CA 1
ATOM 3453 C C . GLY B 1 129 ? -1.013 19.859 22.094 1 98.56 129 GLY B C 1
ATOM 3454 O O . GLY B 1 129 ? -2.045 19.359 22.547 1 98.56 129 GLY B O 1
ATOM 3455 N N . LEU B 1 130 ? -0.152 19.141 21.406 1 98.75 130 LEU B N 1
ATOM 3456 C CA . LEU B 1 130 ? -0.36 17.734 21.109 1 98.75 130 LEU B CA 1
ATOM 3457 C C . LEU B 1 130 ? -0.342 16.891 22.375 1 98.75 130 LEU B C 1
ATOM 3459 O O . LEU B 1 130 ? -1.091 15.914 22.5 1 98.75 130 LEU B O 1
ATOM 3463 N N . LYS B 1 131 ? 0.53 17.219 23.297 1 98.69 131 LYS B N 1
ATOM 3464 C CA . LYS B 1 131 ? 0.511 16.531 24.594 1 98.69 131 LYS B CA 1
ATOM 3465 C C . LYS B 1 131 ? -0.84 16.703 25.281 1 98.69 131 LYS B C 1
ATOM 3467 O O . LYS B 1 131 ? -1.375 15.75 25.844 1 98.69 131 LYS B O 1
ATOM 3472 N N . ALA B 1 132 ? -1.344 17.922 25.234 1 98.75 132 ALA B N 1
ATOM 3473 C CA . ALA B 1 132 ? -2.658 18.188 25.828 1 98.75 132 ALA B CA 1
ATOM 3474 C C . ALA B 1 132 ? -3.738 17.359 25.125 1 98.75 132 ALA B C 1
ATOM 3476 O O . ALA B 1 132 ? -4.664 16.859 25.766 1 98.75 132 ALA B O 1
ATOM 3477 N N . LEU B 1 133 ? -3.666 17.281 23.844 1 98.69 133 LEU B N 1
ATOM 3478 C CA . LEU B 1 133 ? -4.594 16.484 23.062 1 98.69 133 LEU B CA 1
ATOM 3479 C C . LEU B 1 133 ? -4.535 15.016 23.484 1 98.69 133 LEU B C 1
ATOM 3481 O O . LEU B 1 133 ? -5.57 14.383 23.703 1 98.69 133 LEU B O 1
ATOM 3485 N N . ILE B 1 134 ? -3.332 14.461 23.562 1 98.44 134 ILE B N 1
ATOM 3486 C CA . ILE B 1 134 ? -3.104 13.07 23.938 1 98.44 134 ILE B CA 1
ATOM 3487 C C . ILE B 1 134 ? -3.658 12.82 25.344 1 98.44 134 ILE B C 1
ATOM 3489 O O . ILE B 1 134 ? -4.332 11.812 25.578 1 98.44 134 ILE B O 1
ATOM 3493 N N . GLU B 1 135 ? -3.355 13.742 26.234 1 98.19 135 GLU B N 1
ATOM 3494 C CA . GLU B 1 135 ? -3.818 13.602 27.609 1 98.19 135 GLU B CA 1
ATOM 3495 C C . GLU B 1 135 ? -5.34 13.688 27.688 1 98.19 135 GLU B C 1
ATOM 3497 O O . GLU B 1 135 ? -5.977 12.875 28.359 1 98.19 135 GLU B O 1
ATOM 3502 N N . HIS B 1 136 ? -5.887 14.625 27.047 1 98.56 136 HIS B N 1
ATOM 3503 C CA . HIS B 1 136 ? -7.324 14.875 27.125 1 98.56 136 HIS B CA 1
ATOM 3504 C C . HIS B 1 136 ? -8.117 13.664 26.641 1 98.56 136 HIS B C 1
ATOM 3506 O O . HIS B 1 136 ? -9.109 13.281 27.266 1 98.56 136 HIS B O 1
ATOM 3512 N N . PHE B 1 137 ? -7.723 13.086 25.562 1 98.12 137 PHE B N 1
ATOM 3513 C CA . PHE B 1 137 ? -8.469 11.984 24.953 1 98.12 137 PHE B CA 1
ATOM 3514 C C . PHE B 1 137 ? -7.855 10.641 25.328 1 98.12 137 PHE B C 1
ATOM 3516 O O . PHE B 1 137 ? -8.312 9.594 24.875 1 98.12 137 PHE B O 1
ATOM 3523 N N . GLU B 1 138 ? -6.758 10.672 26.094 1 97.12 138 GLU B N 1
ATOM 3524 C CA . GLU B 1 138 ? -6.039 9.453 26.484 1 97.12 138 GLU B CA 1
ATOM 3525 C C . GLU B 1 138 ? -5.645 8.641 25.266 1 97.12 138 GLU B C 1
ATOM 3527 O O . GLU B 1 138 ? -5.898 7.434 25.203 1 97.12 138 GLU B O 1
ATOM 3532 N N . LEU B 1 139 ? -5.074 9.328 24.344 1 97.44 139 LEU B N 1
ATOM 3533 C CA . LEU B 1 139 ? -4.758 8.711 23.062 1 97.44 139 LEU B CA 1
ATOM 3534 C C . LEU B 1 139 ? -3.637 7.691 23.203 1 97.44 139 LEU B C 1
ATOM 3536 O O . LEU B 1 139 ? -2.678 7.914 23.938 1 97.44 139 LEU B O 1
ATOM 3540 N N . ASP B 1 140 ? -3.777 6.582 22.516 1 97.06 140 ASP B N 1
ATOM 3541 C CA . ASP B 1 140 ? -2.73 5.566 22.438 1 97.06 140 ASP B CA 1
ATOM 3542 C C . ASP B 1 140 ? -1.725 5.902 21.328 1 97.06 140 ASP B C 1
ATOM 3544 O O . ASP B 1 140 ? -0.555 5.523 21.422 1 97.06 140 ASP B O 1
ATOM 3548 N N . VAL B 1 141 ? -2.203 6.57 20.281 1 97.62 141 VAL B N 1
ATOM 3549 C CA . VAL B 1 141 ? -1.346 6.875 19.141 1 97.62 141 VAL B CA 1
ATOM 3550 C C . VAL B 1 141 ? -1.943 8.031 18.344 1 97.62 141 VAL B C 1
ATOM 3552 O O . VAL B 1 141 ? -3.164 8.195 18.297 1 97.62 141 VAL B O 1
ATOM 3555 N N . VAL B 1 142 ? -1.097 8.867 17.781 1 98.56 142 VAL B N 1
ATOM 3556 C CA . VAL B 1 142 ? -1.466 9.945 16.875 1 98.56 142 VAL B CA 1
ATOM 3557 C C . VAL B 1 142 ? -0.86 9.688 15.492 1 98.56 142 VAL B C 1
ATOM 3559 O O . VAL B 1 142 ? 0.356 9.531 15.359 1 98.56 142 VAL B O 1
ATOM 3562 N N . PHE B 1 143 ? -1.728 9.594 14.492 1 98.69 143 PHE B N 1
ATOM 3563 C CA . PHE B 1 143 ? -1.287 9.578 13.102 1 98.69 143 PHE B CA 1
ATOM 3564 C C . PHE B 1 143 ? -1.286 10.984 12.516 1 98.69 143 PHE B C 1
ATOM 3566 O O . PHE B 1 143 ? -2.338 11.617 12.406 1 98.69 143 PHE B O 1
ATOM 3573 N N . GLY B 1 144 ? -0.115 11.492 12.195 1 98.69 144 GLY B N 1
ATOM 3574 C CA . GLY B 1 144 ? -0.032 12.711 11.398 1 98.69 144 GLY B CA 1
ATOM 3575 C C . GLY B 1 144 ? 0.121 12.445 9.914 1 98.69 144 GLY B C 1
ATOM 3576 O O . GLY B 1 144 ? 1.111 11.852 9.484 1 98.69 144 GLY B O 1
ATOM 3577 N N . ILE B 1 145 ? -0.8 12.938 9.094 1 98.56 145 ILE B N 1
ATOM 3578 C CA . ILE B 1 145 ? -0.835 12.586 7.676 1 98.56 145 ILE B CA 1
ATOM 3579 C C . ILE B 1 145 ? -0.532 13.828 6.836 1 98.56 145 ILE B C 1
ATOM 3581 O O . ILE B 1 145 ? -1.257 14.82 6.902 1 98.56 145 ILE B O 1
ATOM 3585 N N . ASP B 1 146 ? 0.499 13.773 6.094 1 97.25 146 ASP B N 1
ATOM 3586 C CA . ASP B 1 146 ? 0.825 14.766 5.074 1 97.25 146 ASP B CA 1
ATOM 3587 C C . ASP B 1 146 ? 0.377 14.305 3.691 1 97.25 146 ASP B C 1
ATOM 3589 O O . ASP B 1 146 ? 0.538 13.133 3.34 1 97.25 146 ASP B O 1
ATOM 3593 N N . VAL B 1 147 ? -0.191 15.234 2.93 1 95.62 147 VAL B N 1
ATOM 3594 C CA . VAL B 1 147 ? -0.553 14.906 1.553 1 95.62 147 VAL B CA 1
ATOM 3595 C C . VAL B 1 147 ? 0.542 15.391 0.604 1 95.62 147 VAL B C 1
ATOM 3597 O O . VAL B 1 147 ? 0.939 16.562 0.645 1 95.62 147 VAL B O 1
ATOM 3600 N N . GLY B 1 148 ? 1.046 14.43 -0.216 1 92.69 148 GLY B N 1
ATOM 3601 C CA . GLY B 1 148 ? 2.021 14.773 -1.237 1 92.69 148 GLY B CA 1
ATOM 3602 C C . GLY B 1 148 ? 3.439 14.391 -0.86 1 92.69 148 GLY B C 1
ATOM 3603 O O . GLY B 1 148 ? 4.219 13.961 -1.712 1 92.69 148 GLY B O 1
ATOM 3604 N N . GLY B 1 149 ? 3.908 14.648 0.445 1 93.19 149 GLY B N 1
ATOM 3605 C CA . GLY B 1 149 ? 5.199 14.125 0.854 1 93.19 149 GLY B CA 1
ATOM 3606 C C . GLY B 1 149 ? 6.164 15.195 1.323 1 93.19 149 GLY B C 1
ATOM 3607 O O . GLY B 1 149 ? 7.316 14.898 1.653 1 93.19 149 GLY B O 1
ATOM 3608 N N . ASP B 1 150 ? 5.766 16.375 1.472 1 92.19 150 ASP B N 1
ATOM 3609 C CA . ASP B 1 150 ? 6.637 17.469 1.903 1 92.19 150 ASP B CA 1
ATOM 3610 C C . ASP B 1 150 ? 7.191 17.203 3.301 1 92.19 150 ASP B C 1
ATOM 3612 O O . ASP B 1 150 ? 8.258 17.719 3.658 1 92.19 150 ASP B O 1
ATOM 3616 N N . ALA B 1 151 ? 6.434 16.516 4.016 1 95.62 151 ALA B N 1
ATOM 3617 C CA . ALA B 1 151 ? 6.875 16.188 5.371 1 95.62 151 ALA B CA 1
ATOM 3618 C C . ALA B 1 151 ? 8.18 15.406 5.344 1 95.62 151 ALA B C 1
ATOM 3620 O O . ALA B 1 151 ? 8.906 15.359 6.344 1 95.62 151 ALA B O 1
ATOM 3621 N N . LEU B 1 152 ? 8.516 14.828 4.188 1 96.56 152 LEU B N 1
ATOM 3622 C CA . LEU B 1 152 ? 9.727 14.023 4.074 1 96.56 152 LEU B CA 1
ATOM 3623 C C . LEU B 1 152 ? 10.891 14.867 3.574 1 96.56 152 LEU B C 1
ATOM 3625 O O . LEU B 1 152 ? 12.031 14.398 3.535 1 96.56 152 LEU B O 1
ATOM 3629 N N . ALA B 1 153 ? 10.641 16.078 3.252 1 94.88 153 ALA B N 1
ATOM 3630 C CA . ALA B 1 153 ? 11.68 16.922 2.664 1 94.88 153 ALA B CA 1
ATOM 3631 C C . ALA B 1 153 ? 12.859 17.094 3.615 1 94.88 153 ALA B C 1
ATOM 3633 O O . ALA B 1 153 ? 12.672 17.219 4.824 1 94.88 153 ALA B O 1
ATOM 3634 N N . ARG B 1 154 ? 13.977 17.094 3.068 1 93.06 154 ARG B N 1
ATOM 3635 C CA . ARG B 1 154 ? 15.188 17.422 3.814 1 93.06 154 ARG B CA 1
ATOM 3636 C C . ARG B 1 154 ? 15.336 18.922 3.982 1 93.06 154 ARG B C 1
ATOM 3638 O O . ARG B 1 154 ? 15.727 19.406 5.051 1 93.06 154 ARG B O 1
ATOM 3645 N N . GLY B 1 155 ? 15.094 19.641 2.967 1 91.25 155 GLY B N 1
ATOM 3646 C CA . GLY B 1 155 ? 15.195 21.094 2.977 1 91.25 155 GLY B CA 1
ATOM 3647 C C . GLY B 1 155 ? 16.062 21.641 1.855 1 91.25 155 GLY B C 1
ATOM 3648 O O . GLY B 1 155 ? 16.031 22.844 1.57 1 91.25 155 GLY B O 1
ATOM 3649 N N . ASP B 1 156 ? 16.766 20.812 1.18 1 88.25 156 ASP B N 1
ATOM 3650 C CA . ASP B 1 156 ? 17.641 21.266 0.11 1 88.25 156 ASP B CA 1
ATOM 3651 C C . ASP B 1 156 ? 17.016 21.031 -1.261 1 88.25 156 ASP B C 1
ATOM 3653 O O . ASP B 1 156 ? 17.641 21.281 -2.291 1 88.25 156 ASP B O 1
ATOM 3657 N N . GLU B 1 157 ? 15.812 20.562 -1.297 1 91.31 157 GLU B N 1
ATOM 3658 C CA . GLU B 1 157 ? 15.125 20.344 -2.562 1 91.31 157 GLU B CA 1
ATOM 3659 C C . GLU B 1 157 ? 14.617 21.656 -3.154 1 91.31 157 GLU B C 1
ATOM 3661 O O . GLU B 1 157 ? 13.914 22.422 -2.482 1 91.31 157 GLU B O 1
ATOM 3666 N N . PRO B 1 158 ? 14.828 21.859 -4.371 1 86.25 158 PRO B N 1
ATOM 3667 C CA . PRO B 1 158 ? 14.484 23.141 -4.98 1 86.25 158 PRO B CA 1
ATOM 3668 C C . PRO B 1 158 ? 12.977 23.359 -5.094 1 86.25 158 PRO B C 1
ATOM 3670 O O . PRO B 1 158 ? 12.523 24.5 -5.168 1 86.25 158 PRO B O 1
ATOM 3673 N N . GLY B 1 159 ? 12.195 22.281 -5.066 1 85.31 159 GLY B N 1
ATOM 3674 C CA . GLY B 1 159 ? 10.773 22.391 -5.344 1 85.31 159 GLY B CA 1
ATOM 3675 C C . GLY B 1 159 ? 9.938 22.625 -4.098 1 85.31 159 GLY B C 1
ATOM 3676 O O . GLY B 1 159 ? 8.727 22.828 -4.188 1 85.31 159 GLY B O 1
ATOM 3677 N N . VAL B 1 160 ? 10.562 22.703 -2.973 1 85.81 160 VAL B N 1
ATOM 3678 C CA . VAL B 1 160 ? 9.82 22.844 -1.729 1 85.81 160 VAL B CA 1
ATOM 3679 C C . VAL B 1 160 ? 9.344 24.297 -1.583 1 85.81 160 VAL B C 1
ATOM 3681 O O . VAL B 1 160 ? 10.148 25.219 -1.584 1 85.81 160 VAL B O 1
ATOM 3684 N N . GLU B 1 161 ? 7.98 24.469 -1.427 1 83.62 161 GLU B N 1
ATOM 3685 C CA . GLU B 1 161 ? 7.402 25.797 -1.364 1 83.62 161 GLU B CA 1
ATOM 3686 C C . GLU B 1 161 ? 6.688 26.031 -0.036 1 83.62 161 GLU B C 1
ATOM 3688 O O . GLU B 1 161 ? 6.469 27.172 0.368 1 83.62 161 GLU B O 1
ATOM 3693 N N . SER B 1 162 ? 6.32 25 0.605 1 85.75 162 SER B N 1
ATOM 3694 C CA . SER B 1 162 ? 5.535 25.125 1.827 1 85.75 162 SER B CA 1
ATOM 3695 C C . SER B 1 162 ? 6.086 24.25 2.941 1 85.75 162 SER B C 1
ATOM 3697 O O . SER B 1 162 ? 5.387 23.375 3.451 1 85.75 162 SER B O 1
ATOM 3699 N N . PRO B 1 163 ? 7.223 24.625 3.408 1 91.19 163 PRO B N 1
ATOM 3700 C CA . PRO B 1 163 ? 7.91 23.719 4.336 1 91.19 163 PRO B CA 1
ATOM 3701 C C . PRO B 1 163 ? 7.527 23.969 5.793 1 91.19 163 PRO B C 1
ATOM 3703 O O . PRO B 1 163 ? 7.836 23.156 6.668 1 91.19 163 PRO B O 1
ATOM 3706 N N . LEU B 1 164 ? 6.828 25.062 6.109 1 94.81 164 LEU B N 1
ATOM 3707 C CA . LEU B 1 164 ? 6.719 25.5 7.496 1 94.81 164 LEU B CA 1
ATOM 3708 C C . LEU B 1 164 ? 5.809 24.562 8.289 1 94.81 164 LEU B C 1
ATOM 3710 O O . LEU B 1 164 ? 6.234 23.969 9.273 1 94.81 164 LEU B O 1
ATOM 3714 N N . ALA B 1 165 ? 4.617 24.422 7.82 1 95.62 165 ALA B N 1
ATOM 3715 C CA . ALA B 1 165 ? 3.662 23.594 8.562 1 95.62 165 ALA B CA 1
ATOM 3716 C C . ALA B 1 165 ? 4.16 22.156 8.688 1 95.62 165 ALA B C 1
ATOM 3718 O O . ALA B 1 165 ? 4.141 21.578 9.781 1 95.62 165 ALA B O 1
ATOM 3719 N N . ASP B 1 166 ? 4.668 21.641 7.625 1 95.62 166 ASP B N 1
ATOM 3720 C CA . ASP B 1 166 ? 5.105 20.25 7.578 1 95.62 166 ASP B CA 1
ATOM 3721 C C . ASP B 1 166 ? 6.309 20.016 8.492 1 95.62 166 ASP B C 1
ATOM 3723 O O . ASP B 1 166 ? 6.367 19.016 9.211 1 95.62 166 ASP B O 1
ATOM 3727 N N . SER B 1 167 ? 7.258 20.938 8.438 1 97.19 167 SER B N 1
ATOM 3728 C CA . SER B 1 167 ? 8.445 20.75 9.266 1 97.19 167 SER B CA 1
ATOM 3729 C C . SER B 1 167 ? 8.125 20.906 10.742 1 97.19 167 SER B C 1
ATOM 3731 O O . SER B 1 167 ? 8.633 20.156 11.578 1 97.19 167 SER B O 1
ATOM 3733 N N . ILE B 1 168 ? 7.242 21.891 11.094 1 98.12 168 ILE B N 1
ATOM 3734 C CA . ILE B 1 168 ? 6.844 22.078 12.484 1 98.12 168 ILE B CA 1
ATOM 3735 C C . ILE B 1 168 ? 6.121 20.828 12.992 1 98.12 168 ILE B C 1
ATOM 3737 O O . ILE B 1 168 ? 6.434 20.328 14.078 1 98.12 168 ILE B O 1
ATOM 3741 N N . MET B 1 169 ? 5.258 20.297 12.227 1 98.5 169 MET B N 1
ATOM 3742 C CA . MET B 1 169 ? 4.461 19.156 12.664 1 98.5 169 MET B CA 1
ATOM 3743 C C . MET B 1 169 ? 5.305 17.891 12.703 1 98.5 169 MET B C 1
ATOM 3745 O O . MET B 1 169 ? 5.211 17.109 13.656 1 98.5 169 MET B O 1
ATOM 3749 N N . THR B 1 170 ? 6.113 17.656 11.641 1 98.44 170 THR B N 1
ATOM 3750 C CA . THR B 1 170 ? 6.98 16.484 11.648 1 98.44 170 THR B CA 1
ATOM 3751 C C . THR B 1 170 ? 7.926 16.516 12.844 1 98.44 170 THR B C 1
ATOM 3753 O O . THR B 1 170 ? 8.086 15.508 13.539 1 98.44 170 THR B O 1
ATOM 3756 N N . CYS B 1 171 ? 8.523 17.641 13.094 1 98.75 171 CYS B N 1
ATOM 3757 C CA . CYS B 1 171 ? 9.406 17.797 14.242 1 98.75 171 CYS B CA 1
ATOM 3758 C C . CYS B 1 171 ? 8.648 17.594 15.547 1 98.75 171 CYS B C 1
ATOM 3760 O O . CYS B 1 171 ? 9.141 16.922 16.453 1 98.75 171 CYS B O 1
ATOM 3762 N N . SER B 1 172 ? 7.473 18.141 15.648 1 98.81 172 SER B N 1
ATOM 3763 C CA . SER B 1 172 ? 6.664 18.016 16.859 1 98.81 172 SER B CA 1
ATOM 3764 C C . SER B 1 172 ? 6.293 16.562 17.125 1 98.81 172 SER B C 1
ATOM 3766 O O . SER B 1 172 ? 6.398 16.078 18.25 1 98.81 172 SER B O 1
ATOM 3768 N N . LEU B 1 173 ? 5.848 15.867 16.094 1 98.75 173 LEU B N 1
ATOM 3769 C CA . LEU B 1 173 ? 5.508 14.461 16.234 1 98.75 173 LEU B CA 1
ATOM 3770 C C . LEU B 1 173 ? 6.715 13.648 16.703 1 98.75 173 LEU B C 1
ATOM 3772 O O . LEU B 1 173 ? 6.57 12.703 17.484 1 98.75 173 LEU B O 1
ATOM 3776 N N . SER B 1 174 ? 7.891 13.992 16.25 1 98.69 174 SER B N 1
ATOM 3777 C CA . SER B 1 174 ? 9.117 13.266 16.578 1 98.69 174 SER B CA 1
ATOM 3778 C C . SER B 1 174 ? 9.453 13.391 18.047 1 98.69 174 SER B C 1
ATOM 3780 O O . SER B 1 174 ? 10.227 12.594 18.578 1 98.69 174 SER B O 1
ATOM 3782 N N . LYS B 1 175 ? 8.836 14.383 18.734 1 98.5 175 LYS B N 1
ATOM 3783 C CA . LYS B 1 175 ? 9.117 14.617 20.156 1 98.5 175 LYS B CA 1
ATOM 3784 C C . LYS B 1 175 ? 8.164 13.82 21.047 1 98.5 175 LYS B C 1
ATOM 3786 O O . LYS B 1 175 ? 8.312 13.82 22.266 1 98.5 175 LYS B O 1
ATOM 3791 N N . LEU B 1 176 ? 7.25 13.141 20.406 1 97.94 176 LEU B N 1
ATOM 3792 C CA . LEU B 1 176 ? 6.254 12.352 21.109 1 97.94 176 LEU B CA 1
ATOM 3793 C C . LEU B 1 176 ? 6.438 10.859 20.844 1 97.94 176 LEU B C 1
ATOM 3795 O O . LEU B 1 176 ? 6.895 10.477 19.766 1 97.94 176 LEU B O 1
ATOM 3799 N N . GLU B 1 177 ? 6.16 9.93 21.734 1 91.88 177 GLU B N 1
ATOM 3800 C CA . GLU B 1 177 ? 6.438 8.5 21.625 1 91.88 177 GLU B CA 1
ATOM 3801 C C . GLU B 1 177 ? 5.34 7.777 20.844 1 91.88 177 GLU B C 1
ATOM 3803 O O . GLU B 1 177 ? 5.609 6.812 20.125 1 91.88 177 GLU B O 1
ATOM 3808 N N . GLU B 1 178 ? 4.184 8.203 20.844 1 91.62 178 GLU B N 1
ATOM 3809 C CA . GLU B 1 178 ? 3.035 7.473 20.312 1 91.62 178 GLU B CA 1
ATOM 3810 C C . GLU B 1 178 ? 2.547 8.094 19 1 91.62 178 GLU B C 1
ATOM 3812 O O . GLU B 1 178 ? 1.359 8.383 18.859 1 91.62 178 GLU B O 1
ATOM 3817 N N . THR B 1 179 ? 3.551 8.242 18.109 1 98.19 179 THR B N 1
ATOM 3818 C CA . THR B 1 179 ? 3.135 8.945 16.906 1 98.19 179 THR B CA 1
ATOM 3819 C C . THR B 1 179 ? 3.594 8.203 15.656 1 98.19 179 THR B C 1
ATOM 3821 O O . THR B 1 179 ? 4.574 7.457 15.695 1 98.19 179 THR B O 1
ATOM 3824 N N . VAL B 1 180 ? 2.879 8.305 14.578 1 98.69 180 VAL B N 1
ATOM 3825 C CA . VAL B 1 180 ? 3.184 7.789 13.25 1 98.69 180 VAL B CA 1
ATOM 3826 C C . VAL B 1 180 ? 3.004 8.898 12.219 1 98.69 180 VAL B C 1
ATOM 3828 O O . VAL B 1 180 ? 2.049 9.672 12.289 1 98.69 180 VAL B O 1
ATOM 3831 N N . LEU B 1 181 ? 3.971 9.016 11.344 1 98.75 181 LEU B N 1
ATOM 3832 C CA . LEU B 1 181 ? 3.859 9.953 10.227 1 98.75 181 LEU B CA 1
ATOM 3833 C C . LEU B 1 181 ? 3.383 9.234 8.969 1 98.75 181 LEU B C 1
ATOM 3835 O O . LEU B 1 181 ? 3.932 8.195 8.594 1 98.75 181 LEU B O 1
ATOM 3839 N N . GLY B 1 182 ? 2.354 9.742 8.375 1 98.44 182 GLY B N 1
ATOM 3840 C CA . GLY B 1 182 ? 1.864 9.195 7.117 1 98.44 182 GLY B CA 1
ATOM 3841 C C . GLY B 1 182 ? 1.992 10.164 5.953 1 98.44 182 GLY B C 1
ATOM 3842 O O . GLY B 1 182 ? 1.877 11.375 6.137 1 98.44 182 GLY B O 1
ATOM 3843 N N . VAL B 1 183 ? 2.256 9.656 4.777 1 97.88 183 VAL B N 1
ATOM 3844 C CA . VAL B 1 183 ? 2.277 10.422 3.535 1 97.88 183 VAL B CA 1
ATOM 3845 C C . VAL B 1 183 ? 1.257 9.844 2.555 1 97.88 183 VAL B C 1
ATOM 3847 O O . VAL B 1 183 ? 1.442 8.742 2.031 1 97.88 183 VAL B O 1
ATOM 3850 N N . PHE B 1 184 ? 0.184 10.594 2.342 1 97.62 184 PHE B N 1
ATOM 3851 C CA . PHE B 1 184 ? -0.858 10.219 1.395 1 97.62 184 PHE B CA 1
ATOM 3852 C C . PHE B 1 184 ? -0.599 10.844 0.029 1 97.62 184 PHE B C 1
ATOM 3854 O O . PHE B 1 184 ? -0.338 12.047 -0.071 1 97.62 184 PHE B O 1
ATOM 3861 N N . GLY B 1 185 ? -0.748 10.086 -1.003 1 94.19 185 GLY B N 1
ATOM 3862 C CA . GLY B 1 185 ? -0.647 10.617 -2.354 1 94.19 185 GLY B CA 1
ATOM 3863 C C . GLY B 1 185 ? 0.779 10.922 -2.768 1 94.19 185 GLY B C 1
ATOM 3864 O O . GLY B 1 185 ? 1.053 11.992 -3.312 1 94.19 185 GLY B O 1
ATOM 3865 N N . TRP B 1 186 ? 1.645 10.125 -2.672 1 91.44 186 TRP B N 1
ATOM 3866 C CA . TRP B 1 186 ? 3.08 10.164 -2.934 1 91.44 186 TRP B CA 1
ATOM 3867 C C . TRP B 1 186 ? 3.387 11.055 -4.137 1 91.44 186 TRP B C 1
ATOM 3869 O O . TRP B 1 186 ? 3.242 10.617 -5.285 1 91.44 186 TRP B O 1
ATOM 3879 N N . GLY B 1 187 ? 3.754 12.328 -3.873 1 89.5 187 GLY B N 1
ATOM 3880 C CA . GLY B 1 187 ? 4.18 13.258 -4.906 1 89.5 187 GLY B CA 1
ATOM 3881 C C . GLY B 1 187 ? 3.035 14.07 -5.484 1 89.5 187 GLY B C 1
ATOM 3882 O O . GLY B 1 187 ? 3.236 14.875 -6.398 1 89.5 187 GLY B O 1
ATOM 3883 N N . SER B 1 188 ? 1.93 14.008 -4.914 1 89.19 188 SER B N 1
ATOM 3884 C CA . SER B 1 188 ? 0.726 14.555 -5.523 1 89.19 188 SER B CA 1
ATOM 3885 C C . SER B 1 188 ? 0.691 16.078 -5.402 1 89.19 188 SER B C 1
ATOM 3887 O O . SER B 1 188 ? -0.105 16.734 -6.07 1 89.19 188 SER B O 1
ATOM 3889 N N . ASP B 1 189 ? 1.503 16.609 -4.578 1 84.88 189 ASP B N 1
ATOM 3890 C CA . ASP B 1 189 ? 1.478 18.062 -4.438 1 84.88 189 ASP B CA 1
ATOM 3891 C C . ASP B 1 189 ? 2.529 18.719 -5.328 1 84.88 189 ASP B C 1
ATOM 3893 O O . ASP B 1 189 ? 2.57 19.938 -5.449 1 84.88 189 ASP B O 1
ATOM 3897 N N . GLY B 1 190 ? 3.438 17.938 -5.883 1 84.25 190 GLY B N 1
ATOM 3898 C CA . GLY B 1 190 ? 4.367 18.406 -6.895 1 84.25 190 GLY B CA 1
ATOM 3899 C C . GLY B 1 190 ? 5.559 19.156 -6.316 1 84.25 190 GLY B C 1
ATOM 3900 O O . GLY B 1 190 ? 6.285 19.828 -7.039 1 84.25 190 GLY B O 1
ATOM 3901 N N . GLU B 1 191 ? 5.766 19 -5.055 1 86.69 191 GLU B N 1
ATOM 3902 C CA . GLU B 1 191 ? 6.84 19.781 -4.438 1 86.69 191 GLU B CA 1
ATOM 3903 C C . GLU B 1 191 ? 8.156 19.016 -4.461 1 86.69 191 GLU B C 1
ATOM 3905 O O . GLU B 1 191 ? 9.227 19.609 -4.609 1 86.69 191 GLU B O 1
ATOM 3910 N N . LEU B 1 192 ? 8.086 17.734 -4.215 1 91.06 192 LEU B N 1
ATOM 3911 C CA . LEU B 1 192 ? 9.25 16.875 -4.371 1 91.06 192 LEU B CA 1
ATOM 3912 C C . LEU B 1 192 ? 9.133 16.031 -5.637 1 91.06 192 LEU B C 1
ATOM 3914 O O . LEU B 1 192 ? 8.055 15.555 -5.973 1 91.06 192 LEU B O 1
ATOM 3918 N N . THR B 1 193 ? 10.242 15.906 -6.293 1 90.06 193 THR B N 1
ATOM 3919 C CA . THR B 1 193 ? 10.266 15.008 -7.445 1 90.06 193 THR B CA 1
ATOM 3920 C C . THR B 1 193 ? 10.18 13.555 -7 1 90.06 193 THR B C 1
ATOM 3922 O O . THR B 1 193 ? 10.367 13.25 -5.82 1 90.06 193 THR B O 1
ATOM 3925 N N . ARG B 1 194 ? 9.93 12.719 -7.941 1 88.88 194 ARG B N 1
ATOM 3926 C CA . ARG B 1 194 ? 9.891 11.289 -7.668 1 88.88 194 ARG B CA 1
ATOM 3927 C C . ARG B 1 194 ? 11.234 10.789 -7.152 1 88.88 194 ARG B C 1
ATOM 3929 O O . ARG B 1 194 ? 11.289 9.922 -6.273 1 88.88 194 ARG B O 1
ATOM 3936 N N . GLU B 1 195 ? 12.242 11.32 -7.746 1 90.06 195 GLU B N 1
ATOM 3937 C CA . GLU B 1 195 ? 13.586 10.906 -7.371 1 90.06 195 GLU B CA 1
ATOM 3938 C C . GLU B 1 195 ? 13.922 11.344 -5.949 1 90.06 195 GLU B C 1
ATOM 3940 O O . GLU B 1 195 ? 14.547 10.594 -5.195 1 90.06 195 GLU B O 1
ATOM 3945 N N . GLU B 1 196 ? 13.555 12.531 -5.656 1 93.25 196 GLU B N 1
ATOM 3946 C CA . GLU B 1 196 ? 13.789 13.031 -4.305 1 93.25 196 GLU B CA 1
ATOM 3947 C C . GLU B 1 196 ? 13.016 12.219 -3.271 1 93.25 196 GLU B C 1
ATOM 3949 O O . GLU B 1 196 ? 13.562 11.875 -2.217 1 93.25 196 GLU B O 1
ATOM 3954 N N . LEU B 1 197 ? 11.781 11.938 -3.604 1 94.38 197 LEU B N 1
ATOM 3955 C CA . LEU B 1 197 ? 10.961 11.133 -2.707 1 94.38 197 LEU B CA 1
ATOM 3956 C C . LEU B 1 197 ? 11.539 9.734 -2.553 1 94.38 197 LEU B C 1
ATOM 3958 O O . LEU B 1 197 ? 11.555 9.18 -1.449 1 94.38 197 LEU B O 1
ATOM 3962 N N . ARG B 1 198 ? 11.969 9.156 -3.656 1 93.5 198 ARG B N 1
ATOM 3963 C CA . ARG B 1 198 ? 12.586 7.836 -3.627 1 93.5 198 ARG B CA 1
ATOM 3964 C C . ARG B 1 198 ? 13.828 7.832 -2.746 1 93.5 198 ARG B C 1
ATOM 3966 O O . ARG B 1 198 ? 14.039 6.906 -1.958 1 93.5 198 ARG B O 1
ATOM 3973 N N . ARG B 1 199 ? 14.617 8.797 -2.902 1 94.25 199 ARG B N 1
ATOM 3974 C CA . ARG B 1 199 ? 15.828 8.922 -2.104 1 94.25 199 ARG B CA 1
ATOM 3975 C C . ARG B 1 199 ? 15.5 9.016 -0.618 1 94.25 199 ARG B C 1
ATOM 3977 O O . ARG B 1 199 ? 16.125 8.344 0.207 1 94.25 199 ARG B O 1
ATOM 3984 N N . ARG B 1 200 ? 14.57 9.852 -0.316 1 96.12 200 ARG B N 1
ATOM 3985 C CA . ARG B 1 200 ? 14.172 10.008 1.079 1 96.12 200 ARG B CA 1
ATOM 3986 C C . ARG B 1 200 ? 13.625 8.695 1.642 1 96.12 200 ARG B C 1
ATOM 3988 O O . ARG B 1 200 ? 13.945 8.32 2.771 1 96.12 200 ARG B O 1
ATOM 3995 N N . PHE B 1 201 ? 12.828 8.062 0.835 1 96.44 201 PHE B N 1
ATOM 3996 C CA . PHE B 1 201 ? 12.32 6.754 1.248 1 96.44 201 PHE B CA 1
ATOM 3997 C C . PHE B 1 201 ? 13.477 5.82 1.604 1 96.44 201 PHE B C 1
ATOM 3999 O O . PHE B 1 201 ? 13.453 5.176 2.654 1 96.44 201 PHE B O 1
ATOM 4006 N N . SER B 1 202 ? 14.43 5.762 0.726 1 96.19 202 SER B N 1
ATOM 4007 C CA . SER B 1 202 ? 15.578 4.879 0.899 1 96.19 202 SER B CA 1
ATOM 4008 C C . SER B 1 202 ? 16.328 5.188 2.195 1 96.19 202 SER B C 1
ATOM 4010 O O . SER B 1 202 ? 16.641 4.281 2.963 1 96.19 202 SER B O 1
ATOM 4012 N N . GLU B 1 203 ? 16.547 6.426 2.424 1 96.62 203 GLU B N 1
ATOM 4013 C CA . GLU B 1 203 ? 17.266 6.855 3.623 1 96.62 203 GLU B CA 1
ATOM 4014 C C . GLU B 1 203 ? 16.5 6.469 4.887 1 96.62 203 GLU B C 1
ATOM 4016 O O . GLU B 1 203 ? 17.078 5.953 5.84 1 96.62 203 GLU B O 1
ATOM 4021 N N . ILE B 1 204 ? 15.211 6.703 4.879 1 97.69 204 ILE B N 1
ATOM 4022 C CA . ILE B 1 204 ? 14.367 6.453 6.047 1 97.69 204 ILE B CA 1
ATOM 4023 C C . ILE B 1 204 ? 14.266 4.953 6.301 1 97.69 204 ILE B C 1
ATOM 4025 O O . ILE B 1 204 ? 14.383 4.496 7.441 1 97.69 204 ILE B O 1
ATOM 4029 N N . ALA B 1 205 ? 14.078 4.191 5.219 1 97.12 205 ALA B N 1
ATOM 4030 C CA . ALA B 1 205 ? 13.961 2.738 5.34 1 97.12 205 ALA B CA 1
ATOM 4031 C C . ALA B 1 205 ? 15.258 2.127 5.863 1 97.12 205 ALA B C 1
ATOM 4033 O O . ALA B 1 205 ? 15.234 1.211 6.688 1 97.12 205 ALA B O 1
ATOM 4034 N N . ALA B 1 206 ? 16.406 2.604 5.395 1 96.44 206 ALA B N 1
ATOM 4035 C CA . ALA B 1 206 ? 17.703 2.09 5.801 1 96.44 206 ALA B CA 1
ATOM 4036 C C . ALA B 1 206 ? 17.922 2.258 7.301 1 96.44 206 ALA B C 1
ATOM 4038 O O . ALA B 1 206 ? 18.672 1.5 7.914 1 96.44 206 ALA B O 1
ATOM 4039 N N . GLU B 1 207 ? 17.203 3.188 7.855 1 97.31 207 GLU B N 1
ATOM 4040 C CA . GLU B 1 207 ? 17.328 3.449 9.281 1 97.31 207 GLU B CA 1
ATOM 4041 C C . GLU B 1 207 ? 16.156 2.846 10.062 1 97.31 207 GLU B C 1
ATOM 4043 O O . GLU B 1 207 ? 15.977 3.139 11.242 1 97.31 207 GLU B O 1
ATOM 4048 N N . GLY B 1 208 ? 15.375 2.115 9.43 1 96.38 208 GLY B N 1
ATOM 4049 C CA . GLY B 1 208 ? 14.281 1.415 10.086 1 96.38 208 GLY B CA 1
ATOM 4050 C C . GLY B 1 208 ? 13.047 2.275 10.281 1 96.38 208 GLY B C 1
ATOM 4051 O O . GLY B 1 208 ? 12.219 1.993 11.148 1 96.38 208 GLY B O 1
ATOM 4052 N N . GLY B 1 209 ? 12.906 3.348 9.492 1 98 209 GLY B N 1
ATOM 4053 C CA . GLY B 1 209 ? 11.836 4.312 9.703 1 98 209 GLY B CA 1
ATOM 4054 C C . GLY B 1 209 ? 10.594 4.004 8.898 1 98 209 GLY B C 1
ATOM 4055 O O . GLY B 1 209 ? 9.531 4.578 9.148 1 98 209 GLY B O 1
ATOM 4056 N N . TYR B 1 210 ? 10.727 3.168 7.828 1 98.31 210 TYR B N 1
ATOM 4057 C CA . TYR B 1 210 ? 9.547 2.74 7.086 1 98.31 210 TYR B CA 1
ATOM 4058 C C . TYR B 1 210 ? 8.719 1.746 7.895 1 98.31 210 TYR B C 1
ATOM 4060 O O . TYR B 1 210 ? 9.25 0.75 8.391 1 98.31 210 TYR B O 1
ATOM 4068 N N . LEU B 1 211 ? 7.332 1.978 7.93 1 98.38 211 LEU B N 1
ATOM 4069 C CA . LEU B 1 211 ? 6.52 1.177 8.836 1 98.38 211 LEU B CA 1
ATOM 4070 C C . LEU B 1 211 ? 5.473 0.375 8.07 1 98.38 211 LEU B C 1
ATOM 4072 O O . LEU B 1 211 ? 4.941 -0.613 8.586 1 98.38 211 LEU B O 1
ATOM 4076 N N . GLY B 1 212 ? 5.117 0.79 6.91 1 98.12 212 GLY B N 1
ATOM 4077 C CA . GLY B 1 212 ? 4.09 0.114 6.137 1 98.12 212 GLY B CA 1
ATOM 4078 C C . GLY B 1 212 ? 3.385 1.03 5.152 1 98.12 212 GLY B C 1
ATOM 4079 O O . GLY B 1 212 ? 3.721 2.211 5.047 1 98.12 212 GLY B O 1
ATOM 4080 N N . ALA B 1 213 ? 2.422 0.489 4.395 1 98.25 213 ALA B N 1
ATOM 4081 C CA . ALA B 1 213 ? 1.65 1.271 3.432 1 98.25 213 ALA B CA 1
ATOM 4082 C C . ALA B 1 213 ? 0.299 0.619 3.152 1 98.25 213 ALA B C 1
ATOM 4084 O O . ALA B 1 213 ? 0.16 -0.603 3.248 1 98.25 213 ALA B O 1
ATOM 4085 N N . ILE B 1 214 ? -0.666 1.43 2.852 1 97.75 214 ILE B N 1
ATOM 4086 C CA . ILE B 1 214 ? -1.996 0.962 2.479 1 97.75 214 ILE B CA 1
ATOM 4087 C C . ILE B 1 214 ? -2.492 1.738 1.26 1 97.75 214 ILE B C 1
ATOM 4089 O O . ILE B 1 214 ? -2.283 2.949 1.16 1 97.75 214 ILE B O 1
ATOM 4093 N N . GLY B 1 215 ? -3.027 0.981 0.304 1 97.94 215 GLY B N 1
ATOM 4094 C CA . GLY B 1 215 ? -3.506 1.617 -0.912 1 97.94 215 GLY B CA 1
ATOM 4095 C C . GLY B 1 215 ? -4.996 1.912 -0.885 1 97.94 215 GLY B C 1
ATOM 4096 O O . GLY B 1 215 ? -5.738 1.301 -0.117 1 97.94 215 GLY B O 1
ATOM 4097 N N . LEU B 1 216 ? -5.398 2.814 -1.72 1 98 216 LEU B N 1
ATOM 4098 C CA . LEU B 1 216 ? -6.797 3.193 -1.89 1 98 216 LEU B CA 1
ATOM 4099 C C . LEU B 1 216 ? -7.621 2.016 -2.404 1 98 216 LEU B C 1
ATOM 4101 O O . LEU B 1 216 ? -7.16 1.258 -3.26 1 98 216 LEU B O 1
ATOM 4105 N N . THR B 1 217 ? -8.789 1.812 -1.878 1 97.25 217 THR B N 1
ATOM 4106 C CA . THR B 1 217 ? -9.789 0.928 -2.465 1 97.25 217 THR B CA 1
ATOM 4107 C C . THR B 1 217 ? -10.891 1.736 -3.143 1 97.25 217 THR B C 1
ATOM 4109 O O . THR B 1 217 ? -10.922 2.965 -3.035 1 97.25 217 THR B O 1
ATOM 4112 N N . GLY B 1 218 ? -11.742 1.025 -3.859 1 95.62 218 GLY B N 1
ATOM 4113 C CA . GLY B 1 218 ? -12.883 1.706 -4.461 1 95.62 218 GLY B CA 1
ATOM 4114 C C . GLY B 1 218 ? -13.727 2.461 -3.451 1 95.62 218 GLY B C 1
ATOM 4115 O O . GLY B 1 218 ? -14.188 3.568 -3.727 1 95.62 218 GLY B O 1
ATOM 4116 N N . ARG B 1 219 ? -13.938 1.905 -2.283 1 95.81 219 ARG B N 1
ATOM 4117 C CA . ARG B 1 219 ? -14.719 2.551 -1.239 1 95.81 219 ARG B CA 1
ATOM 4118 C C . ARG B 1 219 ? -14 3.779 -0.693 1 95.81 219 ARG B C 1
ATOM 4120 O O . ARG B 1 219 ? -14.641 4.766 -0.32 1 95.81 219 ARG B O 1
ATOM 4127 N N . ASP B 1 220 ? -12.672 3.695 -0.591 1 97.25 220 ASP B N 1
ATOM 4128 C CA . ASP B 1 220 ? -11.906 4.871 -0.197 1 97.25 220 ASP B CA 1
ATOM 4129 C C . ASP B 1 220 ? -12.141 6.031 -1.166 1 97.25 220 ASP B C 1
ATOM 4131 O O . ASP B 1 220 ? -12.312 7.176 -0.743 1 97.25 220 ASP B O 1
ATOM 4135 N N . VAL B 1 221 ? -12.086 5.715 -2.426 1 96.75 221 VAL B N 1
ATOM 4136 C CA . VAL B 1 221 ? -12.234 6.719 -3.471 1 96.75 221 VAL B CA 1
ATOM 4137 C C . VAL B 1 221 ? -13.586 7.414 -3.334 1 96.75 221 VAL B C 1
ATOM 4139 O O . VAL B 1 221 ? -13.664 8.641 -3.342 1 96.75 221 VAL B O 1
ATOM 4142 N N . LYS B 1 222 ? -14.617 6.672 -3.172 1 96.06 222 LYS B N 1
ATOM 4143 C CA . LYS B 1 222 ? -15.953 7.227 -3.02 1 96.06 222 LYS B CA 1
ATOM 4144 C C . LYS B 1 222 ? -16.047 8.086 -1.765 1 96.06 222 LYS B C 1
ATOM 4146 O O . LYS B 1 222 ? -16.641 9.18 -1.795 1 96.06 222 LYS B O 1
ATOM 4151 N N . PHE B 1 223 ? -15.531 7.59 -0.716 1 96.88 223 PHE B N 1
ATOM 4152 C CA . PHE B 1 223 ? -15.555 8.273 0.571 1 96.88 223 PHE B CA 1
ATOM 4153 C C . PHE B 1 223 ? -14.836 9.609 0.485 1 96.88 223 PHE B C 1
ATOM 4155 O O . PHE B 1 223 ? -15.383 10.648 0.877 1 96.88 223 PHE B O 1
ATOM 4162 N N . LEU B 1 224 ? -13.633 9.656 -0.134 1 97.12 224 LEU B N 1
ATOM 4163 C CA . LEU B 1 224 ? -12.812 10.859 -0.222 1 97.12 224 LEU B CA 1
ATOM 4164 C C . LEU B 1 224 ? -13.422 11.859 -1.201 1 97.12 224 LEU B C 1
ATOM 4166 O O . LEU B 1 224 ? -13.32 13.07 -1.001 1 97.12 224 LEU B O 1
ATOM 4170 N N . LYS B 1 225 ? -13.984 11.367 -2.232 1 95.06 225 LYS B N 1
ATOM 4171 C CA . LYS B 1 225 ? -14.641 12.25 -3.193 1 95.06 225 LYS B CA 1
ATOM 4172 C C . LYS B 1 225 ? -15.766 13.039 -2.535 1 95.06 225 LYS B C 1
ATOM 4174 O O . LYS B 1 225 ? -15.945 14.227 -2.818 1 95.06 225 LYS B O 1
ATOM 4179 N N . LYS B 1 226 ? -16.531 12.375 -1.696 1 96.06 226 LYS B N 1
ATOM 4180 C CA . LYS B 1 226 ? -17.609 13.055 -0.979 1 96.06 226 LYS B CA 1
ATOM 4181 C C . LYS B 1 226 ? -17.047 14.172 -0.096 1 96.06 226 LYS B C 1
ATOM 4183 O O . LYS B 1 226 ? -17.656 15.25 -0.002 1 96.06 226 LYS B O 1
ATOM 4188 N N . LEU B 1 227 ? -15.961 13.922 0.528 1 96 227 LEU B N 1
ATOM 4189 C CA . LEU B 1 227 ? -15.344 14.922 1.396 1 96 227 LEU B CA 1
ATOM 4190 C C . LEU B 1 227 ? -14.75 16.062 0.576 1 96 227 LEU B C 1
ATOM 4192 O O . LEU B 1 227 ? -14.812 17.219 0.986 1 96 227 LEU B O 1
ATOM 4196 N N . ALA B 1 228 ? -14.195 15.75 -0.576 1 92.38 228 ALA B N 1
ATOM 4197 C CA . ALA B 1 228 ? -13.531 16.734 -1.419 1 92.38 228 ALA B CA 1
ATOM 4198 C C . ALA B 1 228 ? -14.547 17.688 -2.047 1 92.38 228 ALA B C 1
ATOM 4200 O O . ALA B 1 228 ? -14.18 18.766 -2.527 1 92.38 228 ALA B O 1
ATOM 4201 N N . GLU B 1 229 ? -15.766 17.344 -2.014 1 91.69 229 GLU B N 1
ATOM 4202 C CA . GLU B 1 229 ? -16.812 18.234 -2.514 1 91.69 229 GLU B CA 1
ATOM 4203 C C . GLU B 1 229 ? -16.953 19.469 -1.63 1 91.69 229 GLU B C 1
ATOM 4205 O O . GLU B 1 229 ? -17.422 20.516 -2.09 1 91.69 229 GLU B O 1
ATOM 4210 N N . VAL B 1 230 ? -16.516 19.344 -0.437 1 90.19 230 VAL B N 1
ATOM 4211 C CA . VAL B 1 230 ? -16.797 20.438 0.486 1 90.19 230 VAL B CA 1
ATOM 4212 C C . VAL B 1 230 ? -15.5 21.094 0.932 1 90.19 230 VAL B C 1
ATOM 4214 O O . VAL B 1 230 ? -15.523 22.094 1.646 1 90.19 230 VAL B O 1
ATOM 4217 N N . VAL B 1 231 ? -14.422 20.531 0.626 1 89.19 231 VAL B N 1
ATOM 4218 C CA . VAL B 1 231 ? -13.125 21.078 1.009 1 89.19 231 VAL B CA 1
ATOM 4219 C C . VAL B 1 231 ? -12.32 21.422 -0.242 1 89.19 231 VAL B C 1
ATOM 4221 O O . VAL B 1 231 ? -12.18 20.594 -1.144 1 89.19 231 VAL B O 1
ATOM 4224 N N . GLU B 1 232 ? -11.812 22.609 -0.268 1 80.75 232 GLU B N 1
ATOM 4225 C CA . GLU B 1 232 ? -10.938 23.016 -1.365 1 80.75 232 GLU B CA 1
ATOM 4226 C C . GLU B 1 232 ? -9.594 22.297 -1.296 1 80.75 232 GLU B C 1
ATOM 4228 O O . GLU B 1 232 ? -8.719 22.688 -0.517 1 80.75 232 GLU B O 1
ATOM 4233 N N . THR B 1 233 ? -9.422 21.266 -2.119 1 83.81 233 THR B N 1
ATOM 4234 C CA . THR B 1 233 ? -8.172 20.516 -2.135 1 83.81 233 THR B CA 1
ATOM 4235 C C . THR B 1 233 ? -7.957 19.859 -3.496 1 83.81 233 THR B C 1
ATOM 4237 O O . THR B 1 233 ? -8.852 19.188 -4.023 1 83.81 233 THR B O 1
ATOM 4240 N N . GLU B 1 234 ? -6.809 20.062 -4.043 1 80.5 234 GLU B N 1
ATOM 4241 C CA . GLU B 1 234 ? -6.418 19.391 -5.281 1 80.5 234 GLU B CA 1
ATOM 4242 C C . GLU B 1 234 ? -5.5 18.203 -5 1 80.5 234 GLU B C 1
ATOM 4244 O O . GLU B 1 234 ? -5.719 17.109 -5.52 1 80.5 234 GLU B O 1
ATOM 4249 N N . ALA B 1 235 ? -4.535 18.406 -4.148 1 82.81 235 ALA B N 1
ATOM 4250 C CA . ALA B 1 235 ? -3.508 17.391 -3.873 1 82.81 235 ALA B CA 1
ATOM 4251 C C . ALA B 1 235 ? -4.129 16.109 -3.354 1 82.81 235 ALA B C 1
ATOM 4253 O O . ALA B 1 235 ? -3.684 15.008 -3.705 1 82.81 235 ALA B O 1
ATOM 4254 N N . SER B 1 236 ? -5.211 16.188 -2.574 1 87.75 236 SER B N 1
ATOM 4255 C CA . SER B 1 236 ? -5.848 15.023 -1.973 1 87.75 236 SER B CA 1
ATOM 4256 C C . SER B 1 236 ? -6.676 14.258 -2.996 1 87.75 236 SER B C 1
ATOM 4258 O O . SER B 1 236 ? -7.047 13.109 -2.766 1 87.75 236 SER B O 1
ATOM 4260 N N . LEU B 1 237 ? -6.926 14.883 -4.113 1 89.44 237 LEU B N 1
ATOM 4261 C CA . LEU B 1 237 ? -7.766 14.242 -5.121 1 89.44 237 LEU B CA 1
ATOM 4262 C C . LEU B 1 237 ? -6.914 13.594 -6.207 1 89.44 237 LEU B C 1
ATOM 4264 O O . LEU B 1 237 ? -7.402 12.742 -6.957 1 89.44 237 LEU B O 1
ATOM 4268 N N . ILE B 1 238 ? -5.719 13.953 -6.242 1 89.38 238 ILE B N 1
ATOM 4269 C CA . ILE B 1 238 ? -4.859 13.516 -7.34 1 89.38 238 ILE B CA 1
ATOM 4270 C C . ILE B 1 238 ? -4.668 12.008 -7.281 1 89.38 238 ILE B C 1
ATOM 4272 O O . ILE B 1 238 ? -4.781 11.32 -8.297 1 89.38 238 ILE B O 1
ATOM 4276 N N . PRO B 1 239 ? -4.461 11.422 -6.102 1 92.25 239 PRO B N 1
ATOM 4277 C CA . PRO B 1 239 ? -4.301 9.969 -6.039 1 92.25 239 PRO B CA 1
ATOM 4278 C C . PRO B 1 239 ? -5.551 9.219 -6.504 1 92.25 239 PRO B C 1
ATOM 4280 O O . PRO B 1 239 ? -5.453 8.094 -6.996 1 92.25 239 PRO B O 1
ATOM 4283 N N . LEU B 1 240 ? -6.688 9.859 -6.383 1 93.94 240 LEU B N 1
ATOM 4284 C CA . LEU B 1 240 ? -7.934 9.227 -6.801 1 93.94 240 LEU B CA 1
ATOM 4285 C C . LEU B 1 240 ? -7.98 9.062 -8.312 1 93.94 240 LEU B C 1
ATOM 4287 O O . LEU B 1 240 ? -8.461 8.047 -8.82 1 93.94 240 LEU B O 1
ATOM 4291 N N . ARG B 1 241 ? -7.438 10.039 -8.992 1 91.38 241 ARG B N 1
ATOM 4292 C CA . ARG B 1 241 ? -7.379 9.969 -10.445 1 91.38 241 ARG B CA 1
ATOM 4293 C C . ARG B 1 241 ? -6.496 8.812 -10.906 1 91.38 241 ARG B C 1
ATOM 4295 O O . ARG B 1 241 ? -6.828 8.117 -11.867 1 91.38 241 ARG B O 1
ATOM 4302 N N . ALA B 1 242 ? -5.414 8.664 -10.188 1 91.19 242 ALA B N 1
ATOM 4303 C CA . ALA B 1 242 ? -4.523 7.547 -10.5 1 91.19 242 ALA B CA 1
ATOM 4304 C C . ALA B 1 242 ? -5.219 6.211 -10.258 1 91.19 242 ALA B C 1
ATOM 4306 O O . ALA B 1 242 ? -5.125 5.297 -11.086 1 91.19 242 ALA B O 1
ATOM 4307 N N . ALA B 1 243 ? -5.926 6.098 -9.195 1 92.62 243 ALA B N 1
ATOM 4308 C CA . ALA B 1 243 ? -6.551 4.848 -8.781 1 92.62 243 ALA B CA 1
ATOM 4309 C C . ALA B 1 243 ? -7.719 4.484 -9.688 1 92.62 243 ALA B C 1
ATOM 4311 O O . ALA B 1 243 ? -7.945 3.311 -9.984 1 92.62 243 ALA B O 1
ATOM 4312 N N . VAL B 1 244 ? -8.445 5.453 -10.211 1 92.56 244 VAL B N 1
ATOM 4313 C CA . VAL B 1 244 ? -9.711 5.191 -10.883 1 92.56 244 VAL B CA 1
ATOM 4314 C C . VAL B 1 244 ? -9.547 5.406 -12.391 1 92.56 244 VAL B C 1
ATOM 4316 O O . VAL B 1 244 ? -10.125 4.672 -13.188 1 92.56 244 VAL B O 1
ATOM 4319 N N . GLU B 1 245 ? -8.797 6.41 -12.734 1 90.88 245 GLU B N 1
ATOM 4320 C CA . GLU B 1 245 ? -8.68 6.758 -14.148 1 90.88 245 GLU B CA 1
ATOM 4321 C C . GLU B 1 245 ? -7.355 6.285 -14.734 1 90.88 245 GLU B C 1
ATOM 4323 O O . GLU B 1 245 ? -7.152 6.328 -15.945 1 90.88 245 GLU B O 1
ATOM 4328 N N . GLY B 1 246 ? -6.512 5.836 -13.867 1 89.75 246 GLY B N 1
ATOM 4329 C CA . GLY B 1 246 ? -5.211 5.371 -14.328 1 89.75 246 GLY B CA 1
ATOM 4330 C C . GLY B 1 246 ? -4.305 6.492 -14.789 1 89.75 246 GLY B C 1
ATOM 4331 O O . GLY B 1 246 ? -3.422 6.281 -15.625 1 89.75 246 GLY B O 1
ATOM 4332 N N . GLU B 1 247 ? -4.633 7.645 -14.336 1 88.38 247 GLU B N 1
ATOM 4333 C CA . GLU B 1 247 ? -3.807 8.781 -14.727 1 88.38 247 GLU B CA 1
ATOM 4334 C C . GLU B 1 247 ? -2.461 8.758 -14.008 1 88.38 247 GLU B C 1
ATOM 4336 O O . GLU B 1 247 ? -2.336 9.281 -12.898 1 88.38 247 GLU B O 1
ATOM 4341 N N . LEU B 1 248 ? -1.584 8.195 -14.656 1 88.69 248 LEU B N 1
ATOM 4342 C CA . LEU B 1 248 ? -0.206 8.156 -14.172 1 88.69 248 LEU B CA 1
ATOM 4343 C C . LEU B 1 248 ? 0.705 8.984 -15.07 1 88.69 248 LEU B C 1
ATOM 4345 O O . LEU B 1 248 ? 0.276 9.477 -16.125 1 88.69 248 LEU B O 1
ATOM 4349 N N . GLY B 1 249 ? 1.939 9.328 -14.656 1 83.5 249 GLY B N 1
ATOM 4350 C CA . GLY B 1 249 ? 2.828 10.211 -15.406 1 83.5 249 GLY B CA 1
ATOM 4351 C C . GLY B 1 249 ? 2.646 11.672 -15.062 1 83.5 249 GLY B C 1
ATOM 4352 O O . GLY B 1 249 ? 2.162 12.008 -13.977 1 83.5 249 GLY B O 1
ATOM 4353 N N . PRO B 1 250 ? 3.096 12.484 -15.961 1 84.31 250 PRO B N 1
ATOM 4354 C CA . PRO B 1 250 ? 3.012 13.922 -15.688 1 84.31 250 PRO B CA 1
ATOM 4355 C C . PRO B 1 250 ? 1.584 14.453 -15.773 1 84.31 250 PRO B C 1
ATOM 4357 O O . PRO B 1 250 ? 0.86 14.148 -16.719 1 84.31 250 PRO B O 1
ATOM 4360 N N . LEU B 1 251 ? 1.167 15.094 -14.758 1 84.94 251 LEU B N 1
ATOM 4361 C CA . LEU B 1 251 ? -0.126 15.766 -14.664 1 84.94 251 LEU B CA 1
ATOM 4362 C C . LEU B 1 251 ? 0.046 17.219 -14.258 1 84.94 251 LEU B C 1
ATOM 4364 O O . LEU B 1 251 ? 0.755 17.531 -13.297 1 84.94 251 LEU B O 1
ATOM 4368 N N . GLU B 1 252 ? -0.498 18.047 -15.008 1 81.88 252 GLU B N 1
ATOM 4369 C CA . GLU B 1 252 ? -0.434 19.469 -14.648 1 81.88 252 GLU B CA 1
ATOM 4370 C C . GLU B 1 252 ? -1.45 19.797 -13.562 1 81.88 252 GLU B C 1
ATOM 4372 O O . GLU B 1 252 ? -2.602 19.359 -13.625 1 81.88 252 GLU B O 1
ATOM 4377 N N . ILE B 1 253 ? -0.924 20.516 -12.531 1 78.25 253 ILE B N 1
ATOM 4378 C CA . ILE B 1 253 ? -1.814 20.969 -11.461 1 78.25 253 ILE B CA 1
ATOM 4379 C C . ILE B 1 253 ? -1.65 22.469 -11.242 1 78.25 253 ILE B C 1
ATOM 4381 O O . ILE B 1 253 ? -0.768 23.094 -11.828 1 78.25 253 ILE B O 1
ATOM 4385 N N . ARG B 1 254 ? -2.555 23.047 -10.359 1 74.75 254 ARG B N 1
ATOM 4386 C CA . ARG B 1 254 ? -2.543 24.469 -10.031 1 74.75 254 ARG B CA 1
ATOM 4387 C C . ARG B 1 254 ? -2.521 25.312 -11.289 1 74.75 254 ARG B C 1
ATOM 4389 O O . ARG B 1 254 ? -1.674 26.203 -11.438 1 74.75 254 ARG B O 1
ATOM 4396 N N . GLY B 1 255 ? -3.318 24.984 -12.266 1 71.62 255 GLY B N 1
ATOM 4397 C CA . GLY B 1 255 ? -3.486 25.766 -13.477 1 71.62 255 GLY B CA 1
ATOM 4398 C C . GLY B 1 255 ? -2.281 25.703 -14.398 1 71.62 255 GLY B C 1
ATOM 4399 O O . GLY B 1 255 ? -1.972 26.672 -15.094 1 71.62 255 GLY B O 1
ATOM 4400 N N . GLY B 1 256 ? -1.582 24.531 -14.234 1 74 256 GLY B N 1
ATOM 4401 C CA . GLY B 1 256 ? -0.441 24.359 -15.117 1 74 256 GLY B CA 1
ATOM 4402 C C . GLY B 1 256 ? 0.867 24.812 -14.5 1 74 256 GLY B C 1
ATOM 4403 O O . GLY B 1 256 ? 1.935 24.625 -15.094 1 74 256 GLY B O 1
ATOM 4404 N N . TYR B 1 257 ? 0.851 25.359 -13.328 1 69.62 257 TYR B N 1
ATOM 4405 C CA . TYR B 1 257 ? 2.014 25.938 -12.664 1 69.62 257 TYR B CA 1
ATOM 4406 C C . TYR B 1 257 ? 2.949 24.844 -12.164 1 69.62 257 TYR B C 1
ATOM 4408 O O . TYR B 1 257 ? 4.137 25.094 -11.93 1 69.62 257 TYR B O 1
ATOM 4416 N N . ARG B 1 258 ? 2.328 23.688 -12.039 1 79.5 258 ARG B N 1
ATOM 4417 C CA . ARG B 1 258 ? 3.135 22.594 -11.508 1 79.5 258 ARG B CA 1
ATOM 4418 C C . ARG B 1 258 ? 2.783 21.266 -12.188 1 79.5 258 ARG B C 1
ATOM 4420 O O . ARG B 1 258 ? 1.646 21.078 -12.617 1 79.5 258 ARG B O 1
ATOM 4427 N N . THR B 1 259 ? 3.82 20.438 -12.367 1 83.06 259 THR B N 1
ATOM 4428 C CA . THR B 1 259 ? 3.619 19.109 -12.93 1 83.06 259 THR B CA 1
ATOM 4429 C C . THR B 1 259 ? 3.928 18.031 -11.898 1 83.06 259 THR B C 1
ATOM 4431 O O . THR B 1 259 ? 4.922 18.125 -11.172 1 83.06 259 THR B O 1
ATOM 4434 N N . VAL B 1 260 ? 2.971 17.156 -11.789 1 85.06 260 VAL B N 1
ATOM 4435 C CA . VAL B 1 260 ? 3.154 16.047 -10.852 1 85.06 260 VAL B CA 1
ATOM 4436 C C . VAL B 1 260 ? 3.355 14.75 -11.617 1 85.06 260 VAL B C 1
ATOM 4438 O O . VAL B 1 260 ? 2.723 14.531 -12.656 1 85.06 260 VAL B O 1
ATOM 4441 N N . GLU B 1 261 ? 4.355 13.984 -11.172 1 84.94 261 GLU B N 1
ATOM 4442 C CA . GLU B 1 261 ? 4.59 12.664 -11.75 1 84.94 261 GLU B CA 1
ATOM 4443 C C . GLU B 1 261 ? 3.98 11.562 -10.883 1 84.94 261 GLU B C 1
ATOM 4445 O O . GLU B 1 261 ? 4.59 11.125 -9.906 1 84.94 261 GLU B O 1
ATOM 4450 N N . LEU B 1 262 ? 2.879 11.086 -11.359 1 89 262 LEU B N 1
ATOM 4451 C CA . LEU B 1 262 ? 2.172 10.07 -10.594 1 89 262 LEU B CA 1
ATOM 4452 C C . LEU B 1 262 ? 2.656 8.672 -10.969 1 89 262 LEU B C 1
ATOM 4454 O O . LEU B 1 262 ? 3.018 8.422 -12.117 1 89 262 LEU B O 1
ATOM 4458 N N . GLY B 1 263 ? 2.793 7.812 -9.992 1 91.38 263 GLY B N 1
ATOM 4459 C CA . GLY B 1 263 ? 3.088 6.398 -10.148 1 91.38 263 GLY B C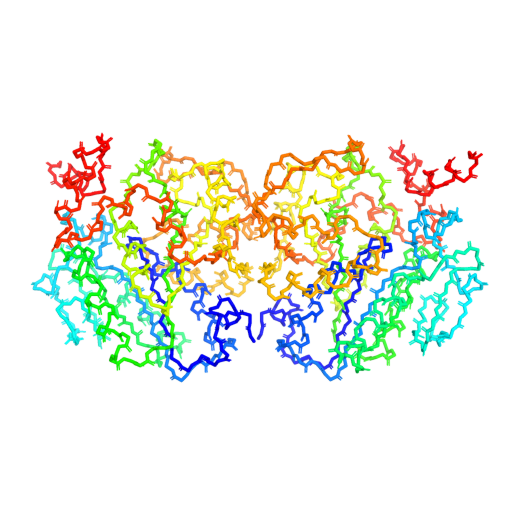A 1
ATOM 4460 C C . GLY B 1 263 ? 2.264 5.512 -9.234 1 91.38 263 GLY B C 1
ATOM 4461 O O . GLY B 1 263 ? 1.388 6 -8.516 1 91.38 263 GLY B O 1
ATOM 4462 N N . PRO B 1 264 ? 2.527 4.281 -9.328 1 93.94 264 PRO B N 1
ATOM 4463 C CA . PRO B 1 264 ? 1.75 3.35 -8.508 1 93.94 264 PRO B CA 1
ATOM 4464 C C . PRO B 1 264 ? 1.81 3.682 -7.016 1 93.94 264 PRO B C 1
ATOM 4466 O O . PRO B 1 264 ? 0.82 3.504 -6.301 1 93.94 264 PRO B O 1
ATOM 4469 N N . ALA B 1 265 ? 2.912 4.199 -6.605 1 94.88 265 ALA B N 1
ATOM 4470 C CA . ALA B 1 265 ? 3.051 4.559 -5.195 1 94.88 265 ALA B CA 1
ATOM 4471 C C . ALA B 1 265 ? 2.082 5.676 -4.816 1 94.88 265 ALA B C 1
ATOM 4473 O O . ALA B 1 265 ? 1.713 5.812 -3.646 1 94.88 265 ALA B O 1
ATOM 4474 N N . SER B 1 266 ? 1.591 6.461 -5.793 1 95.25 266 SER B N 1
ATOM 4475 C CA . SER B 1 266 ? 0.767 7.637 -5.535 1 95.25 266 SER B CA 1
ATOM 4476 C C . SER B 1 266 ? -0.622 7.246 -5.043 1 95.25 266 SER B C 1
ATOM 4478 O O . SER B 1 266 ? -1.353 8.078 -4.5 1 95.25 266 SER B O 1
ATOM 4480 N N . VAL B 1 267 ? -1.005 5.969 -5.148 1 96.75 267 VAL B N 1
ATOM 4481 C CA . VAL B 1 267 ? -2.336 5.547 -4.727 1 96.75 267 VAL B CA 1
ATOM 4482 C C . VAL B 1 267 ? -2.281 5.004 -3.299 1 96.75 267 VAL B C 1
ATOM 4484 O O . VAL B 1 267 ? -3.248 4.41 -2.814 1 96.75 267 VAL B O 1
ATOM 4487 N N . CYS B 1 268 ? -1.142 5.207 -2.617 1 97.69 268 CYS B N 1
ATOM 4488 C CA . CYS B 1 268 ? -0.944 4.621 -1.297 1 97.69 268 CYS B CA 1
ATOM 4489 C C . CYS B 1 268 ? -0.712 5.703 -0.249 1 97.69 268 CYS B C 1
ATOM 4491 O O . CYS B 1 268 ? -0.387 6.84 -0.587 1 97.69 268 CYS B O 1
ATOM 4493 N N . THR B 1 269 ? -1.054 5.383 0.948 1 98.56 269 THR B N 1
ATOM 4494 C CA . THR B 1 269 ? -0.482 6.062 2.105 1 98.56 269 THR B CA 1
ATOM 4495 C C . THR B 1 269 ? 0.685 5.262 2.68 1 98.56 269 THR B C 1
ATOM 4497 O O . THR B 1 269 ? 0.528 4.094 3.033 1 98.56 269 THR B O 1
ATOM 4500 N N . PHE B 1 270 ? 1.862 5.879 2.756 1 98.56 270 PHE B N 1
ATOM 4501 C CA . PHE B 1 270 ? 3.033 5.281 3.387 1 98.56 270 PHE B CA 1
ATOM 4502 C C . PHE B 1 270 ? 3.205 5.797 4.809 1 98.56 270 PHE B C 1
ATOM 4504 O O . PHE B 1 270 ? 2.961 6.973 5.082 1 98.56 270 PHE B O 1
ATOM 4511 N N . TYR B 1 271 ? 3.629 4.973 5.711 1 98.75 271 TYR B N 1
ATOM 4512 C CA . TYR B 1 271 ? 3.781 5.336 7.113 1 98.75 271 TYR B CA 1
ATOM 4513 C C . TYR B 1 271 ? 5.238 5.23 7.547 1 98.75 271 TYR B C 1
ATOM 4515 O O . TYR B 1 271 ? 5.945 4.301 7.152 1 98.75 271 TYR B O 1
ATOM 4523 N N . PHE B 1 272 ? 5.637 6.188 8.359 1 98.69 272 PHE B N 1
ATOM 4524 C CA . PHE B 1 272 ? 7.031 6.293 8.781 1 98.69 272 PHE B CA 1
ATOM 4525 C C . PHE B 1 272 ? 7.121 6.637 10.258 1 98.69 272 PHE B C 1
ATOM 4527 O O . PHE B 1 272 ? 6.16 7.137 10.852 1 98.69 272 PHE B O 1
ATOM 4534 N N . ASP B 1 273 ? 8.227 6.316 10.82 1 98.44 273 ASP B N 1
ATOM 4535 C CA . ASP B 1 273 ? 8.609 6.805 12.141 1 98.44 273 ASP B CA 1
ATOM 4536 C C . ASP B 1 273 ? 9.008 8.281 12.086 1 98.44 273 ASP B C 1
ATOM 4538 O O . ASP B 1 273 ? 10.016 8.633 11.477 1 98.44 273 ASP B O 1
ATOM 4542 N N . PRO B 1 274 ? 8.25 9.141 12.797 1 98.56 274 PRO B N 1
ATOM 4543 C CA . PRO B 1 274 ? 8.562 10.57 12.695 1 98.56 274 PRO B CA 1
ATOM 4544 C C . PRO B 1 274 ? 9.953 10.906 13.227 1 98.56 274 PRO B C 1
ATOM 4546 O O . PRO B 1 274 ? 10.594 11.844 12.742 1 98.56 274 PRO B O 1
ATOM 4549 N N . GLU B 1 275 ? 10.445 10.148 14.156 1 98.44 275 GLU B N 1
ATOM 4550 C CA . GLU B 1 275 ? 11.781 10.398 14.688 1 98.44 275 GLU B CA 1
ATOM 4551 C C . GLU B 1 275 ? 12.844 10.195 13.617 1 98.44 275 GLU B C 1
ATOM 4553 O O . GLU B 1 275 ? 13.766 11.008 13.484 1 98.44 275 GLU B O 1
ATOM 4558 N N . VAL B 1 276 ? 12.719 9.133 12.906 1 98.19 276 VAL B N 1
ATOM 4559 C CA . VAL B 1 276 ? 13.68 8.828 11.852 1 98.19 276 VAL B CA 1
ATOM 4560 C C . VAL B 1 276 ? 13.586 9.883 10.75 1 98.19 276 VAL B C 1
ATOM 4562 O O . VAL B 1 276 ? 14.609 10.336 10.227 1 98.19 276 VAL B O 1
ATOM 4565 N N . VAL B 1 277 ? 12.375 10.297 10.375 1 98.5 277 VAL B N 1
ATOM 4566 C CA . VAL B 1 277 ? 12.18 11.312 9.344 1 98.5 277 VAL B CA 1
ATOM 4567 C C . VAL B 1 277 ? 12.812 12.633 9.789 1 98.5 277 VAL B C 1
ATOM 4569 O O . VAL B 1 277 ? 13.531 13.273 9.016 1 98.5 277 VAL B O 1
ATOM 4572 N N . ALA B 1 278 ? 12.562 13 11.023 1 98.44 278 ALA B N 1
ATOM 4573 C CA . ALA B 1 278 ? 13.031 14.281 11.547 1 98.44 278 ALA B CA 1
ATOM 4574 C C . ALA B 1 278 ? 14.555 14.305 11.625 1 98.44 278 ALA B C 1
ATOM 4576 O O . ALA B 1 278 ? 15.18 15.344 11.383 1 98.44 278 ALA B O 1
ATOM 4577 N N . ARG B 1 279 ? 15.148 13.203 11.953 1 96.88 279 ARG B N 1
ATOM 4578 C CA . ARG B 1 279 ? 16.594 13.125 12.109 1 96.88 279 ARG B CA 1
ATOM 4579 C C . ARG B 1 279 ? 17.297 13.406 10.789 1 96.88 279 ARG B C 1
ATOM 4581 O O . ARG B 1 279 ? 18.406 13.977 10.773 1 96.88 279 ARG B O 1
ATOM 4588 N N . GLY B 1 280 ? 16.719 13.109 9.727 1 95.31 280 GLY B N 1
ATOM 4589 C CA . GLY B 1 280 ? 17.328 13.312 8.422 1 95.31 280 GLY B CA 1
ATOM 4590 C C . GLY B 1 280 ? 16.859 14.586 7.742 1 95.31 280 GLY B C 1
ATOM 4591 O O . GLY B 1 280 ? 17.141 14.812 6.562 1 95.31 280 GLY B O 1
ATOM 4592 N N . SER B 1 281 ? 16.219 15.461 8.461 1 97 281 SER B N 1
ATOM 4593 C CA . SER B 1 281 ? 15.617 16.656 7.883 1 97 281 SER B CA 1
ATOM 4594 C C . SER B 1 281 ? 16.281 17.922 8.414 1 97 281 SER B C 1
ATOM 4596 O O . SER B 1 281 ? 16.172 18.234 9.602 1 97 281 SER B O 1
ATOM 4598 N N . ILE B 1 282 ? 16.891 18.703 7.531 1 97.44 282 ILE B N 1
ATOM 4599 C CA . ILE B 1 282 ? 17.453 20 7.887 1 97.44 282 ILE B CA 1
ATOM 4600 C C . ILE B 1 282 ? 16.344 20.938 8.359 1 97.44 282 ILE B C 1
ATOM 4602 O O . ILE B 1 282 ? 16.547 21.719 9.289 1 97.44 282 ILE B O 1
ATOM 4606 N N . LEU B 1 283 ? 15.242 20.781 7.742 1 97.81 283 LEU B N 1
ATOM 4607 C CA . LEU B 1 283 ? 14.102 21.625 8.094 1 97.81 283 LEU B CA 1
ATOM 4608 C C . LEU B 1 283 ? 13.688 21.391 9.547 1 97.81 283 LEU B C 1
ATOM 4610 O O . LEU B 1 283 ? 13.461 22.344 10.289 1 97.81 283 LEU B O 1
ATOM 4614 N N . CYS B 1 284 ? 13.586 20.094 9.922 1 98.25 284 CYS B N 1
ATOM 4615 C CA . CYS B 1 284 ? 13.219 19.766 11.297 1 98.25 284 CYS B CA 1
ATOM 4616 C C . CYS B 1 284 ? 14.266 20.281 12.281 1 98.25 284 CYS B C 1
ATOM 4618 O O . CYS B 1 284 ? 13.938 20.75 13.367 1 98.25 284 CYS B O 1
ATOM 4620 N N . GLU B 1 285 ? 15.5 20.203 11.883 1 98.19 285 GLU B N 1
ATOM 4621 C CA . GLU B 1 285 ? 16.578 20.719 12.727 1 98.19 285 GLU B CA 1
ATOM 4622 C C . GLU B 1 285 ? 16.422 22.234 12.945 1 98.19 285 GLU B C 1
ATOM 4624 O O . GLU B 1 285 ? 16.578 22.719 14.062 1 98.19 285 GLU B O 1
ATOM 4629 N N . LEU B 1 286 ? 16.125 22.906 11.938 1 98.25 286 LEU B N 1
ATOM 4630 C CA . LEU B 1 286 ? 16.047 24.359 11.969 1 98.25 286 LEU B CA 1
ATOM 4631 C C . LEU B 1 286 ? 14.867 24.828 12.797 1 98.25 286 LEU B C 1
ATOM 4633 O O . LEU B 1 286 ? 14.953 25.828 13.508 1 98.25 286 LEU B O 1
ATOM 4637 N N . VAL B 1 287 ? 13.773 24.125 12.766 1 98.56 287 VAL B N 1
ATOM 4638 C CA . VAL B 1 287 ? 12.578 24.625 13.43 1 98.56 287 VAL B CA 1
ATOM 4639 C C . VAL B 1 287 ? 12.523 24.109 14.867 1 98.56 287 VAL B C 1
ATOM 4641 O O . VAL B 1 287 ? 11.742 24.594 15.68 1 98.56 287 VAL B O 1
ATOM 4644 N N . ASP B 1 288 ? 13.391 23.156 15.188 1 98.62 288 ASP B N 1
ATOM 4645 C CA . ASP B 1 288 ? 13.383 22.562 16.516 1 98.62 288 ASP B CA 1
ATOM 4646 C C . ASP B 1 288 ? 13.531 23.625 17.594 1 98.62 288 ASP B C 1
ATOM 4648 O O . ASP B 1 288 ? 14.414 24.484 17.516 1 98.62 288 ASP B O 1
ATOM 4652 N N . GLY B 1 289 ? 12.625 23.609 18.516 1 98.25 289 GLY B N 1
ATOM 4653 C CA . GLY B 1 289 ? 12.727 24.484 19.672 1 98.25 289 GLY B CA 1
ATOM 4654 C C . GLY B 1 289 ? 12.133 25.859 19.438 1 98.25 289 GLY B C 1
ATOM 4655 O O . GLY B 1 289 ? 12.156 26.719 20.328 1 98.25 289 GLY B O 1
ATOM 4656 N N . THR B 1 290 ? 11.594 26.094 18.312 1 98.75 290 THR B N 1
ATOM 4657 C CA . THR B 1 290 ? 10.984 27.391 18.047 1 98.75 290 THR B CA 1
ATOM 4658 C C . THR B 1 290 ? 9.719 27.578 18.875 1 98.75 290 THR B C 1
ATOM 4660 O O . THR B 1 290 ? 9.062 26.609 19.234 1 98.75 290 THR B O 1
ATOM 4663 N N . GLU B 1 291 ? 9.383 28.875 19.094 1 98.62 291 GLU B N 1
ATOM 4664 C CA . GLU B 1 291 ? 8.242 29.203 19.938 1 98.62 291 GLU B CA 1
ATOM 4665 C C . GLU B 1 291 ? 7.164 29.938 19.156 1 98.62 291 GLU B C 1
ATOM 4667 O O . GLU B 1 291 ? 6.152 30.359 19.719 1 98.62 291 GLU B O 1
ATOM 4672 N N . SER B 1 292 ? 7.445 30.125 17.922 1 98.25 292 SER B N 1
ATOM 4673 C CA . SER B 1 292 ? 6.453 30.719 17.031 1 98.25 292 SER B CA 1
ATOM 4674 C C . SER B 1 292 ? 6.699 30.312 15.578 1 98.25 292 SER B C 1
ATOM 4676 O O . SER B 1 292 ? 7.816 29.938 15.211 1 98.25 292 SER B O 1
ATOM 4678 N N . VAL B 1 293 ? 5.645 30.422 14.773 1 97.5 293 VAL B N 1
ATOM 4679 C CA . VAL B 1 293 ? 5.758 30.156 13.344 1 97.5 293 VAL B CA 1
ATOM 4680 C C . VAL B 1 293 ? 6.688 31.172 12.695 1 97.5 293 VAL B C 1
ATOM 4682 O O . VAL B 1 293 ? 7.438 30.844 11.773 1 97.5 293 VAL B O 1
ATOM 4685 N N . GLU B 1 294 ? 6.664 32.406 13.258 1 97.81 294 GLU B N 1
ATOM 4686 C CA . GLU B 1 294 ? 7.535 33.438 12.758 1 97.81 294 GLU B CA 1
ATOM 4687 C C . GLU B 1 294 ? 9.008 33.125 12.977 1 97.81 294 GLU B C 1
ATOM 4689 O O . GLU B 1 294 ? 9.836 33.312 12.086 1 97.81 294 GLU B O 1
ATOM 4694 N N . GLU B 1 295 ? 9.219 32.656 14.117 1 98.5 295 GLU B N 1
ATOM 4695 C CA . GLU B 1 295 ? 10.594 32.25 14.414 1 98.5 295 GLU B CA 1
ATOM 4696 C C . GLU B 1 295 ? 11.047 31.141 13.492 1 98.5 295 GLU B C 1
ATOM 4698 O O . GLU B 1 295 ? 12.172 31.156 12.984 1 98.5 295 GLU B O 1
ATOM 4703 N N . ALA B 1 296 ? 10.227 30.141 13.305 1 98.25 296 ALA B N 1
ATOM 4704 C CA . ALA B 1 296 ? 10.531 29.031 12.398 1 98.25 296 ALA B CA 1
ATOM 4705 C C . ALA B 1 296 ? 10.805 29.531 10.984 1 98.25 296 ALA B C 1
ATOM 4707 O O . ALA B 1 296 ? 11.773 29.125 10.352 1 98.25 296 ALA B O 1
ATOM 4708 N N . HIS B 1 297 ? 9.945 30.438 10.562 1 97.56 297 HIS B N 1
ATOM 4709 C CA . HIS B 1 297 ? 10.07 31.047 9.242 1 97.56 297 HIS B CA 1
ATOM 4710 C C . HIS B 1 297 ? 11.414 31.75 9.086 1 97.56 297 HIS B C 1
ATOM 4712 O O . HIS B 1 297 ? 12.117 31.547 8.094 1 97.56 297 HIS B O 1
ATOM 4718 N N . GLU B 1 298 ? 11.758 32.5 10.031 1 97.75 298 GLU B N 1
ATOM 4719 C CA . GLU B 1 298 ? 12.984 33.281 9.977 1 97.75 298 GLU B CA 1
ATOM 4720 C C . GLU B 1 298 ? 14.219 32.406 9.961 1 97.75 298 GLU B C 1
ATOM 4722 O O . GLU B 1 298 ? 15.18 32.656 9.25 1 97.75 298 GLU B O 1
ATOM 4727 N N . ARG B 1 299 ? 14.18 31.359 10.703 1 97.81 299 ARG B N 1
ATOM 4728 C CA . ARG B 1 299 ? 15.312 30.438 10.75 1 97.81 299 ARG B CA 1
ATOM 4729 C C . ARG B 1 299 ? 15.508 29.75 9.398 1 97.81 299 ARG B C 1
ATOM 4731 O O . ARG B 1 299 ? 16.641 29.609 8.922 1 97.81 299 ARG B O 1
ATOM 4738 N N . ILE B 1 300 ? 14.43 29.312 8.812 1 96.56 300 ILE B N 1
ATOM 4739 C CA . ILE B 1 300 ? 14.508 28.641 7.52 1 96.56 300 ILE B CA 1
ATOM 4740 C C . ILE B 1 300 ? 15.016 29.625 6.461 1 96.56 300 ILE B C 1
ATOM 4742 O O . ILE B 1 300 ? 15.914 29.297 5.688 1 96.56 300 ILE B O 1
ATOM 4746 N N . ARG B 1 301 ? 14.477 30.828 6.52 1 94.81 301 ARG B N 1
ATOM 4747 C CA . ARG B 1 301 ? 14.867 31.844 5.555 1 94.81 301 ARG B CA 1
ATOM 4748 C C . ARG B 1 301 ? 16.344 32.188 5.691 1 94.81 301 ARG B C 1
ATOM 4750 O O . ARG B 1 301 ? 17.062 32.281 4.691 1 94.81 301 ARG B O 1
ATOM 4757 N N . LYS B 1 302 ? 16.734 32.375 6.836 1 95.75 302 LYS B N 1
ATOM 4758 C CA . LYS B 1 302 ? 18.109 32.781 7.105 1 95.75 302 LYS B CA 1
ATOM 4759 C C . LYS B 1 302 ? 19.094 31.688 6.734 1 95.75 302 LYS B C 1
ATOM 4761 O O . LYS B 1 302 ? 20.125 31.953 6.109 1 95.75 302 LYS B O 1
ATOM 4766 N N . GLU B 1 303 ? 18.797 30.469 7.078 1 95.38 303 GLU B N 1
ATOM 4767 C CA . GLU B 1 303 ? 19.766 29.375 6.945 1 95.38 303 GLU B CA 1
ATOM 4768 C C . GLU B 1 303 ? 19.734 28.781 5.543 1 95.38 303 GLU B C 1
ATOM 4770 O O . GLU B 1 303 ? 20.766 28.312 5.043 1 95.38 303 GLU B O 1
ATOM 4775 N N . LEU B 1 304 ? 18.516 28.672 4.953 1 93.81 304 LEU B N 1
ATOM 4776 C CA . LEU B 1 304 ? 18.406 27.969 3.682 1 93.81 304 LEU B CA 1
ATOM 4777 C C . LEU B 1 304 ? 18.172 28.953 2.537 1 93.81 304 LEU B C 1
ATOM 4779 O O . LEU B 1 304 ? 18.328 28.594 1.367 1 93.81 304 LEU B O 1
ATOM 4783 N N . GLY B 1 305 ? 17.812 30.125 2.826 1 91.25 305 GLY B N 1
ATOM 4784 C CA . GLY B 1 305 ? 17.594 31.141 1.809 1 91.25 305 GLY B CA 1
ATOM 4785 C C . GLY B 1 305 ? 16.375 30.859 0.942 1 91.25 305 GLY B C 1
ATOM 4786 O O . GLY B 1 305 ? 16.344 31.266 -0.222 1 91.25 305 GLY B O 1
ATOM 4787 N N . ILE B 1 306 ? 15.422 30.094 1.471 1 89.25 306 ILE B N 1
ATOM 4788 C CA . ILE B 1 306 ? 14.25 29.766 0.67 1 89.25 306 ILE B CA 1
ATOM 4789 C C . ILE B 1 306 ? 13.023 30.484 1.236 1 89.25 306 ILE B C 1
ATOM 4791 O O . ILE B 1 306 ? 13 30.844 2.416 1 89.25 306 ILE B O 1
ATOM 4795 N N . LYS B 1 307 ? 12.023 30.703 0.341 1 90.88 307 LYS B N 1
ATOM 4796 C CA . LYS B 1 307 ? 10.719 31.203 0.769 1 90.88 307 LYS B CA 1
ATOM 4797 C C . LYS B 1 307 ? 9.867 30.094 1.359 1 90.88 307 LYS B C 1
ATOM 4799 O O . LYS B 1 307 ? 10 28.922 0.976 1 90.88 307 LYS B O 1
ATOM 4804 N N . THR B 1 308 ? 9.094 30.484 2.301 1 92.75 308 THR B N 1
ATOM 4805 C CA . THR B 1 308 ? 8.094 29.562 2.84 1 92.75 308 THR B CA 1
ATOM 4806 C C . THR B 1 308 ? 6.691 29.953 2.387 1 92.75 308 THR B C 1
ATOM 4808 O O . THR B 1 308 ? 6.523 30.938 1.656 1 92.75 308 THR B O 1
ATOM 4811 N N . GLU B 1 309 ? 5.695 29.125 2.812 1 91.62 309 GLU B N 1
ATOM 4812 C CA . GLU B 1 309 ? 4.32 29.453 2.453 1 91.62 309 GLU B CA 1
ATOM 4813 C C . GLU B 1 309 ? 3.893 30.781 3.07 1 91.62 309 GLU B C 1
ATOM 4815 O O . GLU B 1 309 ? 3.068 31.5 2.502 1 91.62 309 GLU B O 1
ATOM 4820 N N . LEU B 1 310 ? 4.473 31.203 4.207 1 94 310 LEU B N 1
ATOM 4821 C CA . LEU B 1 310 ? 4.16 32.469 4.828 1 94 310 LEU B CA 1
ATOM 4822 C C . LEU B 1 310 ? 4.578 33.625 3.926 1 94 310 LEU B C 1
ATOM 4824 O O . LEU B 1 310 ? 3.863 34.625 3.812 1 94 310 LEU B O 1
ATOM 4828 N N . ASP B 1 311 ? 5.734 33.531 3.322 1 94.12 311 ASP B N 1
ATOM 4829 C CA . ASP B 1 311 ? 6.195 34.531 2.365 1 94.12 311 ASP B CA 1
ATOM 4830 C C . ASP B 1 311 ? 5.223 34.656 1.195 1 94.12 311 ASP B C 1
ATOM 4832 O O . ASP B 1 311 ? 4.84 35.75 0.82 1 94.12 311 ASP B O 1
ATOM 4836 N N . TRP B 1 312 ? 4.875 33.5 0.663 1 91.19 312 TRP B N 1
ATOM 4837 C CA . TRP B 1 312 ? 3.992 33.5 -0.499 1 91.19 312 TRP B CA 1
ATOM 4838 C C . TRP B 1 312 ? 2.633 34.094 -0.157 1 91.19 312 TRP B C 1
ATOM 4840 O O . TRP B 1 312 ? 2.057 34.844 -0.958 1 91.19 312 TRP B O 1
ATOM 4850 N N . GLU B 1 313 ? 2.156 33.75 0.97 1 93.5 313 GLU B N 1
ATOM 4851 C CA . GLU B 1 313 ? 0.86 34.25 1.402 1 93.5 313 GLU B CA 1
ATOM 4852 C C . GLU B 1 313 ? 0.91 35.75 1.632 1 93.5 313 GLU B C 1
ATOM 4854 O O . GLU B 1 313 ? -0.035 36.469 1.294 1 93.5 313 GLU B O 1
ATOM 4859 N N . ARG B 1 314 ? 1.956 36.188 2.195 1 94.69 314 ARG B N 1
ATOM 4860 C CA . ARG B 1 314 ? 2.125 37.625 2.434 1 94.69 314 ARG B CA 1
ATOM 4861 C C . ARG B 1 314 ? 2.209 38.375 1.117 1 94.69 314 ARG B C 1
ATOM 4863 O O . ARG B 1 314 ? 1.621 39.438 0.98 1 94.69 314 ARG B O 1
ATOM 4870 N N . GLU B 1 315 ? 2.936 37.812 0.225 1 93.06 315 GLU B N 1
ATOM 4871 C CA . GLU B 1 315 ? 3.043 38.438 -1.094 1 93.06 315 GLU B CA 1
ATOM 4872 C C . GLU B 1 315 ? 1.685 38.5 -1.784 1 93.06 315 GLU B C 1
ATOM 4874 O O . GLU B 1 315 ? 1.371 39.5 -2.451 1 93.06 315 GLU B O 1
ATOM 4879 N N . ARG B 1 316 ? 0.941 37.5 -1.636 1 89.06 316 ARG B N 1
ATOM 4880 C CA . ARG B 1 316 ? -0.384 37.469 -2.244 1 89.06 316 ARG B CA 1
ATOM 4881 C C . ARG B 1 316 ? -1.332 38.469 -1.578 1 89.06 316 ARG B C 1
ATOM 4883 O O . ARG B 1 316 ? -2.18 39.062 -2.242 1 89.06 316 ARG B O 1
ATOM 4890 N N . ALA B 1 317 ? -1.234 38.562 -0.274 1 87.88 317 ALA B N 1
ATOM 4891 C CA . ALA B 1 317 ? -2.109 39.438 0.484 1 87.88 317 ALA B CA 1
ATOM 4892 C C . ALA B 1 317 ? -1.822 40.906 0.152 1 87.88 317 ALA B C 1
ATOM 4894 O O . ALA B 1 317 ? -2.703 41.75 0.272 1 87.88 317 ALA B O 1
ATOM 4895 N N . GLU B 1 318 ? -0.646 41.219 -0.252 1 87 318 GLU B N 1
ATOM 4896 C CA . GLU B 1 318 ? -0.267 42.594 -0.612 1 87 318 GLU B CA 1
ATOM 4897 C C . GLU B 1 318 ? -0.708 42.938 -2.033 1 87 318 GLU B C 1
ATOM 4899 O O . GLU B 1 318 ? -0.776 44.094 -2.406 1 87 318 GLU B O 1
ATOM 4904 N N . ARG B 1 319 ? -0.949 42.031 -2.852 1 78.38 319 ARG B N 1
ATOM 4905 C CA . ARG B 1 319 ? -1.41 42.281 -4.215 1 78.38 319 ARG B CA 1
ATOM 4906 C C . ARG B 1 319 ? -2.918 42.5 -4.25 1 78.38 319 ARG B C 1
ATOM 4908 O O . ARG B 1 319 ? -3.404 43.344 -5.004 1 78.38 319 ARG B O 1
#

pLDDT: mean 94.22, std 5.34, range [69.62, 98.81]

Foldseek 3Di:
DQVCQLLVHDAFQEEEFEAFFELQSLLLSVLVVVCCCVPRVHVAYEGEYEQHYDCQFPLDFDGDWPVQKDDAWDDLDRFKTWDPAWMGGPPGHTGLQRLLQVLCVVVVNPRYIYMYGYCFFFLVRRLVRVVSVCVVRVGQAYEHEYFQCLLLAQLQQPLAAANLRSLSVLLSQLVDSRYKYKYAQHRLVQRDAPVRSVVSVVQQVVVVWWRDKDFDDPVSLVVSVSSCVRGPDRRSNRLSCCVPVVDAAWDAPPVNPHITGGDPCRRMMTMTNSNSSLVSHPLNVQRPPGGGSVSSQVSSCVPNVHHHSSNVSVVVSVD/DQVCQLLVHDQFAEEEFEAFFELQSLLLSVLVVVCCCVPRVHNAYEGEYEQHYDCQFPLDFDGDWPVQKDDAWCDLDRFKTWDPAWMGGPPGHTGLQRLLQVLCVVVVNPRYIYMYGYCFFFLVRRLVRVVSVCVVRVGQAYEHEYFQCLLLAQLQQPLAAANLRSLSVLLSQLVDDRYKYKYAQHRLVQRDAPVRSVVSVVQQVVVVWWRDKDFDDPVNLVVSVSSCVRGPDRRSNRLSCCVPVVDAQWDAPPVNPHITGHDPCRRMMTMTNSNSSLVSHPLNVQRPPGGGSVSSQVSSCVPNVHHHSSNVSVVVSVD

Radius of gyration: 25.55 Å; Cα contacts (8 Å, |Δi|>4): 1614; chains: 2; bounding box: 49×82×61 Å

InterPro domains:
  IPR010581 Protein of unknown function DUF1152 [PF06626] (17-316)
  IPR010581 Protein of unknown function DUF1152 [PIRSF029122] (10-319)